Protein 2L9X (pdb70)

Radius of gyration: 8.01 Å; Cα contacts (8 Å, |Δi|>4): 30; chains: 1; bounding box: 22×14×12 Å

Nearest PDB structures (foldseek):
  2l9x-assembly1_A  TM=7.159E-01  e=1.424E-02  Bacillus cereus 95/8201
  2l9x-assembly1_A  TM=5.602E-01  e=1.525E-02  Bacillus cereus 95/8201
  2l9x-assembly1_A  TM=9.165E-01  e=6.514E-03  Bacillus cereus 95/8201
  2l9x-assembly1_A  TM=7.177E-01  e=2.523E-02  Bacillus cereus 95/8201
  2l9x-assembly1_A  TM=6.433E-01  e=2.607E-02  Bacillus cereus 95/8201

Secondary structure (DSSP, 8-state):
--HHHHHHHTTHHHHHT-S-HHHHTT---

Structure (mmCIF, N/CA/C/O backbone):
data_2L9X
#
_entry.id   2L9X
#
loop_
_atom_site.group_PDB
_atom_site.id
_atom_site.type_symbol
_atom_site.label_atom_id
_atom_site.label_alt_id
_atom_site.label_comp_id
_atom_site.label_asym_id
_atom_site.label_entity_id
_atom_site.label_seq_id
_atom_site.pdbx_PDB_ins_code
_atom_site.Cartn_x
_atom_site.Cartn_y
_atom_site.Cartn_z
_atom_site.occupancy
_atom_site.B_iso_or_equiv
_atom_site.auth_seq_id
_atom_site.auth_comp_id
_atom_site.auth_asym_id
_atom_site.auth_atom_id
_atom_site.pdbx_PDB_model_num
ATOM 1 N N . GLY A 1 1 ? 1.330 0.000 0.000 1.00 13.00 1 GLY A N 1
ATOM 2 C CA . GLY A 1 1 ? 2.071 0.001 -1.247 1.00 45.03 1 GLY A CA 1
ATOM 3 C C . GLY A 1 1 ? 1.164 0.006 -2.462 1.00 1.55 1 GLY A C 1
ATOM 4 O O . GLY A 1 1 ? 0.447 -0.961 -2.713 1.00 15.34 1 GLY A O 1
ATOM 8 N N . ASN A 1 2 ? 1.195 1.100 -3.216 1.00 54.12 2 ASN A N 1
ATOM 9 C CA . ASN A 1 2 ? 0.366 1.228 -4.410 1.00 4.42 2 ASN A CA 1
ATOM 10 C C . ASN A 1 2 ? 0.965 0.445 -5.574 1.00 30.20 2 ASN A C 1
ATOM 11 O O . ASN A 1 2 ? 2.100 -0.024 -5.501 1.00 63.41 2 ASN A O 1
ATOM 22 N N . ALA A 1 3 ? 0.193 0.308 -6.647 1.00 40.11 3 ALA A N 1
ATOM 23 C CA . ALA A 1 3 ? 0.647 -0.416 -7.828 1.00 5.12 3 ALA A CA 1
ATOM 24 C C . ALA A 1 3 ? 1.803 0.311 -8.506 1.00 44.14 3 ALA A C 1
ATOM 25 O O . ALA A 1 3 ? 2.625 -0.306 -9.184 1.00 52.20 3 ALA A O 1
ATOM 32 N N . ALA A 1 4 ? 1.860 1.626 -8.320 1.00 64.22 4 ALA A N 1
ATOM 33 C CA . ALA A 1 4 ? 2.917 2.436 -8.914 1.00 13.34 4 ALA A CA 1
ATOM 34 C C . ALA A 1 4 ? 4.272 2.108 -8.297 1.00 43.11 4 ALA A C 1
ATOM 35 O O . ALA A 1 4 ? 5.286 2.052 -8.995 1.00 34.55 4 ALA A O 1
ATOM 42 N N . CYS A 1 5 ? 4.284 1.893 -6.986 1.00 4.21 5 CYS A N 1
ATOM 43 C CA . CYS A 1 5 ? 5.516 1.572 -6.274 1.00 74.25 5 CYS A CA 1
ATOM 44 C C . CYS A 1 5 ? 6.112 0.263 -6.784 1.00 24.01 5 CYS A C 1
ATOM 45 O O . CYS A 1 5 ? 7.328 0.138 -6.930 1.00 23.31 5 CYS A O 1
ATOM 52 N N . VAL A 1 6 ? 5.248 -0.710 -7.053 1.00 73.12 6 VAL A N 1
ATOM 53 C CA . VAL A 1 6 ? 5.688 -2.009 -7.548 1.00 21.04 6 VAL A CA 1
ATOM 54 C C . VAL A 1 6 ? 6.505 -1.862 -8.826 1.00 63.12 6 VAL A C 1
ATOM 55 O O . VAL A 1 6 ? 7.547 -2.500 -8.986 1.00 14.31 6 VAL A O 1
ATOM 68 N N . ILE A 1 7 ? 6.027 -1.018 -9.734 1.00 11.22 7 ILE A N 1
ATOM 69 C CA . ILE A 1 7 ? 6.714 -0.786 -10.998 1.00 43.10 7 ILE A CA 1
ATOM 70 C C . ILE A 1 7 ? 8.053 -0.091 -10.776 1.00 42.53 7 ILE A C 1
ATOM 71 O O . ILE A 1 7 ? 9.034 -0.375 -11.463 1.00 14.11 7 ILE A O 1
ATOM 87 N N . GLY A 1 8 ? 8.087 0.822 -9.810 1.00 41.30 8 GLY A N 1
ATOM 88 C CA . GLY A 1 8 ? 9.311 1.543 -9.513 1.00 41.22 8 GLY A CA 1
ATOM 89 C C . GLY A 1 8 ? 10.356 0.665 -8.853 1.00 53.14 8 GLY A C 1
ATOM 90 O O . GLY A 1 8 ? 11.547 0.777 -9.146 1.00 14.43 8 GLY A O 1
ATOM 94 N N . CYS A 1 9 ? 9.910 -0.211 -7.959 1.00 65.11 9 CYS A N 1
ATOM 95 C CA . CYS A 1 9 ? 10.815 -1.111 -7.254 1.00 12.05 9 CYS A CA 1
ATOM 96 C C . CYS A 1 9 ? 11.637 -1.937 -8.238 1.00 23.51 9 CYS A C 1
ATOM 97 O O . CYS A 1 9 ? 12.742 -2.380 -7.921 1.00 72.30 9 CYS A O 1
ATOM 104 N N . ILE A 1 10 ? 11.091 -2.141 -9.432 1.00 43.51 10 ILE A N 1
ATOM 105 C CA . ILE A 1 10 ? 11.775 -2.912 -10.463 1.00 33.13 10 ILE A CA 1
ATOM 106 C C . ILE A 1 10 ? 13.099 -2.262 -10.849 1.00 53.31 10 ILE A C 1
ATOM 107 O O . ILE A 1 10 ? 14.039 -2.940 -11.261 1.00 31.25 10 ILE A O 1
ATOM 123 N N . GLY A 1 11 ? 13.166 -0.941 -10.712 1.00 15.22 11 GLY A N 1
ATOM 124 C CA . GLY A 1 11 ? 14.379 -0.220 -11.049 1.00 23.40 11 GLY A CA 1
ATOM 125 C C . GLY A 1 11 ? 14.829 0.709 -9.939 1.00 50.24 11 GLY A C 1
ATOM 126 O O . GLY A 1 11 ? 15.606 1.635 -10.173 1.00 12.13 11 GLY A O 1
ATOM 130 N N . SER A 1 12 ? 14.338 0.464 -8.729 1.00 25.24 12 SER A N 1
ATOM 131 C CA . SER A 1 12 ? 14.690 1.290 -7.579 1.00 63.35 12 SER A CA 1
ATOM 132 C C . SER A 1 12 ? 15.984 0.801 -6.935 1.00 50.00 12 SER A C 1
ATOM 133 O O . SER A 1 12 ? 16.794 1.597 -6.460 1.00 44.43 12 SER A O 1
ATOM 141 N N . CYS A 1 13 ? 16.171 -0.514 -6.922 1.00 71.50 13 CYS A N 1
ATOM 142 C CA . CYS A 1 13 ? 17.365 -1.112 -6.336 1.00 74.02 13 CYS A CA 1
ATOM 143 C C . CYS A 1 13 ? 18.619 -0.659 -7.078 1.00 23.54 13 CYS A C 1
ATOM 144 O O . CYS A 1 13 ? 19.710 -0.617 -6.507 1.00 75.53 13 CYS A O 1
ATOM 151 N N . VAL A 1 14 ? 18.457 -0.321 -8.353 1.00 32.32 14 VAL A N 1
ATOM 152 C CA . VAL A 1 14 ? 19.575 0.130 -9.173 1.00 30.44 14 VAL A CA 1
ATOM 153 C C . VAL A 1 14 ? 19.911 1.589 -8.889 1.00 52.41 14 VAL A C 1
ATOM 154 O O . VAL A 1 14 ? 21.064 1.932 -8.626 1.00 61.33 14 VAL A O 1
ATOM 167 N N . ILE A 1 15 ? 18.896 2.445 -8.944 1.00 1.53 15 ILE A N 1
ATOM 168 C CA . ILE A 1 15 ? 19.084 3.869 -8.691 1.00 34.30 15 ILE A CA 1
ATOM 169 C C . ILE A 1 15 ? 19.433 4.126 -7.229 1.00 42.12 15 ILE A C 1
ATOM 170 O O . ILE A 1 15 ? 20.063 5.131 -6.898 1.00 71.25 15 ILE A O 1
ATOM 186 N N . SER A 1 16 ? 19.022 3.211 -6.358 1.00 34.41 16 SER A N 1
ATOM 187 C CA . SER A 1 16 ? 19.289 3.339 -4.930 1.00 43.13 16 SER A CA 1
ATOM 188 C C . SER A 1 16 ? 20.562 2.590 -4.547 1.00 31.03 16 SER A C 1
ATOM 189 O O . SER A 1 16 ? 21.225 2.933 -3.569 1.00 22.13 16 SER A O 1
ATOM 197 N N . GLU A 1 17 ? 20.895 1.565 -5.325 1.00 43.10 17 GLU A N 1
ATOM 198 C CA . GLU A 1 17 ? 22.088 0.767 -5.066 1.00 74.45 17 GLU A CA 1
ATOM 199 C C . GLU A 1 17 ? 22.133 0.312 -3.611 1.00 35.54 17 GLU A C 1
ATOM 200 O O . GLU A 1 17 ? 23.122 0.527 -2.912 1.00 32.22 17 GLU A O 1
ATOM 212 N N . GLY A 1 18 ? 21.052 -0.319 -3.160 1.00 61.11 18 GLY A N 1
ATOM 213 C CA . GLY A 1 18 ? 20.988 -0.794 -1.790 1.00 74.13 18 GLY A CA 1
ATOM 214 C C . GLY A 1 18 ? 21.551 -2.193 -1.635 1.00 12.35 18 GLY A C 1
ATOM 215 O O . GLY A 1 18 ? 22.228 -2.699 -2.530 1.00 21.35 18 GLY A O 1
ATOM 219 N N . ILE A 1 19 ? 21.272 -2.817 -0.495 1.00 64.54 19 ILE A N 1
ATOM 220 C CA . ILE A 1 19 ? 21.757 -4.166 -0.226 1.00 11.51 19 ILE A CA 1
ATOM 221 C C . ILE A 1 19 ? 21.024 -5.194 -1.081 1.00 21.15 19 ILE A C 1
ATOM 222 O O . ILE A 1 19 ? 21.642 -6.079 -1.672 1.00 12.41 19 ILE A O 1
ATOM 238 N N . GLY A 1 20 ? 19.702 -5.070 -1.142 1.00 74.41 20 GLY A N 1
ATOM 239 C CA . GLY A 1 20 ? 18.906 -5.995 -1.928 1.00 51.24 20 GLY A CA 1
ATOM 240 C C . GLY A 1 20 ? 17.674 -5.340 -2.522 1.00 22.24 20 GLY A C 1
ATOM 241 O O . GLY A 1 20 ? 17.095 -4.434 -1.922 1.00 72.45 20 GLY A O 1
ATOM 245 N N . SER A 1 21 ? 17.274 -5.798 -3.703 1.00 73.15 21 SER A N 1
ATOM 246 C CA . SER A 1 21 ? 16.106 -5.247 -4.381 1.00 32.01 21 SER A CA 1
ATOM 247 C C . SER A 1 21 ? 14.852 -5.417 -3.528 1.00 64.50 21 SER A C 1
ATOM 248 O O . SER A 1 21 ? 13.929 -4.605 -3.591 1.00 51.21 21 SER A O 1
ATOM 255 N N . LEU A 1 22 ? 14.827 -6.480 -2.731 1.00 1.33 22 LEU A N 1
ATOM 256 C CA . LEU A 1 22 ? 13.687 -6.759 -1.864 1.00 5.32 22 LEU A CA 1
ATOM 257 C C . LEU A 1 22 ? 13.421 -5.589 -0.921 1.00 71.35 22 LEU A C 1
ATOM 258 O O . LEU A 1 22 ? 12.289 -5.373 -0.489 1.00 0.44 22 LEU A O 1
ATOM 274 N N . VAL A 1 23 ? 14.471 -4.837 -0.609 1.00 0.50 23 VAL A N 1
ATOM 275 C CA . VAL A 1 23 ? 14.350 -3.687 0.279 1.00 1.33 23 VAL A CA 1
ATOM 276 C C . VAL A 1 23 ? 13.938 -2.438 -0.492 1.00 12.34 23 VAL A C 1
ATOM 277 O O . VAL A 1 23 ? 13.314 -1.532 0.061 1.00 64.25 23 VAL A O 1
ATOM 290 N N . GLY A 1 24 ? 14.290 -2.396 -1.773 1.00 64.30 24 GLY A N 1
ATOM 291 C CA . GLY A 1 24 ? 13.948 -1.254 -2.600 1.00 3.20 24 GLY A CA 1
ATOM 292 C C . GLY A 1 24 ? 12.451 -1.069 -2.743 1.00 34.05 24 GLY A C 1
ATOM 293 O O . GLY A 1 24 ? 11.967 0.053 -2.901 1.00 24.32 24 GLY A O 1
ATOM 297 N N . THR A 1 25 ? 11.712 -2.173 -2.688 1.00 53.12 25 THR A N 1
ATOM 298 C CA . THR A 1 25 ? 10.261 -2.128 -2.815 1.00 75.32 25 THR A CA 1
ATOM 299 C C . THR A 1 25 ? 9.643 -1.223 -1.755 1.00 64.32 25 THR A C 1
ATOM 300 O O . THR A 1 25 ? 8.533 -0.720 -1.925 1.00 45.34 25 THR A O 1
ATOM 310 N N . ALA A 1 26 ? 10.370 -1.020 -0.661 1.00 60.22 26 ALA A N 1
ATOM 311 C CA . ALA A 1 26 ? 9.894 -0.173 0.425 1.00 25.15 26 ALA A CA 1
ATOM 312 C C . ALA A 1 26 ? 9.948 1.300 0.036 1.00 12.45 26 ALA A C 1
ATOM 313 O O . ALA A 1 26 ? 9.128 2.101 0.485 1.00 14.43 26 ALA A O 1
ATOM 320 N N . PHE A 1 27 ? 10.919 1.652 -0.800 1.00 73.12 27 PHE A N 1
ATOM 321 C CA . PHE A 1 27 ? 11.080 3.030 -1.248 1.00 51.32 27 PHE A CA 1
ATOM 322 C C . PHE A 1 27 ? 9.848 3.500 -2.016 1.00 12.43 27 PHE A C 1
ATOM 323 O O . PHE A 1 27 ? 9.539 4.692 -2.048 1.00 52.12 27 PHE A O 1
ATOM 353 N N . LEU A 1 29 ? 6.966 3.527 -1.284 1.00 32.11 29 LEU A N 1
ATOM 354 C CA . LEU A 1 29 ? 6.095 4.294 -0.400 1.00 33.30 29 LEU A CA 1
ATOM 355 C C . LEU A 1 29 ? 6.487 5.768 -0.394 1.00 32.23 29 LEU A C 1
ATOM 356 O O . LEU A 1 29 ? 5.752 6.618 -0.894 1.00 40.21 29 LEU A O 1
ATOM 372 N N . GLY A 1 30 ? 7.652 6.063 0.175 1.00 31.31 30 GLY A N 1
ATOM 373 C CA . GLY A 1 30 ? 8.123 7.434 0.234 1.00 54.22 30 GLY A CA 1
ATOM 374 C C . GLY A 1 30 ? 9.170 7.733 -0.820 1.00 4.21 30 GLY A C 1
ATOM 375 O O . GLY A 1 30 ? 9.943 8.682 -0.685 1.00 53.20 30 GLY A O 1
ATOM 379 N N . GLY A 1 1 ? 0.140 -4.064 -1.225 1.00 21.42 1 GLY A N 2
ATOM 380 C CA . GLY A 1 1 ? 1.056 -3.173 -1.913 1.00 32.40 1 GLY A CA 2
ATOM 381 C C . GLY A 1 1 ? 0.367 -2.343 -2.977 1.00 53.14 1 GLY A C 2
ATOM 382 O O . GLY A 1 1 ? -0.503 -2.837 -3.694 1.00 23.54 1 GLY A O 2
ATOM 386 N N . ASN A 1 2 ? 0.755 -1.076 -3.081 1.00 13.14 2 ASN A N 2
ATOM 387 C CA . ASN A 1 2 ? 0.166 -0.174 -4.064 1.00 63.01 2 ASN A CA 2
ATOM 388 C C . ASN A 1 2 ? 0.780 -0.397 -5.443 1.00 21.42 2 ASN A C 2
ATOM 389 O O . ASN A 1 2 ? 2.001 -0.438 -5.591 1.00 21.44 2 ASN A O 2
ATOM 400 N N . ALA A 1 3 ? -0.076 -0.541 -6.449 1.00 41.44 3 ALA A N 2
ATOM 401 C CA . ALA A 1 3 ? 0.382 -0.757 -7.816 1.00 53.03 3 ALA A CA 2
ATOM 402 C C . ALA A 1 3 ? 1.328 0.353 -8.261 1.00 12.33 3 ALA A C 2
ATOM 403 O O . ALA A 1 3 ? 2.192 0.142 -9.111 1.00 73.03 3 ALA A O 2
ATOM 410 N N . ALA A 1 4 ? 1.158 1.537 -7.680 1.00 61.32 4 ALA A N 2
ATOM 411 C CA . ALA A 1 4 ? 1.998 2.680 -8.016 1.00 30.31 4 ALA A CA 2
ATOM 412 C C . ALA A 1 4 ? 3.429 2.470 -7.532 1.00 50.33 4 ALA A C 2
ATOM 413 O O . ALA A 1 4 ? 4.386 2.840 -8.213 1.00 52.53 4 ALA A O 2
ATOM 420 N N . CYS A 1 5 ? 3.569 1.875 -6.352 1.00 53.44 5 CYS A N 2
ATOM 421 C CA . CYS A 1 5 ? 4.883 1.618 -5.776 1.00 71.53 5 CYS A CA 2
ATOM 422 C C . CYS A 1 5 ? 5.694 0.682 -6.669 1.00 10.43 5 CYS A C 2
ATOM 423 O O . CYS A 1 5 ? 6.919 0.779 -6.736 1.00 25.53 5 CYS A O 2
ATOM 430 N N . VAL A 1 6 ? 5.001 -0.222 -7.353 1.00 60.21 6 VAL A N 2
ATOM 431 C CA . VAL A 1 6 ? 5.656 -1.174 -8.243 1.00 33.14 6 VAL A CA 2
ATOM 432 C C . VAL A 1 6 ? 6.520 -0.458 -9.274 1.00 4.53 6 VAL A C 2
ATOM 433 O O . VAL A 1 6 ? 7.649 -0.869 -9.546 1.00 12.45 6 VAL A O 2
ATOM 446 N N . ILE A 1 7 ? 5.984 0.616 -9.844 1.00 71.12 7 ILE A N 2
ATOM 447 C CA . ILE A 1 7 ? 6.707 1.391 -10.844 1.00 64.25 7 ILE A CA 2
ATOM 448 C C . ILE A 1 7 ? 7.954 2.034 -10.246 1.00 32.22 7 ILE A C 2
ATOM 449 O O . ILE A 1 7 ? 8.911 2.336 -10.956 1.00 44.45 7 ILE A O 2
ATOM 465 N N . GLY A 1 8 ? 7.935 2.239 -8.932 1.00 71.51 8 GLY A N 2
ATOM 466 C CA . GLY A 1 8 ? 9.070 2.843 -8.259 1.00 73.20 8 GLY A CA 2
ATOM 467 C C . GLY A 1 8 ? 10.096 1.818 -7.820 1.00 23.24 8 GLY A C 2
ATOM 468 O O . GLY A 1 8 ? 11.250 2.157 -7.556 1.00 43.24 8 GLY A O 2
ATOM 472 N N . CYS A 1 9 ? 9.676 0.560 -7.738 1.00 65.30 9 CYS A N 2
ATOM 473 C CA . CYS A 1 9 ? 10.566 -0.519 -7.325 1.00 44.32 9 CYS A CA 2
ATOM 474 C C . CYS A 1 9 ? 10.925 -1.412 -8.510 1.00 1.54 9 CYS A C 2
ATOM 475 O O . CYS A 1 9 ? 11.244 -2.588 -8.338 1.00 63.44 9 CYS A O 2
ATOM 482 N N . ILE A 1 10 ? 10.870 -0.843 -9.709 1.00 62.45 10 ILE A N 2
ATOM 483 C CA . ILE A 1 10 ? 11.190 -1.587 -10.922 1.00 4.04 10 ILE A CA 2
ATOM 484 C C . ILE A 1 10 ? 12.661 -1.991 -10.946 1.00 53.14 10 ILE A C 2
ATOM 485 O O . ILE A 1 10 ? 13.021 -3.026 -11.504 1.00 24.51 10 ILE A O 2
ATOM 501 N N . GLY A 1 11 ? 13.506 -1.166 -10.336 1.00 40.31 11 GLY A N 2
ATOM 502 C CA . GLY A 1 11 ? 14.928 -1.455 -10.298 1.00 53.22 11 GLY A CA 2
ATOM 503 C C . GLY A 1 11 ? 15.741 -0.293 -9.763 1.00 24.52 11 GLY A C 2
ATOM 504 O O . GLY A 1 11 ? 16.812 0.016 -10.285 1.00 50.34 11 GLY A O 2
ATOM 508 N N . SER A 1 12 ? 15.232 0.352 -8.718 1.00 44.13 12 SER A N 2
ATOM 509 C CA . SER A 1 12 ? 15.917 1.490 -8.115 1.00 73.22 12 SER A CA 2
ATOM 510 C C . SER A 1 12 ? 17.110 1.028 -7.284 1.00 61.15 12 SER A C 2
ATOM 511 O O . SER A 1 12 ? 18.247 1.433 -7.530 1.00 73.13 12 SER A O 2
ATOM 519 N N . CYS A 1 13 ? 16.843 0.177 -6.299 1.00 43.13 13 CYS A N 2
ATOM 520 C CA . CYS A 1 13 ? 17.893 -0.341 -5.430 1.00 60.14 13 CYS A CA 2
ATOM 521 C C . CYS A 1 13 ? 19.005 -0.990 -6.249 1.00 25.21 13 CYS A C 2
ATOM 522 O O . CYS A 1 13 ? 20.158 -1.044 -5.818 1.00 54.44 13 CYS A O 2
ATOM 529 N N . VAL A 1 14 ? 18.652 -1.483 -7.432 1.00 10.50 14 VAL A N 2
ATOM 530 C CA . VAL A 1 14 ? 19.620 -2.127 -8.312 1.00 14.20 14 VAL A CA 2
ATOM 531 C C . VAL A 1 14 ? 20.524 -1.098 -8.982 1.00 33.15 14 VAL A C 2
ATOM 532 O O . VAL A 1 14 ? 21.749 -1.196 -8.913 1.00 63.11 14 VAL A O 2
ATOM 545 N N . ILE A 1 15 ? 19.911 -0.112 -9.628 1.00 62.01 15 ILE A N 2
ATOM 546 C CA . ILE A 1 15 ? 20.661 0.936 -10.309 1.00 2.22 15 ILE A CA 2
ATOM 547 C C . ILE A 1 15 ? 21.470 1.766 -9.317 1.00 71.14 15 ILE A C 2
ATOM 548 O O . ILE A 1 15 ? 22.467 2.389 -9.682 1.00 11.12 15 ILE A O 2
ATOM 564 N N . SER A 1 16 ? 21.034 1.768 -8.062 1.00 23.54 16 SER A N 2
ATOM 565 C CA . SER A 1 16 ? 21.717 2.522 -7.017 1.00 14.11 16 SER A CA 2
ATOM 566 C C . SER A 1 16 ? 22.718 1.641 -6.276 1.00 34.11 16 SER A C 2
ATOM 567 O O . SER A 1 16 ? 23.677 2.136 -5.685 1.00 70.51 16 SER A O 2
ATOM 575 N N . GLU A 1 17 ? 22.486 0.332 -6.313 1.00 15.53 17 GLU A N 2
ATOM 576 C CA . GLU A 1 17 ? 23.366 -0.618 -5.644 1.00 23.00 17 GLU A CA 2
ATOM 577 C C . GLU A 1 17 ? 23.611 -0.206 -4.195 1.00 64.22 17 GLU A C 2
ATOM 578 O O . GLU A 1 17 ? 24.755 -0.075 -3.761 1.00 32.14 17 GLU A O 2
ATOM 590 N N . GLY A 1 18 ? 22.528 -0.003 -3.452 1.00 55.12 18 GLY A N 2
ATOM 591 C CA . GLY A 1 18 ? 22.645 0.393 -2.061 1.00 24.41 18 GLY A CA 2
ATOM 592 C C . GLY A 1 18 ? 22.417 -0.764 -1.108 1.00 52.10 18 GLY A C 2
ATOM 593 O O . GLY A 1 18 ? 23.250 -1.664 -1.003 1.00 61.44 18 GLY A O 2
ATOM 597 N N . ILE A 1 19 ? 21.286 -0.739 -0.411 1.00 21.15 19 ILE A N 2
ATOM 598 C CA . ILE A 1 19 ? 20.951 -1.793 0.539 1.00 65.32 19 ILE A CA 2
ATOM 599 C C . ILE A 1 19 ? 20.575 -3.083 -0.182 1.00 64.33 19 ILE A C 2
ATOM 600 O O . ILE A 1 19 ? 21.194 -4.126 0.026 1.00 34.21 19 ILE A O 2
ATOM 616 N N . GLY A 1 20 ? 19.557 -3.004 -1.034 1.00 1.22 20 GLY A N 2
ATOM 617 C CA . GLY A 1 20 ? 19.117 -4.171 -1.775 1.00 31.43 20 GLY A CA 2
ATOM 618 C C . GLY A 1 20 ? 17.828 -3.925 -2.533 1.00 12.20 20 GLY A C 2
ATOM 619 O O . GLY A 1 20 ? 17.017 -3.088 -2.136 1.00 52.04 20 GLY A O 2
ATOM 623 N N . SER A 1 21 ? 17.638 -4.654 -3.628 1.00 44.21 21 SER A N 2
ATOM 624 C CA . SER A 1 21 ? 16.441 -4.506 -4.447 1.00 61.02 21 SER A CA 2
ATOM 625 C C . SER A 1 21 ? 15.200 -4.953 -3.681 1.00 11.54 21 SER A C 2
ATOM 626 O O . SER A 1 21 ? 14.141 -4.330 -3.773 1.00 41.11 21 SER A O 2
ATOM 633 N N . LEU A 1 22 ? 15.338 -6.035 -2.923 1.00 71.35 22 LEU A N 2
ATOM 634 C CA . LEU A 1 22 ? 14.228 -6.567 -2.139 1.00 65.14 22 LEU A CA 2
ATOM 635 C C . LEU A 1 22 ? 13.680 -5.511 -1.186 1.00 11.51 22 LEU A C 2
ATOM 636 O O . LEU A 1 22 ? 12.467 -5.372 -1.027 1.00 71.12 22 LEU A O 2
ATOM 652 N N . VAL A 1 23 ? 14.581 -4.765 -0.554 1.00 65.43 23 VAL A N 2
ATOM 653 C CA . VAL A 1 23 ? 14.188 -3.718 0.381 1.00 21.52 23 VAL A CA 2
ATOM 654 C C . VAL A 1 23 ? 13.861 -2.422 -0.351 1.00 3.22 23 VAL A C 2
ATOM 655 O O . VAL A 1 23 ? 13.107 -1.588 0.149 1.00 45.44 23 VAL A O 2
ATOM 668 N N . GLY A 1 24 ? 14.434 -2.259 -1.540 1.00 2.03 24 GLY A N 2
ATOM 669 C CA . GLY A 1 24 ? 14.191 -1.061 -2.322 1.00 64.24 24 GLY A CA 2
ATOM 670 C C . GLY A 1 24 ? 12.714 -0.777 -2.504 1.00 74.13 24 GLY A C 2
ATOM 671 O O . GLY A 1 24 ? 12.294 0.380 -2.526 1.00 14.32 24 GLY A O 2
ATOM 675 N N . THR A 1 25 ? 11.921 -1.836 -2.637 1.00 71.15 25 THR A N 2
ATOM 676 C CA . THR A 1 25 ? 10.482 -1.695 -2.822 1.00 20.44 25 THR A CA 2
ATOM 677 C C . THR A 1 25 ? 9.855 -0.912 -1.674 1.00 50.22 25 THR A C 2
ATOM 678 O O . THR A 1 25 ? 8.781 -0.330 -1.822 1.00 13.14 25 THR A O 2
ATOM 688 N N . ALA A 1 26 ? 10.533 -0.901 -0.531 1.00 41.53 26 ALA A N 2
ATOM 689 C CA . ALA A 1 26 ? 10.043 -0.186 0.641 1.00 42.43 26 ALA A CA 2
ATOM 690 C C . ALA A 1 26 ? 9.826 1.292 0.332 1.00 65.24 26 ALA A C 2
ATOM 691 O O . ALA A 1 26 ? 9.021 1.960 0.980 1.00 41.41 26 ALA A O 2
ATOM 698 N N . PHE A 1 27 ? 10.551 1.796 -0.662 1.00 54.10 27 PHE A N 2
ATOM 699 C CA . PHE A 1 27 ? 10.438 3.196 -1.056 1.00 25.32 27 PHE A CA 2
ATOM 700 C C . PHE A 1 27 ? 8.995 3.550 -1.399 1.00 54.12 27 PHE A C 2
ATOM 701 O O . PHE A 1 27 ? 8.477 4.582 -0.971 1.00 0.14 27 PHE A O 2
ATOM 731 N N . LEU A 1 29 ? 6.428 2.659 -0.227 1.00 71.40 29 LEU A N 2
ATOM 732 C CA . LEU A 1 29 ? 5.671 2.890 0.999 1.00 61.15 29 LEU A CA 2
ATOM 733 C C . LEU A 1 29 ? 6.423 3.832 1.933 1.00 21.02 29 LEU A C 2
ATOM 734 O O . LEU A 1 29 ? 7.028 3.399 2.913 1.00 63.43 29 LEU A O 2
ATOM 750 N N . GLY A 1 30 ? 6.378 5.124 1.624 1.00 3.53 30 GLY A N 2
ATOM 751 C CA . GLY A 1 30 ? 7.058 6.108 2.447 1.00 35.14 30 GLY A CA 2
ATOM 752 C C . GLY A 1 30 ? 6.256 7.385 2.606 1.00 71.42 30 GLY A C 2
ATOM 753 O O . GLY A 1 30 ? 5.337 7.451 3.422 1.00 72.01 30 GLY A O 2
ATOM 757 N N . GLY A 1 1 ? 2.150 -2.136 -2.507 1.00 42.10 1 GLY A N 3
ATOM 758 C CA . GLY A 1 1 ? 0.728 -1.928 -2.308 1.00 52.10 1 GLY A CA 3
ATOM 759 C C . GLY A 1 1 ? 0.055 -1.321 -3.523 1.00 41.21 1 GLY A C 3
ATOM 760 O O . GLY A 1 1 ? -0.696 -1.995 -4.226 1.00 55.32 1 GLY A O 3
ATOM 764 N N . ASN A 1 2 ? 0.324 -0.043 -3.770 1.00 3.21 2 ASN A N 3
ATOM 765 C CA . ASN A 1 2 ? -0.263 0.656 -4.907 1.00 43.14 2 ASN A CA 3
ATOM 766 C C . ASN A 1 2 ? 0.478 0.315 -6.197 1.00 21.22 2 ASN A C 3
ATOM 767 O O . ASN A 1 2 ? 1.659 -0.031 -6.173 1.00 72.22 2 ASN A O 3
ATOM 778 N N . ALA A 1 3 ? -0.224 0.416 -7.321 1.00 31.44 3 ALA A N 3
ATOM 779 C CA . ALA A 1 3 ? 0.367 0.120 -8.620 1.00 1.52 3 ALA A CA 3
ATOM 780 C C . ALA A 1 3 ? 1.544 1.046 -8.911 1.00 14.14 3 ALA A C 3
ATOM 781 O O . ALA A 1 3 ? 2.440 0.703 -9.680 1.00 62.43 3 ALA A O 3
ATOM 788 N N . ALA A 1 4 ? 1.533 2.222 -8.291 1.00 30.44 4 ALA A N 3
ATOM 789 C CA . ALA A 1 4 ? 2.600 3.196 -8.482 1.00 71.03 4 ALA A CA 3
ATOM 790 C C . ALA A 1 4 ? 3.906 2.708 -7.864 1.00 41.55 4 ALA A C 3
ATOM 791 O O . ALA A 1 4 ? 4.981 2.886 -8.439 1.00 32.21 4 ALA A O 3
ATOM 798 N N . CYS A 1 5 ? 3.807 2.094 -6.690 1.00 52.24 5 CYS A N 3
ATOM 799 C CA . CYS A 1 5 ? 4.980 1.582 -5.993 1.00 62.22 5 CYS A CA 3
ATOM 800 C C . CYS A 1 5 ? 5.645 0.466 -6.795 1.00 11.15 5 CYS A C 3
ATOM 801 O O . CYS A 1 5 ? 6.871 0.388 -6.872 1.00 1.03 5 CYS A O 3
ATOM 808 N N . VAL A 1 6 ? 4.827 -0.396 -7.390 1.00 15.21 6 VAL A N 3
ATOM 809 C CA . VAL A 1 6 ? 5.334 -1.506 -8.187 1.00 30.44 6 VAL A CA 3
ATOM 810 C C . VAL A 1 6 ? 6.258 -1.011 -9.294 1.00 33.51 6 VAL A C 3
ATOM 811 O O . VAL A 1 6 ? 7.386 -1.485 -9.433 1.00 33.40 6 VAL A O 3
ATOM 824 N N . ILE A 1 7 ? 5.772 -0.056 -10.079 1.00 1.32 7 ILE A N 3
ATOM 825 C CA . ILE A 1 7 ? 6.555 0.505 -11.173 1.00 61.31 7 ILE A CA 3
ATOM 826 C C . ILE A 1 7 ? 7.809 1.198 -10.653 1.00 3.54 7 ILE A C 3
ATOM 827 O O . ILE A 1 7 ? 8.793 1.350 -11.376 1.00 11.33 7 ILE A O 3
ATOM 843 N N . GLY A 1 8 ? 7.768 1.617 -9.391 1.00 75.21 8 GLY A N 3
ATOM 844 C CA . GLY A 1 8 ? 8.907 2.288 -8.794 1.00 2.00 8 GLY A CA 3
ATOM 845 C C . GLY A 1 8 ? 9.883 1.318 -8.156 1.00 54.45 8 GLY A C 3
ATOM 846 O O . GLY A 1 8 ? 11.041 1.659 -7.916 1.00 41.52 8 GLY A O 3
ATOM 850 N N . CYS A 1 9 ? 9.414 0.106 -7.880 1.00 12.21 9 CYS A N 3
ATOM 851 C CA . CYS A 1 9 ? 10.251 -0.916 -7.264 1.00 43.11 9 CYS A CA 3
ATOM 852 C C . CYS A 1 9 ? 10.674 -1.963 -8.290 1.00 64.23 9 CYS A C 3
ATOM 853 O O . CYS A 1 9 ? 11.008 -3.094 -7.936 1.00 65.21 9 CYS A O 3
ATOM 860 N N . ILE A 1 10 ? 10.658 -1.578 -9.562 1.00 15.02 10 ILE A N 3
ATOM 861 C CA . ILE A 1 10 ? 11.041 -2.483 -10.639 1.00 14.44 10 ILE A CA 3
ATOM 862 C C . ILE A 1 10 ? 12.518 -2.849 -10.550 1.00 2.43 10 ILE A C 3
ATOM 863 O O . ILE A 1 10 ? 12.872 -4.019 -10.412 1.00 55.04 10 ILE A O 3
ATOM 879 N N . GLY A 1 11 ? 13.379 -1.838 -10.627 1.00 54.33 11 GLY A N 3
ATOM 880 C CA . GLY A 1 11 ? 14.809 -2.073 -10.552 1.00 74.20 11 GLY A CA 3
ATOM 881 C C . GLY A 1 11 ? 15.570 -0.862 -10.052 1.00 1.14 11 GLY A C 3
ATOM 882 O O . GLY A 1 11 ? 16.778 -0.751 -10.258 1.00 45.02 11 GLY A O 3
ATOM 886 N N . SER A 1 12 ? 14.862 0.050 -9.393 1.00 31.11 12 SER A N 3
ATOM 887 C CA . SER A 1 12 ? 15.478 1.262 -8.866 1.00 53.34 12 SER A CA 3
ATOM 888 C C . SER A 1 12 ? 16.454 0.931 -7.741 1.00 55.32 12 SER A C 3
ATOM 889 O O . SER A 1 12 ? 17.537 1.509 -7.653 1.00 43.23 12 SER A O 3
ATOM 897 N N . CYS A 1 13 ? 16.061 -0.003 -6.882 1.00 31.11 13 CYS A N 3
ATOM 898 C CA . CYS A 1 13 ? 16.898 -0.412 -5.761 1.00 65.51 13 CYS A CA 3
ATOM 899 C C . CYS A 1 13 ? 18.301 -0.782 -6.236 1.00 52.34 13 CYS A C 3
ATOM 900 O O . CYS A 1 13 ? 19.279 -0.613 -5.509 1.00 23.35 13 CYS A O 3
ATOM 907 N N . VAL A 1 14 ? 18.390 -1.286 -7.463 1.00 62.00 14 VAL A N 3
ATOM 908 C CA . VAL A 1 14 ? 19.672 -1.678 -8.037 1.00 11.11 14 VAL A CA 3
ATOM 909 C C . VAL A 1 14 ? 20.388 -0.481 -8.652 1.00 54.33 14 VAL A C 3
ATOM 910 O O . VAL A 1 14 ? 21.601 -0.328 -8.507 1.00 71.42 14 VAL A O 3
ATOM 923 N N . ILE A 1 15 ? 19.629 0.366 -9.339 1.00 54.41 15 ILE A N 3
ATOM 924 C CA . ILE A 1 15 ? 20.190 1.551 -9.975 1.00 43.43 15 ILE A CA 3
ATOM 925 C C . ILE A 1 15 ? 20.748 2.520 -8.938 1.00 14.31 15 ILE A C 3
ATOM 926 O O . ILE A 1 15 ? 21.623 3.331 -9.239 1.00 3.55 15 ILE A O 3
ATOM 942 N N . SER A 1 16 ? 20.235 2.429 -7.715 1.00 20.40 16 SER A N 3
ATOM 943 C CA . SER A 1 16 ? 20.680 3.298 -6.632 1.00 51.45 16 SER A CA 3
ATOM 944 C C . SER A 1 16 ? 21.751 2.613 -5.790 1.00 32.53 16 SER A C 3
ATOM 945 O O . SER A 1 16 ? 21.915 2.917 -4.609 1.00 1.02 16 SER A O 3
ATOM 953 N N . GLU A 1 17 ? 22.476 1.685 -6.406 1.00 64.15 17 GLU A N 3
ATOM 954 C CA . GLU A 1 17 ? 23.531 0.955 -5.713 1.00 20.21 17 GLU A CA 3
ATOM 955 C C . GLU A 1 17 ? 23.020 0.382 -4.394 1.00 54.30 17 GLU A C 3
ATOM 956 O O . GLU A 1 17 ? 23.746 0.333 -3.403 1.00 4.44 17 GLU A O 3
ATOM 968 N N . GLY A 1 18 ? 21.762 -0.050 -4.391 1.00 1.40 18 GLY A N 3
ATOM 969 C CA . GLY A 1 18 ? 21.174 -0.612 -3.189 1.00 71.25 18 GLY A CA 3
ATOM 970 C C . GLY A 1 18 ? 21.445 -2.097 -3.052 1.00 75.42 18 GLY A C 3
ATOM 971 O O . GLY A 1 18 ? 21.038 -2.890 -3.902 1.00 71.11 18 GLY A O 3
ATOM 975 N N . ILE A 1 19 ? 22.134 -2.475 -1.981 1.00 11.11 19 ILE A N 3
ATOM 976 C CA . ILE A 1 19 ? 22.459 -3.875 -1.736 1.00 54.33 19 ILE A CA 3
ATOM 977 C C . ILE A 1 19 ? 21.204 -4.683 -1.423 1.00 63.42 19 ILE A C 3
ATOM 978 O O . ILE A 1 19 ? 21.069 -5.829 -1.850 1.00 71.14 19 ILE A O 3
ATOM 994 N N . GLY A 1 20 ? 20.287 -4.077 -0.675 1.00 22.31 20 GLY A N 3
ATOM 995 C CA . GLY A 1 20 ? 19.054 -4.755 -0.319 1.00 25.15 20 GLY A CA 3
ATOM 996 C C . GLY A 1 20 ? 17.865 -4.250 -1.111 1.00 1.33 20 GLY A C 3
ATOM 997 O O . GLY A 1 20 ? 17.003 -3.554 -0.573 1.00 61.35 20 GLY A O 3
ATOM 1001 N N . SER A 1 21 ? 17.818 -4.598 -2.393 1.00 25.35 21 SER A N 3
ATOM 1002 C CA . SER A 1 21 ? 16.729 -4.171 -3.262 1.00 14.42 21 SER A CA 3
ATOM 1003 C C . SER A 1 21 ? 15.376 -4.507 -2.642 1.00 74.45 21 SER A C 3
ATOM 1004 O O . SER A 1 21 ? 14.390 -3.798 -2.850 1.00 45.32 21 SER A O 3
ATO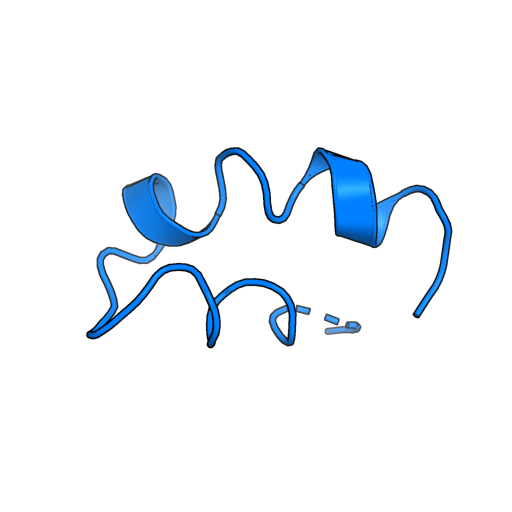M 1011 N N . LEU A 1 22 ? 15.335 -5.595 -1.881 1.00 22.11 22 LEU A N 3
ATOM 1012 C CA . LEU A 1 22 ? 14.103 -6.028 -1.230 1.00 5.11 22 LEU A CA 3
ATOM 1013 C C . LEU A 1 22 ? 13.512 -4.906 -0.383 1.00 12.21 22 LEU A C 3
ATOM 1014 O O . LEU A 1 22 ? 12.300 -4.842 -0.177 1.00 53.13 22 LEU A O 3
ATOM 1030 N N . VAL A 1 23 ? 14.376 -4.021 0.105 1.00 53.02 23 VAL A N 3
ATOM 1031 C CA . VAL A 1 23 ? 13.939 -2.899 0.927 1.00 54.12 23 VAL A CA 3
ATOM 1032 C C . VAL A 1 23 ? 13.475 -1.732 0.062 1.00 5.21 23 VAL A C 3
ATOM 1033 O O . VAL A 1 23 ? 12.643 -0.928 0.480 1.00 72.23 23 VAL A O 3
ATOM 1046 N N . GLY A 1 24 ? 14.021 -1.645 -1.147 1.00 62.24 24 GLY A N 3
ATOM 1047 C CA . GLY A 1 24 ? 13.652 -0.573 -2.053 1.00 34.11 24 GLY A CA 3
ATOM 1048 C C . GLY A 1 24 ? 12.159 -0.524 -2.314 1.00 43.52 24 GLY A C 3
ATOM 1049 O O . GLY A 1 24 ? 11.558 0.551 -2.327 1.00 43.31 24 GLY A O 3
ATOM 1053 N N . THR A 1 25 ? 11.558 -1.690 -2.525 1.00 72.22 25 THR A N 3
ATOM 1054 C CA . THR A 1 25 ? 10.127 -1.776 -2.791 1.00 3.35 25 THR A CA 3
ATOM 1055 C C . THR A 1 25 ? 9.320 -1.148 -1.660 1.00 50.11 25 THR A C 3
ATOM 1056 O O . THR A 1 25 ? 8.175 -0.741 -1.854 1.00 71.22 25 THR A O 3
ATOM 1066 N N . ALA A 1 26 ? 9.924 -1.072 -0.479 1.00 45.50 26 ALA A N 3
ATOM 1067 C CA . ALA A 1 26 ? 9.262 -0.490 0.682 1.00 61.30 26 ALA A CA 3
ATOM 1068 C C . ALA A 1 26 ? 9.131 1.022 0.539 1.00 2.33 26 ALA A C 3
ATOM 1069 O O . ALA A 1 26 ? 8.238 1.636 1.123 1.00 75.01 26 ALA A O 3
ATOM 1076 N N . PHE A 1 27 ? 10.028 1.618 -0.240 1.00 11.33 27 PHE A N 3
ATOM 1077 C CA . PHE A 1 27 ? 10.013 3.060 -0.458 1.00 4.15 27 PHE A CA 3
ATOM 1078 C C . PHE A 1 27 ? 8.753 3.484 -1.206 1.00 43.43 27 PHE A C 3
ATOM 1079 O O . PHE A 1 27 ? 8.295 4.621 -1.081 1.00 61.43 27 PHE A O 3
ATOM 1109 N N . LEU A 1 29 ? 5.872 3.048 -0.614 1.00 63.13 29 LEU A N 3
ATOM 1110 C CA . LEU A 1 29 ? 4.885 3.562 0.329 1.00 63.01 29 LEU A CA 3
ATOM 1111 C C . LEU A 1 29 ? 5.564 4.291 1.484 1.00 21.22 29 LEU A C 3
ATOM 1112 O O . LEU A 1 29 ? 5.000 5.218 2.064 1.00 61.12 29 LEU A O 3
ATOM 1128 N N . GLY A 1 30 ? 6.781 3.866 1.813 1.00 75.25 30 GLY A N 3
ATOM 1129 C CA . GLY A 1 30 ? 7.517 4.490 2.896 1.00 43.34 30 GLY A CA 3
ATOM 1130 C C . GLY A 1 30 ? 8.689 5.315 2.400 1.00 33.11 30 GLY A C 3
ATOM 1131 O O . GLY A 1 30 ? 8.514 6.236 1.602 1.00 5.04 30 GLY A O 3
ATOM 1135 N N . GLY A 1 1 ? 0.903 -2.338 -2.323 1.00 14.42 1 GLY A N 4
ATOM 1136 C CA . GLY A 1 1 ? -0.267 -1.483 -2.406 1.00 74.05 1 GLY A CA 4
ATOM 1137 C C . GLY A 1 1 ? -0.594 -1.085 -3.832 1.00 44.41 1 GLY A C 4
ATOM 1138 O O . GLY A 1 1 ? -1.292 -1.808 -4.541 1.00 40.32 1 GLY A O 4
ATOM 1142 N N . ASN A 1 2 ? -0.088 0.070 -4.253 1.00 11.44 2 ASN A N 4
ATOM 1143 C CA . ASN A 1 2 ? -0.332 0.565 -5.603 1.00 2.13 2 ASN A CA 4
ATOM 1144 C C . ASN A 1 2 ? 0.608 -0.100 -6.604 1.00 2.24 2 ASN A C 4
ATOM 1145 O O . ASN A 1 2 ? 1.756 -0.407 -6.283 1.00 72.30 2 ASN A O 4
ATOM 1156 N N . ALA A 1 3 ? 0.113 -0.318 -7.817 1.00 40.15 3 ALA A N 4
ATOM 1157 C CA . ALA A 1 3 ? 0.909 -0.943 -8.866 1.00 70.52 3 ALA A CA 4
ATOM 1158 C C . ALA A 1 3 ? 2.069 -0.046 -9.284 1.00 70.20 3 ALA A C 4
ATOM 1159 O O . ALA A 1 3 ? 3.092 -0.525 -9.771 1.00 64.43 3 ALA A O 4
ATOM 1166 N N . ALA A 1 4 ? 1.902 1.258 -9.091 1.00 34.03 4 ALA A N 4
ATOM 1167 C CA . ALA A 1 4 ? 2.936 2.222 -9.446 1.00 74.25 4 ALA A CA 4
ATOM 1168 C C . ALA A 1 4 ? 4.156 2.077 -8.543 1.00 73.54 4 ALA A C 4
ATOM 1169 O O . ALA A 1 4 ? 5.295 2.131 -9.008 1.00 12.11 4 ALA A O 4
ATOM 1176 N N . CYS A 1 5 ? 3.910 1.892 -7.250 1.00 64.15 5 CYS A N 4
ATOM 1177 C CA . CYS A 1 5 ? 4.989 1.740 -6.281 1.00 73.12 5 CYS A CA 4
ATOM 1178 C C . CYS A 1 5 ? 5.831 0.507 -6.594 1.00 22.43 5 CYS A C 4
ATOM 1179 O O . CYS A 1 5 ? 7.059 0.544 -6.516 1.00 43.22 5 CYS A O 4
ATOM 1186 N N . VAL A 1 6 ? 5.162 -0.586 -6.948 1.00 21.25 6 VAL A N 4
ATOM 1187 C CA . VAL A 1 6 ? 5.848 -1.831 -7.273 1.00 42.23 6 VAL A CA 4
ATOM 1188 C C . VAL A 1 6 ? 6.868 -1.621 -8.387 1.00 3.24 6 VAL A C 4
ATOM 1189 O O . VAL A 1 6 ? 8.005 -2.086 -8.297 1.00 31.05 6 VAL A O 4
ATOM 1202 N N . ILE A 1 7 ? 6.455 -0.917 -9.435 1.00 70.22 7 ILE A N 4
ATOM 1203 C CA . ILE A 1 7 ? 7.334 -0.644 -10.566 1.00 33.14 7 ILE A CA 4
ATOM 1204 C C . ILE A 1 7 ? 8.502 0.244 -10.152 1.00 1.13 7 ILE A C 4
ATOM 1205 O O . ILE A 1 7 ? 9.589 0.163 -10.721 1.00 65.23 7 ILE A O 4
ATOM 1221 N N . GLY A 1 8 ? 8.270 1.092 -9.154 1.00 74.11 8 GLY A N 4
ATOM 1222 C CA . GLY A 1 8 ? 9.313 1.982 -8.679 1.00 55.31 8 GLY A CA 4
ATOM 1223 C C . GLY A 1 8 ? 10.405 1.247 -7.928 1.00 12.21 8 GLY A C 4
ATOM 1224 O O . GLY A 1 8 ? 11.516 1.756 -7.778 1.00 62.11 8 GLY A O 4
ATOM 1228 N N . CYS A 1 9 ? 10.089 0.047 -7.452 1.00 40.33 9 CYS A N 4
ATOM 1229 C CA . CYS A 1 9 ? 11.051 -0.759 -6.710 1.00 74.03 9 CYS A CA 4
ATOM 1230 C C . CYS A 1 9 ? 12.190 -1.218 -7.616 1.00 54.23 9 CYS A C 4
ATOM 1231 O O . CYS A 1 9 ? 13.356 -1.198 -7.222 1.00 41.53 9 CYS A O 4
ATOM 1238 N N . ILE A 1 10 ? 11.843 -1.630 -8.831 1.00 34.54 10 ILE A N 4
ATOM 1239 C CA . ILE A 1 10 ? 12.835 -2.093 -9.793 1.00 4.35 10 ILE A CA 4
ATOM 1240 C C . ILE A 1 10 ? 13.786 -0.967 -10.186 1.00 12.24 10 ILE A C 4
ATOM 1241 O O . ILE A 1 10 ? 14.926 -1.211 -10.577 1.00 62.21 10 ILE A O 4
ATOM 1257 N N . GLY A 1 11 ? 13.308 0.269 -10.077 1.00 12.23 11 GLY A N 4
ATOM 1258 C CA . GLY A 1 11 ? 14.128 1.415 -10.423 1.00 3.03 11 GLY A CA 4
ATOM 1259 C C . GLY A 1 11 ? 14.860 1.987 -9.225 1.00 11.22 11 GLY A C 4
ATOM 1260 O O . GLY A 1 11 ? 15.868 2.677 -9.376 1.00 41.10 11 GLY A O 4
ATOM 1264 N N . SER A 1 12 ? 14.351 1.702 -8.031 1.00 15.14 12 SER A N 4
ATOM 1265 C CA . SER A 1 12 ? 14.959 2.198 -6.802 1.00 22.12 12 SER A CA 4
ATOM 1266 C C . SER A 1 12 ? 16.090 1.280 -6.347 1.00 11.21 12 SER A C 4
ATOM 1267 O O . SER A 1 12 ? 17.039 1.720 -5.697 1.00 62.04 12 SER A O 4
ATOM 1275 N N . CYS A 1 13 ? 15.981 0.002 -6.693 1.00 22.23 13 CYS A N 4
ATOM 1276 C CA . CYS A 1 13 ? 16.993 -0.980 -6.321 1.00 34.22 13 CYS A CA 4
ATOM 1277 C C . CYS A 1 13 ? 18.209 -0.882 -7.237 1.00 73.34 13 CYS A C 4
ATOM 1278 O O . CYS A 1 13 ? 19.350 -0.884 -6.775 1.00 52.24 13 CYS A O 4
ATOM 1285 N N . VAL A 1 14 ? 17.956 -0.797 -8.540 1.00 30.03 14 VAL A N 4
ATOM 1286 C CA . VAL A 1 14 ? 19.029 -0.697 -9.522 1.00 10.13 14 VAL A CA 4
ATOM 1287 C C . VAL A 1 14 ? 19.985 0.439 -9.177 1.00 40.52 14 VAL A C 4
ATOM 1288 O O . VAL A 1 14 ? 21.199 0.312 -9.337 1.00 4.15 14 VAL A O 4
ATOM 1301 N N . ILE A 1 15 ? 19.429 1.550 -8.704 1.00 64.20 15 ILE A N 4
ATOM 1302 C CA . ILE A 1 15 ? 20.233 2.708 -8.335 1.00 42.43 15 ILE A CA 4
ATOM 1303 C C . ILE A 1 15 ? 21.088 2.416 -7.107 1.00 62.10 15 ILE A C 4
ATOM 1304 O O . ILE A 1 15 ? 22.161 2.994 -6.933 1.00 21.31 15 ILE A O 4
ATOM 1320 N N . SER A 1 16 ? 20.606 1.513 -6.258 1.00 42.45 16 SER A N 4
ATOM 1321 C CA . SER A 1 16 ? 21.325 1.145 -5.045 1.00 23.24 16 SER A CA 4
ATOM 1322 C C . SER A 1 16 ? 22.151 -0.119 -5.265 1.00 43.21 16 SER A C 4
ATOM 1323 O O . SER A 1 16 ? 22.355 -0.908 -4.343 1.00 72.14 16 SER A O 4
ATOM 1331 N N . GLU A 1 17 ? 22.624 -0.302 -6.494 1.00 22.31 17 GLU A N 4
ATOM 1332 C CA . GLU A 1 17 ? 23.427 -1.470 -6.836 1.00 63.31 17 GLU A CA 4
ATOM 1333 C C . GLU A 1 17 ? 22.742 -2.755 -6.379 1.00 52.22 17 GLU A C 4
ATOM 1334 O O . GLU A 1 17 ? 23.401 -3.733 -6.029 1.00 43.42 17 GLU A O 4
ATOM 1346 N N . GLY A 1 18 ? 21.412 -2.744 -6.385 1.00 42.40 18 GLY A N 4
ATOM 1347 C CA . GLY A 1 18 ? 20.659 -3.912 -5.969 1.00 13.12 18 GLY A CA 4
ATOM 1348 C C . GLY A 1 18 ? 21.077 -4.414 -4.601 1.00 72.42 18 GLY A C 4
ATOM 1349 O O . GLY A 1 18 ? 20.938 -5.600 -4.299 1.00 62.24 18 GLY A O 4
ATOM 1353 N N . ILE A 1 19 ? 21.591 -3.512 -3.773 1.00 1.12 19 ILE A N 4
ATOM 1354 C CA . ILE A 1 19 ? 22.031 -3.871 -2.430 1.00 42.14 19 ILE A CA 4
ATOM 1355 C C . ILE A 1 19 ? 20.842 -4.150 -1.518 1.00 74.42 19 ILE A C 4
ATOM 1356 O O . ILE A 1 19 ? 20.953 -4.896 -0.546 1.00 70.22 19 ILE A O 4
ATOM 1372 N N . GLY A 1 20 ? 19.701 -3.547 -1.840 1.00 62.11 20 GLY A N 4
ATOM 1373 C CA . GLY A 1 20 ? 18.506 -3.745 -1.041 1.00 1.31 20 GLY A CA 4
ATOM 1374 C C . GLY A 1 20 ? 17.237 -3.655 -1.864 1.00 54.23 20 GLY A C 4
ATOM 1375 O O . GLY A 1 20 ? 16.445 -2.727 -1.697 1.00 74.51 20 GLY A O 4
ATOM 1379 N N . SER A 1 21 ? 17.043 -4.620 -2.757 1.00 73.04 21 SER A N 4
ATOM 1380 C CA . SER A 1 21 ? 15.863 -4.643 -3.614 1.00 50.01 21 SER A CA 4
ATOM 1381 C C . SER A 1 21 ? 14.600 -4.884 -2.793 1.00 71.20 21 SER A C 4
ATOM 1382 O O . SER A 1 21 ? 13.587 -4.209 -2.978 1.00 15.21 21 SER A O 4
ATOM 1389 N N . LEU A 1 22 ? 14.668 -5.852 -1.885 1.00 50.24 22 LEU A N 4
ATOM 1390 C CA . LEU A 1 22 ? 13.531 -6.184 -1.034 1.00 54.04 22 LEU A CA 4
ATOM 1391 C C . LEU A 1 22 ? 13.034 -4.952 -0.284 1.00 23.54 22 LEU A C 4
ATOM 1392 O O . LEU A 1 22 ? 11.845 -4.828 0.008 1.00 52.40 22 LEU A O 4
ATOM 1408 N N . VAL A 1 23 ? 13.954 -4.043 0.025 1.00 32.41 23 VAL A N 4
ATOM 1409 C CA . VAL A 1 23 ? 13.609 -2.820 0.739 1.00 44.41 23 VAL A CA 4
ATOM 1410 C C . VAL A 1 23 ? 13.100 -1.749 -0.220 1.00 4.03 23 VAL A C 4
ATOM 1411 O O . VAL A 1 23 ? 12.301 -0.893 0.157 1.00 70.12 23 VAL A O 4
ATOM 1424 N N . GLY A 1 24 ? 13.569 -1.804 -1.463 1.00 5.33 24 GLY A N 4
ATOM 1425 C CA . GLY A 1 24 ? 13.151 -0.833 -2.457 1.00 74.31 24 GLY A CA 4
ATOM 1426 C C . GLY A 1 24 ? 11.654 -0.857 -2.696 1.00 11.13 24 GLY A C 4
ATOM 1427 O O . GLY A 1 24 ? 11.034 0.186 -2.909 1.00 23.04 24 GLY A O 4
ATOM 1431 N N . THR A 1 25 ? 11.069 -2.051 -2.662 1.00 44.52 25 THR A N 4
ATOM 1432 C CA . THR A 1 25 ? 9.637 -2.206 -2.879 1.00 72.54 25 THR A CA 4
ATOM 1433 C C . THR A 1 25 ? 8.836 -1.379 -1.880 1.00 70.51 25 THR A C 4
ATOM 1434 O O . THR A 1 25 ? 7.681 -1.035 -2.130 1.00 3.34 25 THR A O 4
ATOM 1444 N N . ALA A 1 26 ? 9.457 -1.064 -0.748 1.00 51.32 26 ALA A N 4
ATOM 1445 C CA . ALA A 1 26 ? 8.802 -0.274 0.288 1.00 62.44 26 ALA A CA 4
ATOM 1446 C C . ALA A 1 26 ? 8.934 1.218 0.006 1.00 5.51 26 ALA A C 4
ATOM 1447 O O . ALA A 1 26 ? 8.105 2.018 0.440 1.00 53.14 26 ALA A O 4
ATOM 1454 N N . PHE A 1 27 ? 9.983 1.588 -0.722 1.00 22.03 27 PHE A N 4
ATOM 1455 C CA . PHE A 1 27 ? 10.225 2.986 -1.060 1.00 31.25 27 PHE A CA 4
ATOM 1456 C C . PHE A 1 27 ? 8.999 3.604 -1.725 1.00 41.31 27 PHE A C 4
ATOM 1457 O O . PHE A 1 27 ? 8.758 4.807 -1.615 1.00 44.14 27 PHE A O 4
ATOM 1487 N N . LEU A 1 29 ? 6.174 3.726 -0.884 1.00 0.41 29 LEU A N 4
ATOM 1488 C CA . LEU A 1 29 ? 5.379 4.438 0.111 1.00 50.22 29 LEU A CA 4
ATOM 1489 C C . LEU A 1 29 ? 6.276 5.198 1.083 1.00 40.03 29 LEU A C 4
ATOM 1490 O O . LEU A 1 29 ? 5.887 6.233 1.622 1.00 5.13 29 LEU A O 4
ATOM 1506 N N . GLY A 1 30 ? 7.480 4.677 1.300 1.00 41.24 30 GLY A N 4
ATOM 1507 C CA . GLY A 1 30 ? 8.415 5.321 2.205 1.00 75.54 30 GLY A CA 4
ATOM 1508 C C . GLY A 1 30 ? 9.685 4.516 2.394 1.00 44.32 30 GLY A C 4
ATOM 1509 O O . GLY A 1 30 ? 10.390 4.682 3.389 1.00 2.12 30 GLY A O 4
ATOM 1513 N N . GLY A 1 1 ? 4.499 -4.336 -2.550 1.00 51.22 1 GLY A N 5
ATOM 1514 C CA . GLY A 1 1 ? 3.406 -3.584 -1.962 1.00 51.43 1 GLY A CA 5
ATOM 1515 C C . GLY A 1 1 ? 2.295 -3.304 -2.955 1.00 11.43 1 GLY A C 5
ATOM 1516 O O . GLY A 1 1 ? 1.699 -4.228 -3.506 1.00 14.32 1 GLY A O 5
ATOM 1520 N N . ASN A 1 2 ? 2.015 -2.024 -3.182 1.00 20.32 2 ASN A N 5
ATOM 1521 C CA . ASN A 1 2 ? 0.966 -1.625 -4.113 1.00 61.12 2 ASN A CA 5
ATOM 1522 C C . ASN A 1 2 ? 1.474 -1.659 -5.551 1.00 50.44 2 ASN A C 5
ATOM 1523 O O . ASN A 1 2 ? 2.680 -1.668 -5.794 1.00 43.23 2 ASN A O 5
ATOM 1534 N N . ALA A 1 3 ? 0.544 -1.676 -6.501 1.00 65.11 3 ALA A N 5
ATOM 1535 C CA . ALA A 1 3 ? 0.897 -1.706 -7.915 1.00 45.20 3 ALA A CA 5
ATOM 1536 C C . ALA A 1 3 ? 1.694 -0.466 -8.308 1.00 73.12 3 ALA A C 5
ATOM 1537 O O . ALA A 1 3 ? 2.474 -0.494 -9.259 1.00 64.11 3 ALA A O 5
ATOM 1544 N N . ALA A 1 4 ? 1.490 0.621 -7.571 1.00 23.42 4 ALA A N 5
ATOM 1545 C CA . ALA A 1 4 ? 2.190 1.870 -7.842 1.00 65.00 4 ALA A CA 5
ATOM 1546 C C . ALA A 1 4 ? 3.672 1.755 -7.498 1.00 73.02 4 ALA A C 5
ATOM 1547 O O . ALA A 1 4 ? 4.535 2.134 -8.291 1.00 32.34 4 ALA A O 5
ATOM 1554 N N . CYS A 1 5 ? 3.960 1.231 -6.312 1.00 31.23 5 CYS A N 5
ATOM 1555 C CA . CYS A 1 5 ? 5.337 1.067 -5.862 1.00 32.24 5 CYS A CA 5
ATOM 1556 C C . CYS A 1 5 ? 6.102 0.122 -6.784 1.00 52.12 5 CYS A C 5
ATOM 1557 O O . CYS A 1 5 ? 7.302 0.286 -7.002 1.00 3.23 5 CYS A O 5
ATOM 1564 N N . VAL A 1 6 ? 5.398 -0.867 -7.324 1.00 74.55 6 VAL A N 5
ATOM 1565 C CA . VAL A 1 6 ? 6.009 -1.838 -8.225 1.00 11.13 6 VAL A CA 5
ATOM 1566 C C . VAL A 1 6 ? 6.654 -1.147 -9.421 1.00 73.42 6 VAL A C 5
ATOM 1567 O O . VAL A 1 6 ? 7.767 -1.489 -9.822 1.00 73.33 6 VAL A O 5
ATOM 1580 N N . ILE A 1 7 ? 5.948 -0.174 -9.987 1.00 32.22 7 ILE A N 5
ATOM 1581 C CA . ILE A 1 7 ? 6.452 0.566 -11.137 1.00 24.32 7 ILE A CA 5
ATOM 1582 C C . ILE A 1 7 ? 7.664 1.410 -10.758 1.00 43.35 7 ILE A C 5
ATOM 1583 O O . ILE A 1 7 ? 8.498 1.732 -11.604 1.00 0.41 7 ILE A O 5
ATOM 1599 N N . GLY A 1 8 ? 7.756 1.765 -9.480 1.00 63.32 8 GLY A N 5
ATOM 1600 C CA . GLY A 1 8 ? 8.871 2.567 -9.011 1.00 53.32 8 GLY A CA 5
ATOM 1601 C C . GLY A 1 8 ? 10.035 1.721 -8.535 1.00 14.13 8 GLY A C 5
ATOM 1602 O O . GLY A 1 8 ? 11.165 2.201 -8.445 1.00 62.12 8 GLY A O 5
ATOM 1606 N N . CYS A 1 9 ? 9.759 0.458 -8.226 1.00 52.42 9 CYS A N 5
ATOM 1607 C CA . CYS A 1 9 ? 10.791 -0.457 -7.754 1.00 14.21 9 CYS A CA 5
ATOM 1608 C C . CYS A 1 9 ? 11.189 -1.440 -8.851 1.00 3.12 9 CYS A C 5
ATOM 1609 O O . CYS A 1 9 ? 11.650 -2.546 -8.569 1.00 20.50 9 CYS A O 5
ATOM 1616 N N . ILE A 1 10 ? 11.009 -1.028 -10.101 1.00 11.30 10 ILE A N 5
ATOM 1617 C CA . ILE A 1 10 ? 11.351 -1.871 -11.240 1.00 11.13 10 ILE A CA 5
ATOM 1618 C C . ILE A 1 10 ? 12.855 -2.113 -11.312 1.00 73.13 10 ILE A C 5
ATOM 1619 O O . ILE A 1 10 ? 13.303 -3.237 -11.534 1.00 20.25 10 ILE A O 5
ATOM 1635 N N . GLY A 1 11 ? 13.630 -1.050 -11.123 1.00 10.45 11 GLY A N 5
ATOM 1636 C CA . GLY A 1 11 ? 15.076 -1.168 -11.169 1.00 14.24 11 GLY A CA 5
ATOM 1637 C C . GLY A 1 11 ? 15.768 -0.179 -10.252 1.00 13.31 11 GLY A C 5
ATOM 1638 O O . GLY A 1 11 ? 16.952 0.112 -10.422 1.00 14.21 11 GLY A O 5
ATOM 1642 N N . SER A 1 12 ? 15.027 0.341 -9.278 1.00 25.02 12 SER A N 5
ATOM 1643 C CA . SER A 1 12 ? 15.576 1.308 -8.334 1.00 32.22 12 SER A CA 5
ATOM 1644 C C . SER A 1 12 ? 16.689 0.681 -7.500 1.00 11.25 12 SER A C 5
ATOM 1645 O O . SER A 1 12 ? 17.699 1.322 -7.209 1.00 44.34 12 SER A O 5
ATOM 1653 N N . CYS A 1 13 ? 16.496 -0.576 -7.116 1.00 61.54 13 CYS A N 5
ATOM 1654 C CA . CYS A 1 13 ? 17.482 -1.292 -6.315 1.00 54.01 13 CYS A CA 5
ATOM 1655 C C . CYS A 1 13 ? 18.859 -1.235 -6.969 1.00 3.43 13 CYS A C 5
ATOM 1656 O O . CYS A 1 13 ? 19.883 -1.209 -6.285 1.00 35.44 13 CYS A O 5
ATOM 1663 N N . VAL A 1 14 ? 18.877 -1.214 -8.298 1.00 3.03 14 VAL A N 5
ATOM 1664 C CA . VAL A 1 14 ? 20.128 -1.158 -9.045 1.00 23.24 14 VAL A CA 5
ATOM 1665 C C . VAL A 1 14 ? 20.942 0.073 -8.663 1.00 12.33 14 VAL A C 5
ATOM 1666 O O . VAL A 1 14 ? 22.168 0.014 -8.566 1.00 30.02 14 VAL A O 5
ATOM 1679 N N . ILE A 1 15 ? 20.252 1.188 -8.446 1.00 75.24 15 ILE A N 5
ATOM 1680 C CA . ILE A 1 15 ? 20.910 2.433 -8.073 1.00 42.53 15 ILE A CA 5
ATOM 1681 C C . ILE A 1 15 ? 21.545 2.327 -6.691 1.00 12.11 15 ILE A C 5
ATOM 1682 O O . ILE A 1 15 ? 22.511 3.026 -6.385 1.00 31.34 15 ILE A O 5
ATOM 1698 N N . SER A 1 16 ? 20.996 1.447 -5.860 1.00 30.31 16 SER A N 5
ATOM 1699 C CA . SER A 1 16 ? 21.507 1.249 -4.509 1.00 0.55 16 SER A CA 5
ATOM 1700 C C . SER A 1 16 ? 22.472 0.069 -4.460 1.00 31.35 16 SER A C 5
ATOM 1701 O O . SER A 1 16 ? 22.515 -0.671 -3.477 1.00 14.42 16 SER A O 5
ATOM 1709 N N . GLU A 1 17 ? 23.244 -0.101 -5.528 1.00 44.00 17 GLU A N 5
ATOM 1710 C CA . GLU A 1 17 ? 24.208 -1.192 -5.607 1.00 63.34 17 GLU A CA 5
ATOM 1711 C C . GLU A 1 17 ? 23.546 -2.528 -5.283 1.00 33.05 17 GLU A C 5
ATOM 1712 O O . GLU A 1 17 ? 24.189 -3.444 -4.772 1.00 73.43 17 GLU A O 5
ATOM 1724 N N . GLY A 1 18 ? 22.254 -2.630 -5.582 1.00 42.10 18 GLY A N 5
ATOM 1725 C CA . GLY A 1 18 ? 21.525 -3.856 -5.315 1.00 2.24 18 GLY A CA 5
ATOM 1726 C C . GLY A 1 18 ? 21.698 -4.333 -3.886 1.00 61.54 18 GLY A C 5
ATOM 1727 O O . GLY A 1 18 ? 21.899 -5.524 -3.643 1.00 41.22 18 GLY A O 5
ATOM 1731 N N . ILE A 1 19 ? 21.622 -3.404 -2.940 1.00 53.00 19 ILE A N 5
ATOM 1732 C CA . ILE A 1 19 ? 21.772 -3.737 -1.529 1.00 31.00 19 ILE A CA 5
ATOM 1733 C C . ILE A 1 19 ? 20.600 -4.578 -1.035 1.00 31.11 19 ILE A C 5
ATOM 1734 O O . ILE A 1 19 ? 20.726 -5.333 -0.072 1.00 23.03 19 ILE A O 5
ATOM 1750 N N . GLY A 1 20 ? 19.458 -4.443 -1.703 1.00 62.32 20 GLY A N 5
ATOM 1751 C CA . GLY A 1 20 ? 18.280 -5.198 -1.319 1.00 30.24 20 GLY A CA 5
ATOM 1752 C C . GLY A 1 20 ? 17.020 -4.687 -1.988 1.00 71.14 20 GLY A C 5
ATOM 1753 O O . GLY A 1 20 ? 16.336 -3.814 -1.455 1.00 51.42 20 GLY A O 5
ATOM 1757 N N . SER A 1 21 ? 16.713 -5.231 -3.162 1.00 33.44 21 SER A N 5
ATOM 1758 C CA . SER A 1 21 ? 15.529 -4.821 -3.908 1.00 62.11 21 SER A CA 5
ATOM 1759 C C . SER A 1 21 ? 14.268 -5.004 -3.070 1.00 34.51 21 SER A C 5
ATOM 1760 O O . SER A 1 21 ? 13.277 -4.295 -3.253 1.00 65.04 21 SER A O 5
ATOM 1767 N N . LEU A 1 22 ? 14.311 -5.961 -2.149 1.00 73.23 22 LEU A N 5
ATOM 1768 C CA . LEU A 1 22 ? 13.172 -6.240 -1.281 1.00 53.53 22 LEU A CA 5
ATOM 1769 C C . LEU A 1 22 ? 12.772 -4.997 -0.492 1.00 41.11 22 LEU A C 5
ATOM 1770 O O . LEU A 1 22 ? 11.593 -4.652 -0.412 1.00 31.45 22 LEU A O 5
ATOM 1786 N N . VAL A 1 23 ? 13.763 -4.326 0.088 1.00 74.25 23 VAL A N 5
ATOM 1787 C CA . VAL A 1 23 ? 13.515 -3.120 0.868 1.00 41.44 23 VAL A CA 5
ATOM 1788 C C . VAL A 1 23 ? 13.411 -1.894 -0.034 1.00 31.35 23 VAL A C 5
ATOM 1789 O O . VAL A 1 23 ? 12.775 -0.903 0.321 1.00 51.54 23 VAL A O 5
ATOM 1802 N N . GLY A 1 24 ? 14.040 -1.971 -1.202 1.00 43.43 24 GLY A N 5
ATOM 1803 C CA . GLY A 1 24 ? 14.006 -0.861 -2.137 1.00 70.12 24 GLY A CA 5
ATOM 1804 C C . GLY A 1 24 ? 12.594 -0.495 -2.550 1.00 43.34 24 GLY A C 5
ATOM 1805 O O . GLY A 1 24 ? 12.250 0.685 -2.635 1.00 32.30 24 GLY A O 5
ATOM 1809 N N . THR A 1 25 ? 11.774 -1.508 -2.811 1.00 14.34 25 THR A N 5
ATOM 1810 C CA . THR A 1 25 ? 10.393 -1.287 -3.220 1.00 55.42 25 THR A CA 5
ATOM 1811 C C . THR A 1 25 ? 9.637 -0.461 -2.185 1.00 23.34 25 THR A C 5
ATOM 1812 O O . THR A 1 25 ? 8.635 0.180 -2.499 1.00 61.20 25 THR A O 5
ATOM 1822 N N . ALA A 1 26 ? 10.125 -0.481 -0.949 1.00 23.24 26 ALA A N 5
ATOM 1823 C CA . ALA A 1 26 ? 9.498 0.268 0.133 1.00 75.03 26 ALA A CA 5
ATOM 1824 C C . ALA A 1 26 ? 9.382 1.747 -0.219 1.00 41.22 26 ALA A C 5
ATOM 1825 O O . ALA A 1 26 ? 8.516 2.453 0.298 1.00 1.04 26 ALA A O 5
ATOM 1832 N N . PHE A 1 27 ? 10.261 2.211 -1.102 1.00 14.02 27 PHE A N 5
ATOM 1833 C CA . PHE A 1 27 ? 10.258 3.608 -1.521 1.00 61.45 27 PHE A CA 5
ATOM 1834 C C . PHE A 1 27 ? 8.868 4.033 -1.987 1.00 5.25 27 PHE A C 5
ATOM 1835 O O . PHE A 1 27 ? 8.488 5.198 -1.861 1.00 62.14 27 PHE A O 5
ATOM 1865 N N . LEU A 1 29 ? 6.226 3.820 -0.692 1.00 11.05 29 LEU A N 5
ATOM 1866 C CA . LEU A 1 29 ? 5.513 4.462 0.407 1.00 0.34 29 LEU A CA 5
ATOM 1867 C C . LEU A 1 29 ? 6.223 5.739 0.845 1.00 44.23 29 LEU A C 5
ATOM 1868 O O . LEU A 1 29 ? 5.604 6.795 0.968 1.00 2.13 29 LEU A O 5
ATOM 1884 N N . GLY A 1 30 ? 7.529 5.635 1.076 1.00 72.02 30 GLY A N 5
ATOM 1885 C CA . GLY A 1 30 ? 8.302 6.789 1.495 1.00 45.14 30 GLY A CA 5
ATOM 1886 C C . GLY A 1 30 ? 9.600 6.401 2.176 1.00 52.10 30 GLY A C 5
ATOM 1887 O O . GLY A 1 30 ? 10.013 7.037 3.146 1.00 64.54 30 GLY A O 5
ATOM 1891 N N . GLY A 1 1 ? 2.033 -3.731 -1.512 1.00 35.24 1 GLY A N 6
ATOM 1892 C CA . GLY A 1 1 ? 2.204 -2.404 -2.073 1.00 75.14 1 GLY A CA 6
ATOM 1893 C C . GLY A 1 1 ? 1.160 -2.081 -3.124 1.00 41.53 1 GLY A C 6
ATOM 1894 O O . GLY A 1 1 ? 0.532 -2.979 -3.682 1.00 64.34 1 GLY A O 6
ATOM 1898 N N . ASN A 1 2 ? 0.973 -0.792 -3.394 1.00 23.45 2 ASN A N 6
ATOM 1899 C CA . ASN A 1 2 ? -0.003 -0.352 -4.383 1.00 75.31 2 ASN A CA 6
ATOM 1900 C C . ASN A 1 2 ? 0.541 -0.522 -5.798 1.00 63.10 2 ASN A C 6
ATOM 1901 O O . ASN A 1 2 ? 1.750 -0.641 -5.999 1.00 15.32 2 ASN A O 6
ATOM 1912 N N . ALA A 1 3 ? -0.359 -0.532 -6.776 1.00 31.05 3 ALA A N 6
ATOM 1913 C CA . ALA A 1 3 ? 0.031 -0.684 -8.172 1.00 31.43 3 ALA A CA 6
ATOM 1914 C C . ALA A 1 3 ? 1.018 0.401 -8.588 1.00 13.23 3 ALA A C 6
ATOM 1915 O O . ALA A 1 3 ? 1.868 0.183 -9.449 1.00 65.45 3 ALA A O 6
ATOM 1922 N N . ALA A 1 4 ? 0.897 1.572 -7.970 1.00 63.12 4 ALA A N 6
ATOM 1923 C CA . ALA A 1 4 ? 1.780 2.691 -8.276 1.00 12.01 4 ALA A CA 6
ATOM 1924 C C . ALA A 1 4 ? 3.202 2.414 -7.801 1.00 62.03 4 ALA A C 6
ATOM 1925 O O . ALA A 1 4 ? 4.171 2.743 -8.486 1.00 63.33 4 ALA A O 6
ATOM 1932 N N . CYS A 1 5 ? 3.321 1.808 -6.625 1.00 10.24 5 CYS A N 6
ATOM 1933 C CA . CYS A 1 5 ? 4.625 1.488 -6.057 1.00 61.31 5 CYS A CA 6
ATOM 1934 C C . CYS A 1 5 ? 5.386 0.517 -6.956 1.00 34.33 5 CYS A C 6
ATOM 1935 O O . CYS A 1 5 ? 6.600 0.630 -7.123 1.00 30.20 5 CYS A O 6
ATOM 1942 N N . VAL A 1 6 ? 4.662 -0.438 -7.532 1.00 40.12 6 VAL A N 6
ATOM 1943 C CA . VAL A 1 6 ? 5.267 -1.428 -8.415 1.00 21.12 6 VAL A CA 6
ATOM 1944 C C . VAL A 1 6 ? 6.038 -0.758 -9.547 1.00 15.44 6 VAL A C 6
ATOM 1945 O O . VAL A 1 6 ? 7.137 -1.185 -9.901 1.00 11.32 6 VAL A O 6
ATOM 1958 N N . ILE A 1 7 ? 5.454 0.295 -10.110 1.00 72.41 7 ILE A N 6
ATOM 1959 C CA . ILE A 1 7 ? 6.086 1.025 -11.201 1.00 44.31 7 ILE A CA 6
ATOM 1960 C C . ILE A 1 7 ? 7.399 1.657 -10.751 1.00 2.30 7 ILE A C 6
ATOM 1961 O O . ILE A 1 7 ? 8.289 1.911 -11.562 1.00 73.43 7 ILE A O 6
ATOM 1977 N N . GLY A 1 8 ? 7.514 1.908 -9.450 1.00 52.22 8 GLY A N 6
ATOM 1978 C CA . GLY A 1 8 ? 8.722 2.507 -8.914 1.00 20.22 8 GLY A CA 6
ATOM 1979 C C . GLY A 1 8 ? 9.736 1.470 -8.472 1.00 13.23 8 GLY A C 6
ATOM 1980 O O . GLY A 1 8 ? 10.922 1.770 -8.334 1.00 0.23 8 GLY A O 6
ATOM 1984 N N . CYS A 1 9 ? 9.269 0.247 -8.247 1.00 72.41 9 CYS A N 6
ATOM 1985 C CA . CYS A 1 9 ? 10.142 -0.838 -7.816 1.00 31.44 9 CYS A CA 6
ATOM 1986 C C . CYS A 1 9 ? 10.441 -1.788 -8.972 1.00 23.11 9 CYS A C 6
ATOM 1987 O O . CYS A 1 9 ? 10.739 -2.964 -8.761 1.00 72.31 9 CYS A O 6
ATOM 1994 N N . ILE A 1 10 ? 10.361 -1.269 -10.192 1.00 73.24 10 ILE A N 6
ATOM 1995 C CA . ILE A 1 10 ? 10.624 -2.070 -11.381 1.00 63.14 10 ILE A CA 6
ATOM 1996 C C . ILE A 1 10 ? 12.083 -2.510 -11.435 1.00 63.24 10 ILE A C 6
ATOM 1997 O O . ILE A 1 10 ? 12.387 -3.647 -11.795 1.00 11.02 10 ILE A O 6
ATOM 2013 N N . GLY A 1 11 ? 12.984 -1.601 -11.074 1.00 31.45 11 GLY A N 6
ATOM 2014 C CA . GLY A 1 11 ? 14.401 -1.915 -11.086 1.00 72.10 11 GLY A CA 6
ATOM 2015 C C . GLY A 1 11 ? 15.241 -0.827 -10.448 1.00 42.21 11 GLY A C 6
ATOM 2016 O O . GLY A 1 11 ? 16.327 -0.507 -10.932 1.00 72.15 11 GLY A O 6
ATOM 2020 N N . SER A 1 12 ? 14.738 -0.255 -9.359 1.00 1.41 12 SER A N 6
ATOM 2021 C CA . SER A 1 12 ? 15.448 0.808 -8.657 1.00 14.43 12 SER A CA 6
ATOM 2022 C C . SER A 1 12 ? 16.497 0.229 -7.712 1.00 53.52 12 SER A C 6
ATOM 2023 O O . SER A 1 12 ? 17.499 0.877 -7.406 1.00 75.23 12 SER A O 6
ATOM 2031 N N . CYS A 1 13 ? 16.259 -0.995 -7.253 1.00 11.51 13 CYS A N 6
ATOM 2032 C CA . CYS A 1 13 ? 17.181 -1.663 -6.343 1.00 1.23 13 CYS A CA 6
ATOM 2033 C C . CYS A 1 13 ? 18.602 -1.646 -6.899 1.00 21.02 13 CYS A C 6
ATOM 2034 O O . CYS A 1 13 ? 19.563 -1.396 -6.171 1.00 15.54 13 CYS A O 6
ATOM 2041 N N . VAL A 1 14 ? 18.728 -1.914 -8.195 1.00 33.43 14 VAL A N 6
ATOM 2042 C CA . VAL A 1 14 ? 20.030 -1.929 -8.850 1.00 3.04 14 VAL A CA 6
ATOM 2043 C C . VAL A 1 14 ? 20.766 -0.611 -8.638 1.00 43.34 14 VAL A C 6
ATOM 2044 O O . VAL A 1 14 ? 21.996 -0.578 -8.574 1.00 34.11 14 VAL A O 6
ATOM 2057 N N . ILE A 1 15 ? 20.007 0.474 -8.531 1.00 14.11 15 ILE A N 6
ATOM 2058 C CA . ILE A 1 15 ? 20.587 1.795 -8.325 1.00 41.21 15 ILE A CA 6
ATOM 2059 C C . ILE A 1 15 ? 21.214 1.911 -6.940 1.00 35.34 15 ILE A C 6
ATOM 2060 O O . ILE A 1 15 ? 22.105 2.730 -6.716 1.00 70.35 15 ILE A O 6
ATOM 2076 N N . SER A 1 16 ? 20.742 1.084 -6.012 1.00 70.41 16 SER A N 6
ATOM 2077 C CA . SER A 1 16 ? 21.254 1.094 -4.647 1.00 24.21 16 SER A CA 6
ATOM 2078 C C . SER A 1 16 ? 22.329 0.027 -4.462 1.00 62.11 16 SER A C 6
ATOM 2079 O O . SER A 1 16 ? 22.525 -0.488 -3.362 1.00 15.55 16 SER A O 6
ATOM 2087 N N . GLU A 1 17 ? 23.023 -0.300 -5.548 1.00 50.31 17 GLU A N 6
ATOM 2088 C CA . GLU A 1 17 ? 24.077 -1.306 -5.506 1.00 45.10 17 GLU A CA 6
ATOM 2089 C C . GLU A 1 17 ? 23.577 -2.592 -4.855 1.00 12.24 17 GLU A C 6
ATOM 2090 O O . GLU A 1 17 ? 24.345 -3.326 -4.235 1.00 32.51 17 GLU A O 6
ATOM 2102 N N . GLY A 1 18 ? 22.282 -2.857 -4.999 1.00 51.45 18 GLY A N 6
ATOM 2103 C CA . GLY A 1 18 ? 21.700 -4.053 -4.420 1.00 11.13 18 GLY A CA 6
ATOM 2104 C C . GLY A 1 18 ? 21.938 -4.148 -2.926 1.00 24.22 18 GLY A C 6
ATOM 2105 O O . GLY A 1 18 ? 21.886 -5.236 -2.350 1.00 44.35 18 GLY A O 6
ATOM 2109 N N . ILE A 1 19 ? 22.202 -3.008 -2.296 1.00 61.14 19 ILE A N 6
ATOM 2110 C CA . ILE A 1 19 ? 22.450 -2.968 -0.861 1.00 21.33 19 ILE A CA 6
ATOM 2111 C C . ILE A 1 19 ? 21.163 -3.193 -0.074 1.00 63.20 19 ILE A C 6
ATOM 2112 O O . ILE A 1 19 ? 21.194 -3.635 1.074 1.00 61.03 19 ILE A O 6
ATOM 2128 N N . GLY A 1 20 ? 20.031 -2.887 -0.701 1.00 64.32 20 GLY A N 6
ATOM 2129 C CA . GLY A 1 20 ? 18.749 -3.064 -0.046 1.00 31.34 20 GLY A CA 6
ATOM 2130 C C . GLY A 1 20 ? 17.628 -3.338 -1.029 1.00 0.32 20 GLY A C 6
ATOM 2131 O O . GLY A 1 20 ? 16.675 -2.564 -1.125 1.00 64.23 20 GLY A O 6
ATOM 2135 N N . SER A 1 21 ? 17.742 -4.441 -1.762 1.00 11.41 21 SER A N 6
ATOM 2136 C CA . SER A 1 21 ? 16.733 -4.811 -2.747 1.00 34.30 21 SER A CA 6
ATOM 2137 C C . SER A 1 21 ? 15.348 -4.875 -2.109 1.00 23.33 21 SER A C 6
ATOM 2138 O O . SER A 1 21 ? 14.408 -4.228 -2.571 1.00 72.35 21 SER A O 6
ATOM 2145 N N . LEU A 1 22 ? 15.231 -5.660 -1.043 1.00 40.22 22 LEU A N 6
ATOM 2146 C CA . LEU A 1 22 ? 13.962 -5.810 -0.339 1.00 50.34 22 LEU A CA 6
ATOM 2147 C C . LEU A 1 22 ? 13.448 -4.460 0.150 1.00 53.43 22 LEU A C 6
ATOM 2148 O O . LEU A 1 22 ? 12.245 -4.270 0.329 1.00 13.44 22 LEU A O 6
ATOM 2164 N N . VAL A 1 23 ? 14.367 -3.523 0.362 1.00 62.34 23 VAL A N 6
ATOM 2165 C CA . VAL A 1 23 ? 14.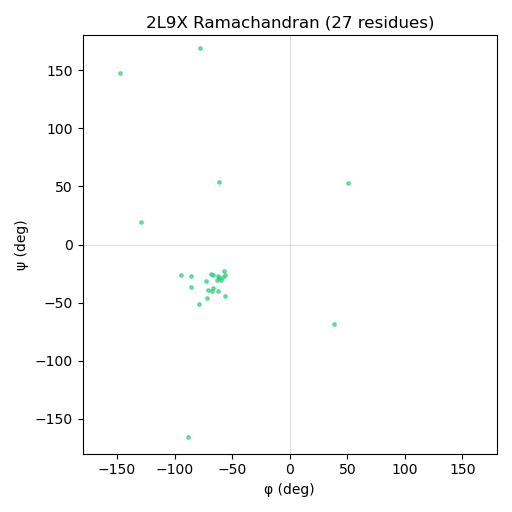007 -2.189 0.827 1.00 71.25 23 VAL A CA 6
ATOM 2166 C C . VAL A 1 23 ? 13.589 -1.296 -0.336 1.00 74.32 23 VAL A C 6
ATOM 2167 O O . VAL A 1 23 ? 12.789 -0.377 -0.170 1.00 13.52 23 VAL A O 6
ATOM 2180 N N . GLY A 1 24 ? 14.135 -1.575 -1.516 1.00 4.22 24 GLY A N 6
ATOM 2181 C CA . GLY A 1 24 ? 13.807 -0.788 -2.690 1.00 73.11 24 GLY A CA 6
ATOM 2182 C C . GLY A 1 24 ? 12.312 -0.676 -2.913 1.00 15.32 24 GLY A C 6
ATOM 2183 O O . GLY A 1 24 ? 11.763 0.426 -2.953 1.00 74.03 24 GLY A O 6
ATOM 2187 N N . THR A 1 25 ? 11.649 -1.819 -3.060 1.00 11.13 25 THR A N 6
ATOM 2188 C CA . THR A 1 25 ? 10.209 -1.845 -3.283 1.00 11.55 25 THR A CA 6
ATOM 2189 C C . THR A 1 25 ? 9.466 -1.136 -2.156 1.00 55.21 25 THR A C 6
ATOM 2190 O O . THR A 1 25 ? 8.336 -0.682 -2.335 1.00 12.33 25 THR A O 6
ATOM 2200 N N . ALA A 1 26 ? 10.107 -1.044 -0.996 1.00 22.11 26 ALA A N 6
ATOM 2201 C CA . ALA A 1 26 ? 9.507 -0.388 0.159 1.00 2.30 26 ALA A CA 6
ATOM 2202 C C . ALA A 1 26 ? 9.359 1.112 -0.077 1.00 61.51 26 ALA A C 6
ATOM 2203 O O . ALA A 1 26 ? 8.451 1.748 0.458 1.00 30.32 26 ALA A O 6
ATOM 2210 N N . PHE A 1 27 ? 10.257 1.671 -0.881 1.00 63.21 27 PHE A N 6
ATOM 2211 C CA . PHE A 1 27 ? 10.227 3.096 -1.187 1.00 3.44 27 PHE A CA 6
ATOM 2212 C C . PHE A 1 27 ? 8.868 3.504 -1.748 1.00 20.14 27 PHE A C 6
ATOM 2213 O O . PHE A 1 27 ? 8.408 4.627 -1.538 1.00 35.31 27 PHE A O 6
ATOM 2243 N N . LEU A 1 29 ? 6.117 3.004 -0.774 1.00 25.14 29 LEU A N 6
ATOM 2244 C CA . LEU A 1 29 ? 5.260 3.480 0.306 1.00 33.53 29 LEU A CA 6
ATOM 2245 C C . LEU A 1 29 ? 5.768 4.806 0.861 1.00 1.24 29 LEU A C 6
ATOM 2246 O O . LEU A 1 29 ? 5.103 5.835 0.747 1.00 72.44 29 LEU A O 6
ATOM 2262 N N . GLY A 1 30 ? 6.954 4.775 1.462 1.00 11.23 30 GLY A N 6
ATOM 2263 C CA . GLY A 1 30 ? 7.532 5.982 2.024 1.00 25.43 30 GLY A CA 6
ATOM 2264 C C . GLY A 1 30 ? 8.779 5.701 2.840 1.00 41.33 30 GLY A C 6
ATOM 2265 O O . GLY A 1 30 ? 8.962 4.594 3.345 1.00 22.11 30 GLY A O 6
ATOM 2269 N N . GLY A 1 1 ? 2.488 -1.133 -0.293 1.00 43.45 1 GLY A N 7
ATOM 2270 C CA . GLY A 1 1 ? 2.542 -2.164 -1.313 1.00 44.32 1 GLY A CA 7
ATOM 2271 C C . GLY A 1 1 ? 1.506 -1.959 -2.401 1.00 5.44 1 GLY A C 7
ATOM 2272 O O . GLY A 1 1 ? 0.823 -2.900 -2.801 1.00 13.40 1 GLY A O 7
ATOM 2276 N N . ASN A 1 2 ? 1.389 -0.724 -2.879 1.00 22.03 2 ASN A N 7
ATOM 2277 C CA . ASN A 1 2 ? 0.427 -0.398 -3.925 1.00 41.21 2 ASN A CA 7
ATOM 2278 C C . ASN A 1 2 ? 0.968 -0.780 -5.300 1.00 10.54 2 ASN A C 7
ATOM 2279 O O . ASN A 1 2 ? 2.178 -0.778 -5.524 1.00 71.10 2 ASN A O 7
ATOM 2290 N N . ALA A 1 3 ? 0.062 -1.105 -6.216 1.00 65.42 3 ALA A N 7
ATOM 2291 C CA . ALA A 1 3 ? 0.448 -1.487 -7.569 1.00 40.42 3 ALA A CA 7
ATOM 2292 C C . ALA A 1 3 ? 1.336 -0.424 -8.207 1.00 40.41 3 ALA A C 7
ATOM 2293 O O . ALA A 1 3 ? 2.154 -0.724 -9.076 1.00 74.33 3 ALA A O 7
ATOM 2300 N N . ALA A 1 4 ? 1.169 0.820 -7.770 1.00 41.30 4 ALA A N 7
ATOM 2301 C CA . ALA A 1 4 ? 1.957 1.928 -8.298 1.00 34.53 4 ALA A CA 7
ATOM 2302 C C . ALA A 1 4 ? 3.423 1.796 -7.901 1.00 42.10 4 ALA A C 7
ATOM 2303 O O . ALA A 1 4 ? 4.320 2.055 -8.704 1.00 71.35 4 ALA A O 7
ATOM 2310 N N . CYS A 1 5 ? 3.661 1.393 -6.657 1.00 41.43 5 CYS A N 7
ATOM 2311 C CA . CYS A 1 5 ? 5.019 1.229 -6.153 1.00 30.31 5 CYS A CA 7
ATOM 2312 C C . CYS A 1 5 ? 5.768 0.162 -6.947 1.00 4.35 5 CYS A C 7
ATOM 2313 O O . CYS A 1 5 ? 6.946 0.325 -7.268 1.00 74.01 5 CYS A O 7
ATOM 2320 N N . VAL A 1 6 ? 5.077 -0.929 -7.260 1.00 25.34 6 VAL A N 7
ATOM 2321 C CA . VAL A 1 6 ? 5.676 -2.022 -8.017 1.00 22.13 6 VAL A CA 7
ATOM 2322 C C . VAL A 1 6 ? 6.269 -1.521 -9.329 1.00 21.31 6 VAL A C 7
ATOM 2323 O O . VAL A 1 6 ? 7.403 -1.853 -9.676 1.00 30.21 6 VAL A O 7
ATOM 2336 N N . ILE A 1 7 ? 5.495 -0.721 -10.054 1.00 2.20 7 ILE A N 7
ATOM 2337 C CA . ILE A 1 7 ? 5.945 -0.173 -11.328 1.00 13.23 7 ILE A CA 7
ATOM 2338 C C . ILE A 1 7 ? 7.160 0.730 -11.140 1.00 35.42 7 ILE A C 7
ATOM 2339 O O . ILE A 1 7 ? 7.943 0.934 -12.066 1.00 24.24 7 ILE A O 7
ATOM 2355 N N . GLY A 1 8 ? 7.310 1.267 -9.933 1.00 21.33 8 GLY A N 7
ATOM 2356 C CA . GLY A 1 8 ? 8.433 2.140 -9.644 1.00 72.21 8 GLY A CA 7
ATOM 2357 C C . GLY A 1 8 ? 9.628 1.385 -9.096 1.00 41.54 8 GLY A C 7
ATOM 2358 O O . GLY A 1 8 ? 10.753 1.885 -9.125 1.00 23.11 8 GLY A O 7
ATOM 2362 N N . CYS A 1 9 ? 9.385 0.179 -8.594 1.00 41.42 9 CYS A N 7
ATOM 2363 C CA . CYS A 1 9 ? 10.449 -0.645 -8.035 1.00 64.20 9 CYS A CA 7
ATOM 2364 C C . CYS A 1 9 ? 10.911 -1.695 -9.042 1.00 54.33 9 CYS A C 7
ATOM 2365 O O . CYS A 1 9 ? 11.493 -2.713 -8.670 1.00 22.54 9 CYS A O 7
ATOM 2372 N N . ILE A 1 10 ? 10.646 -1.438 -10.319 1.00 11.12 10 ILE A N 7
ATOM 2373 C CA . ILE A 1 10 ? 11.035 -2.359 -11.379 1.00 72.13 10 ILE A CA 7
ATOM 2374 C C . ILE A 1 10 ? 12.552 -2.455 -11.495 1.00 23.42 10 ILE A C 7
ATOM 2375 O O . ILE A 1 10 ? 13.087 -3.460 -11.961 1.00 24.30 10 ILE A O 7
ATOM 2391 N N . GLY A 1 11 ? 13.241 -1.402 -11.065 1.00 22.52 11 GLY A N 7
ATOM 2392 C CA . GLY A 1 11 ? 14.691 -1.389 -11.127 1.00 21.03 11 GLY A CA 7
ATOM 2393 C C . GLY A 1 11 ? 15.299 -0.312 -10.250 1.00 51.24 11 GLY A C 7
ATOM 2394 O O . GLY A 1 11 ? 16.356 0.233 -10.568 1.00 52.31 11 GLY A O 7
ATOM 2398 N N . SER A 1 12 ? 14.629 -0.003 -9.145 1.00 10.23 12 SER A N 7
ATOM 2399 C CA . SER A 1 12 ? 15.107 1.021 -8.222 1.00 72.43 12 SER A CA 7
ATOM 2400 C C . SER A 1 12 ? 16.194 0.463 -7.309 1.00 1.54 12 SER A C 7
ATOM 2401 O O . SER A 1 12 ? 17.030 1.207 -6.793 1.00 73.13 12 SER A O 7
ATOM 2409 N N . CYS A 1 13 ? 16.177 -0.851 -7.112 1.00 11.41 13 CYS A N 7
ATOM 2410 C CA . CYS A 1 13 ? 17.160 -1.510 -6.261 1.00 14.14 13 CYS A CA 7
ATOM 2411 C C . CYS A 1 13 ? 18.578 -1.119 -6.664 1.00 64.45 13 CYS A C 7
ATOM 2412 O O . CYS A 1 13 ? 19.484 -1.078 -5.831 1.00 54.41 13 CYS A O 7
ATOM 2419 N N . VAL A 1 14 ? 18.765 -0.834 -7.949 1.00 54.33 14 VAL A N 7
ATOM 2420 C CA . VAL A 1 14 ? 20.072 -0.445 -8.464 1.00 60.14 14 VAL A CA 7
ATOM 2421 C C . VAL A 1 14 ? 20.632 0.749 -7.699 1.00 33.41 14 VAL A C 7
ATOM 2422 O O . VAL A 1 14 ? 21.842 0.859 -7.499 1.00 72.43 14 VAL A O 7
ATOM 2435 N N . ILE A 1 15 ? 19.744 1.640 -7.272 1.00 75.11 15 ILE A N 7
ATOM 2436 C CA . ILE A 1 15 ? 20.149 2.825 -6.527 1.00 11.03 15 ILE A CA 7
ATOM 2437 C C . ILE A 1 15 ? 20.668 2.453 -5.142 1.00 64.32 15 ILE A C 7
ATOM 2438 O O . ILE A 1 15 ? 21.424 3.206 -4.528 1.00 53.00 15 ILE A O 7
ATOM 2454 N N . SER A 1 16 ? 20.260 1.285 -4.657 1.00 73.53 16 SER A N 7
ATOM 2455 C CA . SER A 1 16 ? 20.682 0.812 -3.344 1.00 1.20 16 SER A CA 7
ATOM 2456 C C . SER A 1 16 ? 21.890 -0.113 -3.462 1.00 35.01 16 SER A C 7
ATOM 2457 O O . SER A 1 16 ? 22.019 -1.080 -2.712 1.00 74.23 16 SER A O 7
ATOM 2465 N N . GLU A 1 17 ? 22.771 0.192 -4.409 1.00 51.32 17 GLU A N 7
ATOM 2466 C CA . GLU A 1 17 ? 23.967 -0.612 -4.626 1.00 65.23 17 GLU A CA 7
ATOM 2467 C C . GLU A 1 17 ? 23.613 -2.091 -4.755 1.00 0.15 17 GLU A C 7
ATOM 2468 O O . GLU A 1 17 ? 24.400 -2.963 -4.390 1.00 64.10 17 GLU A O 7
ATOM 2480 N N . GLY A 1 18 ? 22.421 -2.365 -5.275 1.00 54.24 18 GLY A N 7
ATOM 2481 C CA . GLY A 1 18 ? 21.982 -3.738 -5.442 1.00 54.11 18 GLY A CA 7
ATOM 2482 C C . GLY A 1 18 ? 22.111 -4.547 -4.167 1.00 15.24 18 GLY A C 7
ATOM 2483 O O . GLY A 1 18 ? 22.292 -5.764 -4.211 1.00 44.25 18 GLY A O 7
ATOM 2487 N N . ILE A 1 19 ? 22.018 -3.870 -3.027 1.00 30.11 19 ILE A N 7
ATOM 2488 C CA . ILE A 1 19 ? 22.126 -4.534 -1.734 1.00 22.12 19 ILE A CA 7
ATOM 2489 C C . ILE A 1 19 ? 20.910 -5.413 -1.464 1.00 32.22 19 ILE A C 7
ATOM 2490 O O . ILE A 1 19 ? 20.983 -6.375 -0.700 1.00 61.13 19 ILE A O 7
ATOM 2506 N N . GLY A 1 20 ? 19.791 -5.077 -2.098 1.00 15.31 20 GLY A N 7
ATOM 2507 C CA . GLY A 1 20 ? 18.574 -5.846 -1.915 1.00 30.45 20 GLY A CA 7
ATOM 2508 C C . GLY A 1 20 ? 17.366 -5.181 -2.544 1.00 64.04 20 GLY A C 7
ATOM 2509 O O . GLY A 1 20 ? 17.077 -4.017 -2.269 1.00 54.21 20 GLY A O 7
ATOM 2513 N N . SER A 1 21 ? 16.661 -5.921 -3.394 1.00 11.11 21 SER A N 7
ATOM 2514 C CA . SER A 1 21 ? 15.481 -5.394 -4.069 1.00 50.32 21 SER A CA 7
ATOM 2515 C C . SER A 1 21 ? 14.319 -5.241 -3.093 1.00 33.34 21 SER A C 7
ATOM 2516 O O . SER A 1 21 ? 13.430 -4.412 -3.291 1.00 41.23 21 SER A O 7
ATOM 2523 N N . LEU A 1 22 ? 14.332 -6.048 -2.037 1.00 51.31 22 LEU A N 7
ATOM 2524 C CA . LEU A 1 22 ? 13.280 -6.004 -1.028 1.00 35.13 22 LEU A CA 7
ATOM 2525 C C . LEU A 1 22 ? 13.170 -4.611 -0.416 1.00 35.34 22 LEU A C 7
ATOM 2526 O O . LEU A 1 22 ? 12.070 -4.113 -0.173 1.00 61.31 22 LEU A O 7
ATOM 2542 N N . VAL A 1 23 ? 14.317 -3.986 -0.170 1.00 33.21 23 VAL A N 7
ATOM 2543 C CA . VAL A 1 23 ? 14.350 -2.649 0.411 1.00 74.23 23 VAL A CA 7
ATOM 2544 C C . VAL A 1 23 ? 14.166 -1.580 -0.661 1.00 35.24 23 VAL A C 7
ATOM 2545 O O . VAL A 1 23 ? 13.737 -0.464 -0.371 1.00 43.23 23 VAL A O 7
ATOM 2558 N N . GLY A 1 24 ? 14.492 -1.931 -1.901 1.00 41.40 24 GLY A N 7
ATOM 2559 C CA . GLY A 1 24 ? 14.356 -0.990 -2.998 1.00 34.12 24 GLY A CA 7
ATOM 2560 C C . GLY A 1 24 ? 12.921 -0.549 -3.208 1.00 74.33 24 GLY A C 7
ATOM 2561 O O . GLY A 1 24 ? 12.646 0.639 -3.377 1.00 10.43 24 GLY A O 7
ATOM 2565 N N . THR A 1 25 ? 12.001 -1.509 -3.201 1.00 31.33 25 THR A N 7
ATOM 2566 C CA . THR A 1 25 ? 10.587 -1.215 -3.395 1.00 51.31 25 THR A CA 7
ATOM 2567 C C . THR A 1 25 ? 10.084 -0.221 -2.354 1.00 43.34 25 THR A C 7
ATOM 2568 O O . THR A 1 25 ? 9.087 0.467 -2.570 1.00 32.10 25 THR A O 7
ATOM 2578 N N . ALA A 1 26 ? 10.782 -0.150 -1.225 1.00 51.54 26 ALA A N 7
ATOM 2579 C CA . ALA A 1 26 ? 10.407 0.763 -0.152 1.00 64.12 26 ALA A CA 7
ATOM 2580 C C . ALA A 1 26 ? 10.228 2.183 -0.677 1.00 3.51 26 ALA A C 7
ATOM 2581 O O . ALA A 1 26 ? 9.433 2.958 -0.143 1.00 63.52 26 ALA A O 7
ATOM 2588 N N . PHE A 1 27 ? 10.973 2.520 -1.725 1.00 13.41 27 PHE A N 7
ATOM 2589 C CA . PHE A 1 27 ? 10.897 3.849 -2.321 1.00 0.32 27 PHE A CA 7
ATOM 2590 C C . PHE A 1 27 ? 9.477 4.157 -2.785 1.00 75.14 27 PHE A C 7
ATOM 2591 O O . PHE A 1 27 ? 9.031 5.304 -2.742 1.00 12.21 27 PHE A O 7
ATOM 2621 N N . LEU A 1 29 ? 6.836 3.849 -1.415 1.00 1.22 29 LEU A N 7
ATOM 2622 C CA . LEU A 1 29 ? 6.103 4.529 -0.352 1.00 75.55 29 LEU A CA 7
ATOM 2623 C C . LEU A 1 29 ? 7.058 5.240 0.600 1.00 40.20 29 LEU A C 7
ATOM 2624 O O . LEU A 1 29 ? 7.075 4.965 1.799 1.00 53.40 29 LEU A O 7
ATOM 2640 N N . GLY A 1 30 ? 7.852 6.159 0.057 1.00 31.52 30 GLY A N 7
ATOM 2641 C CA . GLY A 1 30 ? 8.798 6.897 0.873 1.00 13.22 30 GLY A CA 7
ATOM 2642 C C . GLY A 1 30 ? 8.115 7.864 1.820 1.00 22.04 30 GLY A C 7
ATOM 2643 O O . GLY A 1 30 ? 8.756 8.758 2.373 1.00 54.32 30 GLY A O 7
ATOM 2647 N N . GLY A 1 1 ? 2.730 -1.410 0.198 1.00 3.25 1 GLY A N 8
ATOM 2648 C CA . GLY A 1 1 ? 3.300 -1.618 -1.120 1.00 2.02 1 GLY A CA 8
ATOM 2649 C C . GLY A 1 1 ? 2.266 -1.506 -2.223 1.00 23.23 1 GLY A C 8
ATOM 2650 O O . GLY A 1 1 ? 1.537 -2.458 -2.498 1.00 23.23 1 GLY A O 8
ATOM 2654 N N . ASN A 1 2 ? 2.202 -0.339 -2.855 1.00 14.00 2 ASN A N 8
ATOM 2655 C CA . ASN A 1 2 ? 1.247 -0.105 -3.933 1.00 22.52 2 ASN A CA 8
ATOM 2656 C C . ASN A 1 2 ? 1.761 -0.681 -5.249 1.00 22.53 2 ASN A C 8
ATOM 2657 O O . ASN A 1 2 ? 2.966 -0.839 -5.440 1.00 45.35 2 ASN A O 8
ATOM 2668 N N . ALA A 1 3 ? 0.838 -0.994 -6.152 1.00 51.53 3 ALA A N 8
ATOM 2669 C CA . ALA A 1 3 ? 1.197 -1.549 -7.451 1.00 63.30 3 ALA A CA 8
ATOM 2670 C C . ALA A 1 3 ? 2.116 -0.604 -8.218 1.00 1.05 3 ALA A C 8
ATOM 2671 O O . ALA A 1 3 ? 2.950 -1.041 -9.010 1.00 53.24 3 ALA A O 8
ATOM 2678 N N . ALA A 1 4 ? 1.957 0.693 -7.976 1.00 42.21 4 ALA A N 8
ATOM 2679 C CA . ALA A 1 4 ? 2.774 1.700 -8.643 1.00 34.11 4 ALA A CA 8
ATOM 2680 C C . ALA A 1 4 ? 4.216 1.652 -8.149 1.00 53.34 4 ALA A C 8
ATOM 2681 O O . ALA A 1 4 ? 5.156 1.664 -8.945 1.00 34.03 4 ALA A O 8
ATOM 2688 N N . CYS A 1 5 ? 4.384 1.599 -6.832 1.00 51.33 5 CYS A N 8
ATOM 2689 C CA . CYS A 1 5 ? 5.711 1.551 -6.232 1.00 4.12 5 CYS A CA 8
ATOM 2690 C C . CYS A 1 5 ? 6.445 0.275 -6.634 1.00 75.32 5 CYS A C 8
ATOM 2691 O O . CYS A 1 5 ? 7.665 0.270 -6.792 1.00 5.42 5 CYS A O 8
ATOM 2698 N N . VAL A 1 6 ? 5.690 -0.807 -6.799 1.00 63.43 6 VAL A N 8
ATOM 2699 C CA . VAL A 1 6 ? 6.267 -2.090 -7.185 1.00 0.24 6 VAL A CA 8
ATOM 2700 C C . VAL A 1 6 ? 7.018 -1.979 -8.507 1.00 23.54 6 VAL A C 8
ATOM 2701 O O . VAL A 1 6 ? 8.133 -2.485 -8.643 1.00 34.41 6 VAL A O 8
ATOM 2714 N N . ILE A 1 7 ? 6.401 -1.315 -9.478 1.00 3.34 7 ILE A N 8
ATOM 2715 C CA . ILE A 1 7 ? 7.013 -1.136 -10.789 1.00 32.53 7 ILE A CA 8
ATOM 2716 C C . ILE A 1 7 ? 8.295 -0.317 -10.691 1.00 22.35 7 ILE A C 8
ATOM 2717 O O . ILE A 1 7 ? 9.350 -0.736 -11.167 1.00 15.33 7 ILE A O 8
ATOM 2733 N N . GLY A 1 8 ? 8.197 0.853 -10.067 1.00 42.21 8 GLY A N 8
ATOM 2734 C CA . GLY A 1 8 ? 9.357 1.712 -9.916 1.00 11.33 8 GLY A CA 8
ATOM 2735 C C . GLY A 1 8 ? 10.420 1.100 -9.025 1.00 14.32 8 GLY A C 8
ATOM 2736 O O . GLY A 1 8 ? 11.582 1.505 -9.064 1.00 12.44 8 GLY A O 8
ATOM 2740 N N . CYS A 1 9 ? 10.022 0.122 -8.218 1.00 15.41 9 CYS A N 8
ATOM 2741 C CA . CYS A 1 9 ? 10.947 -0.546 -7.311 1.00 40.11 9 CYS A CA 8
ATOM 2742 C C . CYS A 1 9 ? 11.880 -1.479 -8.077 1.00 63.20 9 CYS A C 8
ATOM 2743 O O . CYS A 1 9 ? 12.993 -1.763 -7.632 1.00 33.42 9 CYS A O 8
ATOM 2750 N N . ILE A 1 10 ? 11.419 -1.952 -9.230 1.00 45.11 10 ILE A N 8
ATOM 2751 C CA . ILE A 1 10 ? 12.213 -2.852 -10.058 1.00 41.51 10 ILE A CA 8
ATOM 2752 C C . ILE A 1 10 ? 13.509 -2.185 -10.507 1.00 62.52 10 ILE A C 8
ATOM 2753 O O . ILE A 1 10 ? 14.498 -2.858 -10.794 1.00 24.42 10 ILE A O 8
ATOM 2769 N N . GLY A 1 11 ? 13.497 -0.857 -10.564 1.00 72.04 11 GLY A N 8
ATOM 2770 C CA . GLY A 1 11 ? 14.678 -0.121 -10.978 1.00 35.34 11 GLY A CA 8
ATOM 2771 C C . GLY A 1 11 ? 15.218 0.771 -9.878 1.00 45.45 11 GLY A C 8
ATOM 2772 O O . GLY A 1 11 ? 16.423 0.794 -9.624 1.00 53.44 11 GLY A O 8
ATOM 2776 N N . SER A 1 12 ? 14.327 1.510 -9.226 1.00 11.14 12 SER A N 8
ATOM 2777 C CA . SER A 1 12 ? 14.722 2.413 -8.151 1.00 43.22 12 SER A CA 8
ATOM 2778 C C . SER A 1 12 ? 15.568 1.684 -7.112 1.00 30.32 12 SER A C 8
ATOM 2779 O O . SER A 1 12 ? 16.515 2.245 -6.560 1.00 65.45 12 SER A O 8
ATOM 2787 N N . CYS A 1 13 ? 15.218 0.429 -6.849 1.00 65.10 13 CYS A N 8
ATOM 2788 C CA . CYS A 1 13 ? 15.943 -0.379 -5.876 1.00 62.51 13 CYS A CA 8
ATOM 2789 C C . CYS A 1 13 ? 17.434 -0.415 -6.201 1.00 73.31 13 CYS A C 8
ATOM 2790 O O . CYS A 1 13 ? 18.276 -0.422 -5.303 1.00 61.44 13 CYS A O 8
ATOM 2797 N N . VAL A 1 14 ? 17.752 -0.438 -7.492 1.00 0.54 14 VAL A N 8
ATOM 2798 C CA . VAL A 1 14 ? 19.140 -0.471 -7.936 1.00 62.11 14 VAL A CA 8
ATOM 2799 C C . VAL A 1 14 ? 19.738 0.931 -7.979 1.00 75.23 14 VAL A C 8
ATOM 2800 O O . VAL A 1 14 ? 20.925 1.119 -7.713 1.00 31.13 14 VAL A O 8
ATOM 2813 N N . ILE A 1 15 ? 18.907 1.912 -8.316 1.00 71.31 15 ILE A N 8
ATOM 2814 C CA . ILE A 1 15 ? 19.353 3.297 -8.392 1.00 51.34 15 ILE A CA 8
ATOM 2815 C C . ILE A 1 15 ? 19.788 3.811 -7.024 1.00 54.01 15 ILE A C 8
ATOM 2816 O O . ILE A 1 15 ? 20.593 4.736 -6.924 1.00 45.23 15 ILE A O 8
ATOM 2832 N N . SER A 1 16 ? 19.250 3.203 -5.972 1.00 13.25 16 SER A N 8
ATOM 2833 C CA . SER A 1 16 ? 19.580 3.600 -4.608 1.00 4.21 16 SER A CA 8
ATOM 2834 C C . SER A 1 16 ? 20.685 2.716 -4.037 1.00 70.14 16 SER A C 8
ATOM 2835 O O . SER A 1 16 ? 20.803 2.559 -2.823 1.00 32.43 16 SER A O 8
ATOM 2843 N N . GLU A 1 17 ? 21.492 2.141 -4.924 1.00 55.11 17 GLU A N 8
ATOM 2844 C CA . GLU A 1 17 ? 22.586 1.272 -4.509 1.00 62.30 17 GLU A CA 8
ATOM 2845 C C . GLU A 1 17 ? 22.096 0.210 -3.529 1.00 10.04 17 GLU A C 8
ATOM 2846 O O . GLU A 1 17 ? 22.833 -0.219 -2.641 1.00 55.53 17 GLU A O 8
ATOM 2858 N N . GLY A 1 18 ? 20.845 -0.210 -3.696 1.00 4.51 18 GLY A N 8
ATOM 2859 C CA . GLY A 1 18 ? 20.277 -1.217 -2.819 1.00 1.51 18 GLY A CA 8
ATOM 2860 C C . GLY A 1 18 ? 20.441 -2.621 -3.365 1.00 44.25 18 GLY A C 8
ATOM 2861 O O . GLY A 1 18 ? 19.981 -2.923 -4.467 1.00 2.20 18 GLY A O 8
ATOM 2865 N N . ILE A 1 19 ? 21.100 -3.480 -2.596 1.00 21.34 19 ILE A N 8
ATOM 2866 C CA . ILE A 1 19 ? 21.324 -4.860 -3.010 1.00 1.32 19 ILE A CA 8
ATOM 2867 C C . ILE A 1 19 ? 20.022 -5.653 -3.009 1.00 15.45 19 ILE A C 8
ATOM 2868 O O . ILE A 1 19 ? 19.778 -6.469 -3.896 1.00 44.34 19 ILE A O 8
ATOM 2884 N N . GLY A 1 20 ? 19.185 -5.405 -2.005 1.00 0.20 20 GLY A N 8
ATOM 2885 C CA . GLY A 1 20 ? 17.916 -6.102 -1.908 1.00 21.23 20 GLY A CA 8
ATOM 2886 C C . GLY A 1 20 ? 16.749 -5.249 -2.363 1.00 41.22 20 GLY A C 8
ATOM 2887 O O . GLY A 1 20 ? 16.213 -4.455 -1.590 1.00 51.12 20 GLY A O 8
ATOM 2891 N N . SER A 1 21 ? 16.355 -5.411 -3.622 1.00 44.23 21 SER A N 8
ATOM 2892 C CA . SER A 1 21 ? 15.248 -4.645 -4.182 1.00 11.44 21 SER A CA 8
ATOM 2893 C C . SER A 1 21 ? 14.009 -4.757 -3.298 1.00 40.22 21 SER A C 8
ATOM 2894 O O . SER A 1 21 ? 13.188 -3.840 -3.240 1.00 5.01 21 SER A O 8
ATOM 2901 N N . LEU A 1 22 ? 13.880 -5.887 -2.612 1.00 41.10 22 LEU A N 8
ATOM 2902 C CA . LEU A 1 22 ? 12.742 -6.121 -1.731 1.00 35.15 22 LEU A CA 8
ATOM 2903 C C . LEU A 1 22 ? 12.600 -4.994 -0.713 1.00 11.22 22 LEU A C 8
ATOM 2904 O O . LEU A 1 22 ? 11.502 -4.712 -0.231 1.00 64.14 22 LEU A O 8
ATOM 2920 N N . VAL A 1 23 ? 13.718 -4.350 -0.391 1.00 35.32 23 VAL A N 8
ATOM 2921 C CA . VAL A 1 23 ? 13.718 -3.251 0.567 1.00 31.11 23 VAL A CA 8
ATOM 2922 C C . VAL A 1 23 ? 13.462 -1.918 -0.126 1.00 55.24 23 VAL A C 8
ATOM 2923 O O . VAL A 1 23 ? 12.822 -1.028 0.433 1.00 3.11 23 VAL A O 8
ATOM 2936 N N . GLY A 1 24 ? 13.965 -1.787 -1.350 1.00 51.21 24 GLY A N 8
ATOM 2937 C CA . GLY A 1 24 ? 13.780 -0.559 -2.101 1.00 14.21 24 GLY A CA 8
ATOM 2938 C C . GLY A 1 24 ? 12.325 -0.299 -2.437 1.00 15.42 24 GLY A C 8
ATOM 2939 O O . GLY A 1 24 ? 11.917 0.849 -2.623 1.00 64.31 24 GLY A O 8
ATOM 2943 N N . THR A 1 25 ? 11.537 -1.367 -2.516 1.00 52.45 25 THR A N 8
ATOM 2944 C CA . THR A 1 25 ? 10.120 -1.249 -2.835 1.00 74.01 25 THR A CA 8
ATOM 2945 C C . THR A 1 25 ? 9.406 -0.342 -1.840 1.00 14.14 25 THR A C 8
ATOM 2946 O O . THR A 1 25 ? 8.352 0.218 -2.141 1.00 1.22 25 THR A O 8
ATOM 2956 N N . ALA A 1 26 ? 9.986 -0.201 -0.653 1.00 4.05 26 ALA A N 8
ATOM 2957 C CA . ALA A 1 26 ? 9.406 0.641 0.387 1.00 64.25 26 ALA A CA 8
ATOM 2958 C C . ALA A 1 26 ? 9.648 2.118 0.095 1.00 71.13 26 ALA A C 8
ATOM 2959 O O . ALA A 1 26 ? 8.898 2.982 0.551 1.00 64.23 26 ALA A O 8
ATOM 2966 N N . PHE A 1 27 ? 10.699 2.402 -0.667 1.00 60.43 27 PHE A N 8
ATOM 2967 C CA . PHE A 1 27 ? 11.040 3.775 -1.019 1.00 3.25 27 PHE A CA 8
ATOM 2968 C C . PHE A 1 27 ? 9.945 4.406 -1.874 1.00 23.12 27 PHE A C 8
ATOM 2969 O O . PHE A 1 27 ? 9.756 5.623 -1.863 1.00 35.31 27 PHE A O 8
ATOM 2999 N N . LEU A 1 29 ? 7.030 4.392 -1.356 1.00 11.13 29 LEU A N 8
ATOM 3000 C CA . LEU A 1 29 ? 6.004 4.917 -0.461 1.00 74.33 29 LEU A CA 8
ATOM 3001 C C . LEU A 1 29 ? 6.554 6.057 0.389 1.00 13.21 29 LEU A C 8
ATOM 3002 O O . LEU A 1 29 ? 6.797 5.893 1.584 1.00 62.13 29 LEU A O 8
ATOM 3018 N N . GLY A 1 30 ? 6.745 7.215 -0.236 1.00 4.35 30 GLY A N 8
ATOM 3019 C CA . GLY A 1 30 ? 7.263 8.367 0.480 1.00 42.03 30 GLY A CA 8
ATOM 3020 C C . GLY A 1 30 ? 7.931 9.369 -0.441 1.00 21.00 30 GLY A C 8
ATOM 3021 O O . GLY A 1 30 ? 7.402 10.456 -0.675 1.00 23.42 30 GLY A O 8
ATOM 3025 N N . GLY A 1 1 ? 1.046 -2.181 -1.844 1.00 1.22 1 GLY A N 9
ATOM 3026 C CA . GLY A 1 1 ? 1.426 -0.971 -2.549 1.00 51.32 1 GLY A CA 9
ATOM 3027 C C . GLY A 1 1 ? 0.712 -0.826 -3.879 1.00 21.34 1 GLY A C 9
ATOM 3028 O O . GLY A 1 1 ? 0.238 -1.810 -4.446 1.00 43.41 1 GLY A O 9
ATOM 3032 N N . ASN A 1 2 ? 0.634 0.404 -4.376 1.00 34.23 2 ASN A N 9
ATOM 3033 C CA . ASN A 1 2 ? -0.030 0.674 -5.646 1.00 70.21 2 ASN A CA 9
ATOM 3034 C C . ASN A 1 2 ? 0.891 0.356 -6.820 1.00 25.34 2 ASN A C 9
ATOM 3035 O O . ASN A 1 2 ? 2.098 0.188 -6.647 1.00 3.04 2 ASN A O 9
ATOM 3046 N N . ALA A 1 3 ? 0.314 0.275 -8.014 1.00 34.13 3 ALA A N 9
ATOM 3047 C CA . ALA A 1 3 ? 1.083 -0.020 -9.216 1.00 73.22 3 ALA A CA 9
ATOM 3048 C C . ALA A 1 3 ? 2.219 0.980 -9.400 1.00 62.31 3 ALA A C 9
ATOM 3049 O O . ALA A 1 3 ? 3.276 0.642 -9.932 1.00 71.44 3 ALA A O 9
ATOM 3056 N N . ALA A 1 4 ? 1.994 2.212 -8.957 1.00 2.31 4 ALA A N 9
ATOM 3057 C CA . ALA A 1 4 ? 3.000 3.261 -9.072 1.00 22.13 4 ALA A CA 9
ATOM 3058 C C . ALA A 1 4 ? 4.185 2.989 -8.151 1.00 34.44 4 ALA A C 9
ATOM 3059 O O . ALA A 1 4 ? 5.341 3.101 -8.559 1.00 53.31 4 ALA A O 9
ATOM 3066 N N . CYS A 1 5 ? 3.890 2.630 -6.905 1.00 54.44 5 CYS A N 9
ATOM 3067 C CA . CYS A 1 5 ? 4.930 2.343 -5.925 1.00 52.11 5 CYS A CA 9
ATOM 3068 C C . CYS A 1 5 ? 5.738 1.115 -6.334 1.00 32.34 5 CYS A C 9
ATOM 3069 O O . CYS A 1 5 ? 6.969 1.142 -6.340 1.00 34.53 5 CYS A O 9
ATOM 3076 N N . VAL A 1 6 ? 5.036 0.038 -6.675 1.00 3.41 6 VAL A N 9
ATOM 3077 C CA . VAL A 1 6 ? 5.687 -1.200 -7.086 1.00 42.31 6 VAL A CA 9
ATOM 3078 C C . VAL A 1 6 ? 6.651 -0.956 -8.242 1.00 24.14 6 VAL A C 9
ATOM 3079 O O . VAL A 1 6 ? 7.840 -1.263 -8.146 1.00 42.24 6 VAL A O 9
ATOM 3092 N N . ILE A 1 7 ? 6.132 -0.403 -9.332 1.00 14.51 7 ILE A N 9
ATOM 3093 C CA . ILE A 1 7 ? 6.947 -0.116 -10.506 1.00 22.14 7 ILE A CA 9
ATOM 3094 C C . ILE A 1 7 ? 7.967 0.979 -10.212 1.00 65.42 7 ILE A C 9
ATOM 3095 O O . ILE A 1 7 ? 8.998 1.076 -10.877 1.00 70.32 7 ILE A O 9
ATOM 3111 N N . GLY A 1 8 ? 7.674 1.801 -9.209 1.00 74.14 8 GLY A N 9
ATOM 3112 C CA . GLY A 1 8 ? 8.576 2.877 -8.844 1.00 11.12 8 GLY A CA 9
ATOM 3113 C C . GLY A 1 8 ? 9.938 2.370 -8.414 1.00 3.52 8 GLY A C 9
ATOM 3114 O O . GLY A 1 8 ? 10.908 3.128 -8.379 1.00 43.31 8 GLY A O 9
ATOM 3118 N N . CYS A 1 9 ? 10.013 1.086 -8.083 1.00 72.44 9 CYS A N 9
ATOM 3119 C CA . CYS A 1 9 ? 11.266 0.478 -7.651 1.00 55.01 9 CYS A CA 9
ATOM 3120 C C . CYS A 1 9 ? 11.521 -0.830 -8.394 1.00 74.13 9 CYS A C 9
ATOM 3121 O O . CYS A 1 9 ? 12.261 -1.692 -7.919 1.00 14.23 9 CYS A O 9
ATOM 3128 N N . ILE A 1 10 ? 10.903 -0.970 -9.562 1.00 61.54 10 ILE A N 9
ATOM 3129 C CA . ILE A 1 10 ? 11.064 -2.172 -10.372 1.00 23.14 10 ILE A CA 9
ATOM 3130 C C . ILE A 1 10 ? 12.521 -2.371 -10.777 1.00 10.32 10 ILE A C 9
ATOM 3131 O O . ILE A 1 10 ? 12.979 -3.499 -10.953 1.00 0.22 10 ILE A O 9
ATOM 3147 N N . GLY A 1 11 ? 13.245 -1.265 -10.922 1.00 24.14 11 GLY A N 9
ATOM 3148 C CA . GLY A 1 11 ? 14.644 -1.339 -11.303 1.00 74.22 11 GLY A CA 9
ATOM 3149 C C . GLY A 1 11 ? 15.470 -0.222 -10.697 1.00 71.13 11 GLY A C 9
ATOM 3150 O O . GLY A 1 11 ? 16.543 0.109 -11.201 1.00 63.40 11 GLY A O 9
ATOM 3154 N N . SER A 1 12 ? 14.968 0.362 -9.614 1.00 5.02 12 SER A N 9
ATOM 3155 C CA . SER A 1 12 ? 15.665 1.453 -8.942 1.00 21.44 12 SER A CA 9
ATOM 3156 C C . SER A 1 12 ? 16.812 0.920 -8.088 1.00 44.24 12 SER A C 9
ATOM 3157 O O . SER A 1 12 ? 17.822 1.597 -7.892 1.00 41.24 12 SER A O 9
ATOM 3165 N N . CYS A 1 13 ? 16.650 -0.298 -7.583 1.00 15.22 13 CYS A N 9
ATOM 3166 C CA . CYS A 1 13 ? 17.670 -0.923 -6.750 1.00 35.31 13 CYS A CA 9
ATOM 3167 C C . CYS A 1 13 ? 18.999 -1.012 -7.493 1.00 63.21 13 CYS A C 9
ATOM 3168 O O . CYS A 1 13 ? 20.067 -1.022 -6.880 1.00 14.45 13 CYS A O 9
ATOM 3175 N N . VAL A 1 14 ? 18.927 -1.077 -8.819 1.00 32.12 14 VAL A N 9
ATOM 3176 C CA . VAL A 1 14 ? 20.124 -1.164 -9.647 1.00 11.24 14 VAL A CA 9
ATOM 3177 C C . VAL A 1 14 ? 20.793 0.199 -9.790 1.00 31.42 14 VAL A C 9
ATOM 3178 O O . VAL A 1 14 ? 22.007 0.325 -9.629 1.00 62.01 14 VAL A O 9
ATOM 3191 N N . ILE A 1 15 ? 19.993 1.215 -10.092 1.00 51.53 15 ILE A N 9
ATOM 3192 C CA . ILE A 1 15 ? 20.508 2.569 -10.256 1.00 14.45 15 ILE A CA 9
ATOM 3193 C C . ILE A 1 15 ? 21.029 3.122 -8.934 1.00 0.35 15 ILE A C 9
ATOM 3194 O O . ILE A 1 15 ? 21.890 4.002 -8.913 1.00 55.31 15 ILE A O 9
ATOM 3210 N N . SER A 1 16 ? 20.503 2.599 -7.831 1.00 21.32 16 SER A N 9
ATOM 3211 C CA . SER A 1 16 ? 20.914 3.041 -6.503 1.00 51.24 16 SER A CA 9
ATOM 3212 C C . SER A 1 16 ? 22.015 2.143 -5.948 1.00 61.00 16 SER A C 9
ATOM 3213 O O . SER A 1 16 ? 22.829 2.574 -5.132 1.00 43.14 16 SER A O 9
ATOM 3221 N N . GLU A 1 17 ? 22.032 0.892 -6.397 1.00 22.31 17 GLU A N 9
ATOM 3222 C CA . GLU A 1 17 ? 23.032 -0.068 -5.944 1.00 45.22 17 GLU A CA 9
ATOM 3223 C C . GLU A 1 17 ? 23.113 -0.092 -4.421 1.00 2.25 17 GLU A C 9
ATOM 3224 O O . GLU A 1 17 ? 24.195 0.010 -3.844 1.00 20.53 17 GLU A O 9
ATOM 3236 N N . GLY A 1 18 ? 21.959 -0.226 -3.775 1.00 33.15 18 GLY A N 9
ATOM 3237 C CA . GLY A 1 18 ? 21.920 -0.260 -2.324 1.00 71.12 18 GLY A CA 9
ATOM 3238 C C . GLY A 1 18 ? 22.049 -1.666 -1.774 1.00 23.54 18 GLY A C 9
ATOM 3239 O O . GLY A 1 18 ? 22.753 -2.501 -2.344 1.00 2.25 18 GLY A O 9
ATOM 3243 N N . ILE A 1 19 ? 21.370 -1.930 -0.662 1.00 44.23 19 ILE A N 9
ATOM 3244 C CA . ILE A 1 19 ? 21.414 -3.245 -0.035 1.00 15.22 19 ILE A CA 9
ATOM 3245 C C . ILE A 1 19 ? 20.709 -4.288 -0.895 1.00 41.05 19 ILE A C 9
ATOM 3246 O O . ILE A 1 19 ? 21.300 -5.299 -1.272 1.00 30.34 19 ILE A O 9
ATOM 3262 N N . GLY A 1 20 ? 19.441 -4.033 -1.206 1.00 23.55 20 GLY A N 9
ATOM 3263 C CA . GLY A 1 20 ? 18.677 -4.959 -2.021 1.00 41.24 20 GLY A CA 9
ATOM 3264 C C . GLY A 1 20 ? 17.394 -4.346 -2.546 1.00 51.31 20 GLY A C 9
ATOM 3265 O O . GLY A 1 20 ? 16.771 -3.524 -1.874 1.00 51.55 20 GLY A O 9
ATOM 3269 N N . SER A 1 21 ? 16.998 -4.745 -3.751 1.00 5.13 21 SER A N 9
ATOM 3270 C CA . SER A 1 21 ? 15.784 -4.225 -4.368 1.00 11.22 21 SER A CA 9
ATOM 3271 C C . SER A 1 21 ? 14.590 -4.378 -3.431 1.00 32.53 21 SER A C 9
ATOM 3272 O O . SER A 1 21 ? 13.648 -3.585 -3.470 1.00 63.24 21 SER A O 9
ATOM 3279 N N . LEU A 1 22 ? 14.635 -5.404 -2.588 1.00 65.40 22 LEU A N 9
ATOM 3280 C CA . LEU A 1 22 ? 13.558 -5.664 -1.639 1.00 40.14 22 LEU A CA 9
ATOM 3281 C C . LEU A 1 22 ? 13.276 -4.432 -0.785 1.00 52.15 22 LEU A C 9
ATOM 3282 O O . LEU A 1 22 ? 12.152 -4.225 -0.327 1.00 70.23 22 LEU A O 9
ATOM 3298 N N . VAL A 1 23 ? 14.303 -3.615 -0.577 1.00 3.30 23 VAL A N 9
ATOM 3299 C CA . VAL A 1 23 ? 14.165 -2.401 0.219 1.00 44.21 23 VAL A CA 9
ATOM 3300 C C . VAL A 1 23 ? 13.622 -1.251 -0.622 1.00 61.10 23 VAL A C 9
ATOM 3301 O O . VAL A 1 23 ? 12.972 -0.344 -0.105 1.00 55.35 23 VAL A O 9
ATOM 3314 N N . GLY A 1 24 ? 13.894 -1.296 -1.923 1.00 32.51 24 GLY A N 9
ATOM 3315 C CA . GLY A 1 24 ? 13.424 -0.253 -2.815 1.00 45.15 24 GLY A CA 9
ATOM 3316 C C . GLY A 1 24 ? 11.960 -0.412 -3.174 1.00 64.04 24 GLY A C 9
ATOM 3317 O O . GLY A 1 24 ? 11.160 0.502 -2.973 1.00 4.41 24 GLY A O 9
ATOM 3321 N N . THR A 1 25 ? 11.607 -1.576 -3.710 1.00 30.41 25 THR A N 9
ATOM 3322 C CA . THR A 1 25 ? 10.230 -1.851 -4.101 1.00 21.54 25 THR A CA 9
ATOM 3323 C C . THR A 1 25 ? 9.280 -1.689 -2.919 1.00 65.23 25 THR A C 9
ATOM 3324 O O . THR A 1 25 ? 8.085 -1.460 -3.099 1.00 32.41 25 THR A O 9
ATOM 3334 N N . ALA A 1 26 ? 9.821 -1.809 -1.711 1.00 12.50 26 ALA A N 9
ATOM 3335 C CA . ALA A 1 26 ? 9.021 -1.672 -0.500 1.00 24.22 26 ALA A CA 9
ATOM 3336 C C . ALA A 1 26 ? 8.888 -0.209 -0.092 1.00 2.12 26 ALA A C 9
ATOM 3337 O O . ALA A 1 26 ? 7.922 0.177 0.566 1.00 13.02 26 ALA A O 9
ATOM 3344 N N . PHE A 1 27 ? 9.865 0.602 -0.486 1.00 32.44 27 PHE A N 9
ATOM 3345 C CA . PHE A 1 27 ? 9.857 2.023 -0.159 1.00 63.21 27 PHE A CA 9
ATOM 3346 C C . PHE A 1 27 ? 8.532 2.665 -0.558 1.00 11.41 27 PHE A C 9
ATOM 3347 O O . PHE A 1 27 ? 8.054 3.590 0.100 1.00 15.10 27 PHE A O 9
ATOM 3377 N N . LEU A 1 29 ? 5.742 1.857 -0.052 1.00 40.13 29 LEU A N 9
ATOM 3378 C CA . LEU A 1 29 ? 4.820 1.827 1.077 1.00 34.35 29 LEU A CA 9
ATOM 3379 C C . LEU A 1 29 ? 4.759 3.186 1.767 1.00 34.45 29 LEU A C 9
ATOM 3380 O O . LEU A 1 29 ? 3.720 3.579 2.296 1.00 34.32 29 LEU A O 9
ATOM 3396 N N . GLY A 1 30 ? 5.880 3.900 1.756 1.00 13.42 30 GLY A N 9
ATOM 3397 C CA . GLY A 1 30 ? 5.932 5.209 2.382 1.00 33.31 30 GLY A CA 9
ATOM 3398 C C . GLY A 1 30 ? 7.217 5.432 3.154 1.00 63.43 30 GLY A C 9
ATOM 3399 O O . GLY A 1 30 ? 8.128 4.605 3.107 1.00 43.11 30 GLY A O 9
ATOM 3403 N N . GLY A 1 1 ? 0.209 -1.562 -1.412 1.00 65.52 1 GLY A N 10
ATOM 3404 C CA . GLY A 1 1 ? 1.196 -1.397 -2.464 1.00 55.10 1 GLY A CA 10
ATOM 3405 C C . GLY A 1 1 ? 0.563 -1.236 -3.832 1.00 14.41 1 GLY A C 10
ATOM 3406 O O . GLY A 1 1 ? 0.046 -2.196 -4.401 1.00 65.14 1 GLY A O 10
ATOM 3410 N N . ASN A 1 2 ? 0.601 -0.016 -4.360 1.00 31.42 2 ASN A N 10
ATOM 3411 C CA . ASN A 1 2 ? 0.024 0.268 -5.669 1.00 3.01 2 ASN A CA 10
ATOM 3412 C C . ASN A 1 2 ? 0.966 -0.173 -6.785 1.00 73.15 2 ASN A C 10
ATOM 3413 O O . ASN A 1 2 ? 2.130 -0.489 -6.541 1.00 53.02 2 ASN A O 10
ATOM 3424 N N . ALA A 1 3 ? 0.453 -0.191 -8.011 1.00 61.45 3 ALA A N 10
ATOM 3425 C CA . ALA A 1 3 ? 1.248 -0.591 -9.166 1.00 42.20 3 ALA A CA 10
ATOM 3426 C C . ALA A 1 3 ? 2.399 0.381 -9.403 1.00 0.21 3 ALA A C 10
ATOM 3427 O O . ALA A 1 3 ? 3.436 0.008 -9.950 1.00 3.12 3 ALA A O 10
ATOM 3434 N N . ALA A 1 4 ? 2.208 1.629 -8.988 1.00 42.32 4 ALA A N 10
ATOM 3435 C CA . ALA A 1 4 ? 3.231 2.654 -9.154 1.00 41.33 4 ALA A CA 10
ATOM 3436 C C . ALA A 1 4 ? 4.450 2.359 -8.287 1.00 1.00 4 ALA A C 10
ATOM 3437 O O . ALA A 1 4 ? 5.584 2.371 -8.767 1.00 1.41 4 ALA A O 10
ATOM 3444 N N . CYS A 1 5 ? 4.210 2.094 -7.007 1.00 53.42 5 CYS A N 10
ATOM 3445 C CA . CYS A 1 5 ? 5.288 1.797 -6.072 1.00 13.03 5 CYS A CA 10
ATOM 3446 C C . CYS A 1 5 ? 6.004 0.507 -6.460 1.00 23.11 5 CYS A C 10
ATOM 3447 O O . CYS A 1 5 ? 7.230 0.417 -6.383 1.00 53.31 5 CYS A O 10
ATOM 3454 N N . VAL A 1 6 ? 5.231 -0.490 -6.877 1.00 61.54 6 VAL A N 10
ATOM 3455 C CA . VAL A 1 6 ? 5.791 -1.775 -7.279 1.00 60.32 6 VAL A CA 10
ATOM 3456 C C . VAL A 1 6 ? 6.813 -1.604 -8.397 1.00 51.15 6 VAL A C 10
ATOM 3457 O O . VAL A 1 6 ? 7.956 -2.045 -8.280 1.00 64.50 6 VAL A O 10
ATOM 3470 N N . ILE A 1 7 ? 6.393 -0.960 -9.481 1.00 43.22 7 ILE A N 10
ATOM 3471 C CA . ILE A 1 7 ? 7.273 -0.729 -10.620 1.00 52.53 7 ILE A CA 10
ATOM 3472 C C . ILE A 1 7 ? 8.427 0.195 -10.245 1.00 52.12 7 ILE A C 10
ATOM 3473 O O . ILE A 1 7 ? 9.516 0.106 -10.810 1.00 51.14 7 ILE A O 10
ATOM 3489 N N . GLY A 1 8 ? 8.180 1.082 -9.285 1.00 63.25 8 GLY A N 10
ATOM 3490 C CA . GLY A 1 8 ? 9.209 2.008 -8.850 1.00 13.25 8 GLY A CA 10
ATOM 3491 C C . GLY A 1 8 ? 10.303 1.327 -8.052 1.00 72.40 8 GLY A C 10
ATOM 3492 O O . GLY A 1 8 ? 11.421 1.834 -7.958 1.00 61.45 8 GLY A O 10
ATOM 3496 N N . CYS A 1 9 ? 9.981 0.174 -7.474 1.00 11.43 9 CYS A N 10
ATOM 3497 C CA . CYS A 1 9 ? 10.944 -0.578 -6.678 1.00 15.41 9 CYS A CA 10
ATOM 3498 C C . CYS A 1 9 ? 12.076 -1.108 -7.552 1.00 41.24 9 CYS A C 10
ATOM 3499 O O . CYS A 1 9 ? 13.244 -1.068 -7.165 1.00 2.44 9 CYS A O 10
ATOM 3506 N N . ILE A 1 10 ? 11.722 -1.604 -8.733 1.00 51.52 10 ILE A N 10
ATOM 3507 C CA . ILE A 1 10 ? 12.708 -2.140 -9.663 1.00 21.12 10 ILE A CA 10
ATOM 3508 C C . ILE A 1 10 ? 13.643 -1.045 -10.165 1.00 23.14 10 ILE A C 10
ATOM 3509 O O . ILE A 1 10 ? 14.783 -1.313 -10.543 1.00 52.21 10 ILE A O 10
ATOM 3525 N N . GLY A 1 11 ? 13.153 0.191 -10.163 1.00 62.01 11 GLY A N 10
ATOM 3526 C CA . GLY A 1 11 ? 13.959 1.309 -10.619 1.00 33.23 11 GLY A CA 10
ATOM 3527 C C . GLY A 1 11 ? 14.720 1.973 -9.489 1.00 45.00 11 GLY A C 10
ATOM 3528 O O . GLY A 1 11 ? 15.747 2.614 -9.716 1.00 14.01 11 GLY A O 10
ATOM 3532 N N . SER A 1 12 ? 14.217 1.821 -8.268 1.00 51.43 12 SER A N 10
ATOM 3533 C CA . SER A 1 12 ? 14.854 2.416 -7.099 1.00 51.43 12 SER A CA 10
ATOM 3534 C C . SER A 1 12 ? 15.940 1.499 -6.547 1.00 24.12 12 SER A C 10
ATOM 3535 O O . SER A 1 12 ? 16.915 1.960 -5.952 1.00 22.41 12 SER A O 10
ATOM 3543 N N . CYS A 1 13 ? 15.765 0.197 -6.748 1.00 3.22 13 CYS A N 10
ATOM 3544 C CA . CYS A 1 13 ? 16.729 -0.787 -6.270 1.00 72.35 13 CYS A CA 10
ATOM 3545 C C . CYS A 1 13 ? 17.922 -0.884 -7.217 1.00 73.31 13 CYS A C 10
ATOM 3546 O O . CYS A 1 13 ? 19.070 -0.957 -6.780 1.00 65.15 13 CYS A O 10
ATOM 3553 N N . VAL A 1 14 ? 17.641 -0.884 -8.516 1.00 74.44 14 VAL A N 10
ATOM 3554 C CA . VAL A 1 14 ? 18.689 -0.971 -9.525 1.00 45.15 14 VAL A CA 10
ATOM 3555 C C . VAL A 1 14 ? 19.755 0.097 -9.304 1.00 30.35 14 VAL A C 10
ATOM 3556 O O . VAL A 1 14 ? 20.947 -0.157 -9.477 1.00 4.12 14 VAL A O 10
ATOM 3569 N N . ILE A 1 15 ? 19.317 1.291 -8.919 1.00 21.32 15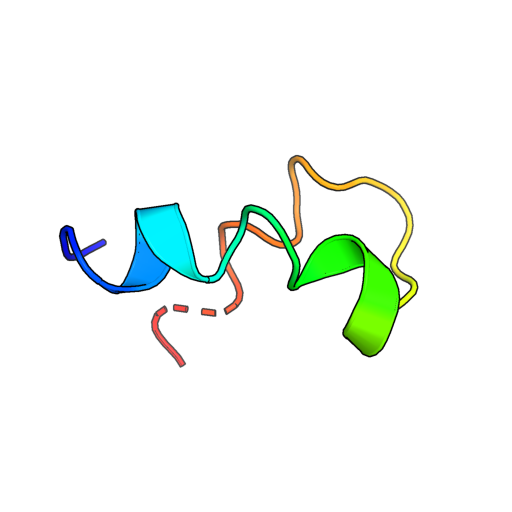 ILE A N 10
ATOM 3570 C CA . ILE A 1 15 ? 20.234 2.397 -8.671 1.00 72.44 15 ILE A CA 10
ATOM 3571 C C . ILE A 1 15 ? 21.100 2.129 -7.446 1.00 23.34 15 ILE A C 10
ATOM 3572 O O . ILE A 1 15 ? 22.218 2.634 -7.340 1.00 71.13 15 ILE A O 10
ATOM 3588 N N . SER A 1 16 ? 20.578 1.329 -6.521 1.00 55.14 16 SER A N 10
ATOM 3589 C CA . SER A 1 16 ? 21.302 0.995 -5.301 1.00 64.11 16 SER A CA 10
ATOM 3590 C C . SER A 1 16 ? 22.018 -0.345 -5.444 1.00 34.12 16 SER A C 10
ATOM 3591 O O . SER A 1 16 ? 22.212 -1.064 -4.464 1.00 43.40 16 SER A O 10
ATOM 3599 N N . GLU A 1 17 ? 22.406 -0.674 -6.672 1.00 1.30 17 GLU A N 10
ATOM 3600 C CA . GLU A 1 17 ? 23.099 -1.928 -6.943 1.00 51.35 17 GLU A CA 10
ATOM 3601 C C . GLU A 1 17 ? 22.333 -3.110 -6.358 1.00 75.53 17 GLU A C 10
ATOM 3602 O O . GLU A 1 17 ? 22.923 -4.123 -5.985 1.00 31.12 17 GLU A O 10
ATOM 3614 N N . GLY A 1 18 ? 21.012 -2.973 -6.282 1.00 22.15 18 GLY A N 10
ATOM 3615 C CA . GLY A 1 18 ? 20.186 -4.036 -5.741 1.00 30.55 18 GLY A CA 10
ATOM 3616 C C . GLY A 1 18 ? 20.589 -4.425 -4.332 1.00 5.51 18 GLY A C 10
ATOM 3617 O O . GLY A 1 18 ? 20.279 -5.523 -3.871 1.00 31.23 18 GLY A O 10
ATOM 3621 N N . ILE A 1 19 ? 21.284 -3.522 -3.647 1.00 64.24 19 ILE A N 10
ATOM 3622 C CA . ILE A 1 19 ? 21.731 -3.777 -2.284 1.00 2.24 19 ILE A CA 10
ATOM 3623 C C . ILE A 1 19 ? 20.563 -3.732 -1.305 1.00 14.31 19 ILE A C 10
ATOM 3624 O O . ILE A 1 19 ? 20.608 -4.344 -0.239 1.00 30.40 19 ILE A O 10
ATOM 3640 N N . GLY A 1 20 ? 19.515 -3.002 -1.676 1.00 34.31 20 GLY A N 10
ATOM 3641 C CA . GLY A 1 20 ? 18.347 -2.892 -0.821 1.00 24.14 20 GLY A CA 10
ATOM 3642 C C . GLY A 1 20 ? 17.049 -3.013 -1.593 1.00 71.12 20 GLY A C 10
ATOM 3643 O O . GLY A 1 20 ? 16.099 -2.272 -1.343 1.00 54.34 20 GLY A O 10
ATOM 3647 N N . SER A 1 21 ? 17.008 -3.949 -2.536 1.00 20.41 21 SER A N 10
ATOM 3648 C CA . SER A 1 21 ? 15.818 -4.161 -3.352 1.00 21.33 21 SER A CA 10
ATOM 3649 C C . SER A 1 21 ? 14.635 -4.587 -2.487 1.00 43.40 21 SER A C 10
ATOM 3650 O O . SER A 1 21 ? 13.494 -4.202 -2.743 1.00 55.05 21 SER A O 10
ATOM 3657 N N . LEU A 1 22 ? 14.917 -5.383 -1.462 1.00 15.35 22 LEU A N 10
ATOM 3658 C CA . LEU A 1 22 ? 13.877 -5.862 -0.557 1.00 51.32 22 LEU A CA 10
ATOM 3659 C C . LEU A 1 22 ? 13.134 -4.695 0.085 1.00 53.30 22 LEU A C 10
ATOM 3660 O O . LEU A 1 22 ? 11.906 -4.699 0.172 1.00 33.53 22 LEU A O 10
ATOM 3676 N N . VAL A 1 23 ? 13.886 -3.694 0.532 1.00 65.25 23 VAL A N 10
ATOM 3677 C CA . VAL A 1 23 ? 13.299 -2.518 1.163 1.00 63.34 23 VAL A CA 10
ATOM 3678 C C . VAL A 1 23 ? 12.838 -1.507 0.119 1.00 31.20 23 VAL A C 10
ATOM 3679 O O . VAL A 1 23 ? 11.943 -0.702 0.372 1.00 34.54 23 VAL A O 10
ATOM 3692 N N . GLY A 1 24 ? 13.456 -1.555 -1.057 1.00 42.22 24 GLY A N 10
ATOM 3693 C CA . GLY A 1 24 ? 13.095 -0.638 -2.123 1.00 2.14 24 GLY A CA 10
ATOM 3694 C C . GLY A 1 24 ? 11.606 -0.637 -2.407 1.00 3.10 24 GLY A C 10
ATOM 3695 O O . GLY A 1 24 ? 11.002 0.420 -2.594 1.00 64.04 24 GLY A O 10
ATOM 3699 N N . THR A 1 25 ? 11.011 -1.825 -2.441 1.00 71.12 25 THR A N 10
ATOM 3700 C CA . THR A 1 25 ? 9.584 -1.958 -2.708 1.00 2.33 25 THR A CA 10
ATOM 3701 C C . THR A 1 25 ? 8.760 -1.165 -1.699 1.00 65.22 25 THR A C 10
ATOM 3702 O O . THR A 1 25 ? 7.617 -0.799 -1.969 1.00 10.03 25 THR A O 10
ATOM 3712 N N . ALA A 1 26 ? 9.349 -0.903 -0.537 1.00 22.01 26 ALA A N 10
ATOM 3713 C CA . ALA A 1 26 ? 8.670 -0.151 0.511 1.00 61.11 26 ALA A CA 10
ATOM 3714 C C . ALA A 1 26 ? 8.827 1.351 0.298 1.00 32.25 26 ALA A C 10
ATOM 3715 O O . ALA A 1 26 ? 7.999 2.142 0.752 1.00 62.35 26 ALA A O 10
ATOM 3722 N N . PHE A 1 27 ? 9.894 1.738 -0.393 1.00 31.33 27 PHE A N 10
ATOM 3723 C CA . PHE A 1 27 ? 10.160 3.146 -0.664 1.00 31.43 27 PHE A CA 10
ATOM 3724 C C . PHE A 1 27 ? 8.973 3.798 -1.366 1.00 14.23 27 PHE A C 10
ATOM 3725 O O . PHE A 1 27 ? 8.735 4.998 -1.224 1.00 42.34 27 PHE A O 10
ATOM 3755 N N . LEU A 1 29 ? 6.113 3.598 -0.622 1.00 1.24 29 LEU A N 10
ATOM 3756 C CA . LEU A 1 29 ? 5.146 3.992 0.397 1.00 32.21 29 LEU A CA 10
ATOM 3757 C C . LEU A 1 29 ? 5.814 4.816 1.493 1.00 21.42 29 LEU A C 10
ATOM 3758 O O . LEU A 1 29 ? 5.680 4.516 2.679 1.00 73.43 29 LEU A O 10
ATOM 3774 N N . GLY A 1 30 ? 6.534 5.858 1.088 1.00 74.21 30 GLY A N 10
ATOM 3775 C CA . GLY A 1 30 ? 7.210 6.710 2.048 1.00 43.33 30 GLY A CA 10
ATOM 3776 C C . GLY A 1 30 ? 8.644 6.284 2.292 1.00 21.23 30 GLY A C 10
ATOM 3777 O O . GLY A 1 30 ? 9.206 5.503 1.524 1.00 31.13 30 GLY A O 10
ATOM 3781 N N . GLY A 1 1 ? 1.116 -4.212 -1.489 1.00 1.42 1 GLY A N 11
ATOM 3782 C CA . GLY A 1 1 ? 1.649 -2.951 -1.972 1.00 25.32 1 GLY A CA 11
ATOM 3783 C C . GLY A 1 1 ? 0.981 -2.492 -3.252 1.00 43.34 1 GLY A C 11
ATOM 3784 O O . GLY A 1 1 ? 0.336 -3.281 -3.941 1.00 44.35 1 GLY A O 11
ATOM 3788 N N . ASN A 1 2 ? 1.134 -1.210 -3.571 1.00 64.40 2 ASN A N 11
ATOM 3789 C CA . ASN A 1 2 ? 0.539 -0.646 -4.777 1.00 34.23 2 ASN A CA 11
ATOM 3790 C C . ASN A 1 2 ? 1.343 -1.034 -6.014 1.00 0.23 2 ASN A C 11
ATOM 3791 O O . ASN A 1 2 ? 2.572 -1.086 -5.976 1.00 50.22 2 ASN A O 11
ATOM 3802 N N . ALA A 1 3 ? 0.640 -1.305 -7.109 1.00 4.42 3 ALA A N 11
ATOM 3803 C CA . ALA A 1 3 ? 1.289 -1.685 -8.358 1.00 13.32 3 ALA A CA 11
ATOM 3804 C C . ALA A 1 3 ? 2.091 -0.524 -8.935 1.00 43.22 3 ALA A C 11
ATOM 3805 O O . ALA A 1 3 ? 3.186 -0.716 -9.464 1.00 53.01 3 ALA A O 11
ATOM 3812 N N . ALA A 1 4 ? 1.540 0.681 -8.831 1.00 33.23 4 ALA A N 11
ATOM 3813 C CA . ALA A 1 4 ? 2.205 1.873 -9.341 1.00 63.35 4 ALA A CA 11
ATOM 3814 C C . ALA A 1 4 ? 3.467 2.182 -8.543 1.00 31.14 4 ALA A C 11
ATOM 3815 O O . ALA A 1 4 ? 4.487 2.583 -9.104 1.00 30.20 4 ALA A O 11
ATOM 3822 N N . CYS A 1 5 ? 3.391 1.994 -7.229 1.00 71.14 5 CYS A N 11
ATOM 3823 C CA . CYS A 1 5 ? 4.526 2.254 -6.352 1.00 61.32 5 CYS A CA 11
ATOM 3824 C C . CYS A 1 5 ? 5.701 1.345 -6.700 1.00 64.20 5 CYS A C 11
ATOM 3825 O O . CYS A 1 5 ? 6.848 1.789 -6.758 1.00 40.12 5 CYS A O 11
ATOM 3832 N N . VAL A 1 6 ? 5.408 0.069 -6.931 1.00 13.03 6 VAL A N 11
ATOM 3833 C CA . VAL A 1 6 ? 6.439 -0.903 -7.274 1.00 51.22 6 VAL A CA 11
ATOM 3834 C C . VAL A 1 6 ? 7.208 -0.472 -8.518 1.00 2.42 6 VAL A C 11
ATOM 3835 O O . VAL A 1 6 ? 8.420 -0.670 -8.610 1.00 71.53 6 VAL A O 11
ATOM 3848 N N . ILE A 1 7 ? 6.497 0.120 -9.471 1.00 53.12 7 ILE A N 11
ATOM 3849 C CA . ILE A 1 7 ? 7.113 0.581 -10.709 1.00 2.20 7 ILE A CA 11
ATOM 3850 C C . ILE A 1 7 ? 8.111 1.703 -10.441 1.00 62.35 7 ILE A C 11
ATOM 3851 O O . ILE A 1 7 ? 9.076 1.879 -11.184 1.00 3.13 7 ILE A O 11
ATOM 3867 N N . GLY A 1 8 ? 7.872 2.458 -9.374 1.00 3.14 8 GLY A N 11
ATOM 3868 C CA . GLY A 1 8 ? 8.760 3.552 -9.025 1.00 52.34 8 GLY A CA 11
ATOM 3869 C C . GLY A 1 8 ? 10.115 3.070 -8.547 1.00 32.11 8 GLY A C 11
ATOM 3870 O O . GLY A 1 8 ? 11.097 3.812 -8.588 1.00 54.03 8 GLY A O 11
ATOM 3874 N N . CYS A 1 9 ? 10.170 1.824 -8.089 1.00 73.55 9 CYS A N 11
ATOM 3875 C CA . CYS A 1 9 ? 11.413 1.243 -7.598 1.00 64.35 9 CYS A CA 11
ATOM 3876 C C . CYS A 1 9 ? 11.693 -0.096 -8.275 1.00 70.14 9 CYS A C 11
ATOM 3877 O O . CYS A 1 9 ? 12.485 -0.899 -7.782 1.00 24.12 9 CYS A O 11
ATOM 3884 N N . ILE A 1 10 ? 11.037 -0.329 -9.407 1.00 43.34 10 ILE A N 11
ATOM 3885 C CA . ILE A 1 10 ? 11.216 -1.569 -10.152 1.00 42.33 10 ILE A CA 11
ATOM 3886 C C . ILE A 1 10 ? 12.634 -1.680 -10.702 1.00 23.22 10 ILE A C 11
ATOM 3887 O O . ILE A 1 10 ? 13.172 -2.778 -10.843 1.00 1.42 10 ILE A O 11
ATOM 3903 N N . GLY A 1 11 ? 13.236 -0.535 -11.009 1.00 50.11 11 GLY A N 11
ATOM 3904 C CA . GLY A 1 11 ? 14.587 -0.526 -11.538 1.00 4.40 11 GLY A CA 11
ATOM 3905 C C . GLY A 1 11 ? 15.495 0.432 -10.792 1.00 41.55 11 GLY A C 11
ATOM 3906 O O . GLY A 1 11 ? 16.545 0.825 -11.300 1.00 43.53 11 GLY A O 11
ATOM 3910 N N . SER A 1 12 ? 15.089 0.811 -9.585 1.00 24.14 12 SER A N 11
ATOM 3911 C CA . SER A 1 12 ? 15.871 1.734 -8.770 1.00 21.41 12 SER A CA 11
ATOM 3912 C C . SER A 1 12 ? 16.925 0.984 -7.960 1.00 41.33 12 SER A C 11
ATOM 3913 O O . SER A 1 12 ? 18.056 1.448 -7.812 1.00 22.14 12 SER A O 11
ATOM 3921 N N . CYS A 1 13 ? 16.546 -0.177 -7.439 1.00 33.44 13 CYS A N 11
ATOM 3922 C CA . CYS A 1 13 ? 17.456 -0.993 -6.643 1.00 53.33 13 CYS A CA 11
ATOM 3923 C C . CYS A 1 13 ? 18.688 -1.381 -7.455 1.00 22.41 13 CYS A C 11
ATOM 3924 O O . CYS A 1 13 ? 19.788 -1.501 -6.915 1.00 42.42 13 CYS A O 11
ATOM 3931 N N . VAL A 1 14 ? 18.496 -1.577 -8.755 1.00 72.45 14 VAL A N 11
ATOM 3932 C CA . VAL A 1 14 ? 19.591 -1.951 -9.643 1.00 31.15 14 VAL A CA 11
ATOM 3933 C C . VAL A 1 14 ? 20.763 -0.986 -9.505 1.00 23.52 14 VAL A C 11
ATOM 3934 O O . VAL A 1 14 ? 21.923 -1.400 -9.496 1.00 70.54 14 VAL A O 11
ATOM 3947 N N . ILE A 1 15 ? 20.453 0.301 -9.396 1.00 44.05 15 ILE A N 11
ATOM 3948 C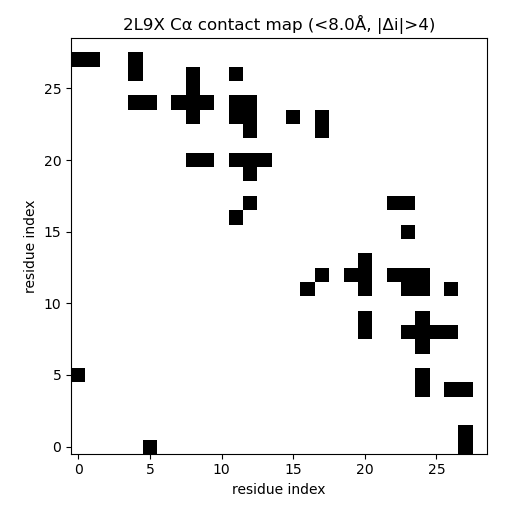 CA . ILE A 1 15 ? 21.482 1.325 -9.257 1.00 74.33 15 ILE A CA 11
ATOM 3949 C C . ILE A 1 15 ? 22.183 1.220 -7.907 1.00 73.32 15 ILE A C 11
ATOM 3950 O O . ILE A 1 15 ? 23.335 1.628 -7.761 1.00 14.21 15 ILE A O 11
ATOM 3966 N N . SER A 1 16 ? 21.480 0.668 -6.923 1.00 62.41 16 SER A N 11
ATOM 3967 C CA . SER A 1 16 ? 22.034 0.510 -5.583 1.00 42.05 16 SER A CA 11
ATOM 3968 C C . SER A 1 16 ? 22.585 -0.899 -5.386 1.00 3.23 16 SER A C 11
ATOM 3969 O O . SER A 1 16 ? 22.618 -1.412 -4.268 1.00 22.11 16 SER A O 11
ATOM 3977 N N . GLU A 1 17 ? 23.017 -1.518 -6.480 1.00 41.42 17 GLU A N 11
ATOM 3978 C CA . GLU A 1 17 ? 23.566 -2.867 -6.427 1.00 61.55 17 GLU A CA 11
ATOM 3979 C C . GLU A 1 17 ? 22.615 -3.814 -5.700 1.00 51.44 17 GLU A C 11
ATOM 3980 O O . GLU A 1 17 ? 23.043 -4.786 -5.080 1.00 71.24 17 GLU A O 11
ATOM 3992 N N . GLY A 1 18 ? 21.321 -3.520 -5.781 1.00 54.14 18 GLY A N 11
ATOM 3993 C CA . GLY A 1 18 ? 20.329 -4.353 -5.127 1.00 14.55 18 GLY A CA 11
ATOM 3994 C C . GLY A 1 18 ? 20.561 -4.465 -3.633 1.00 31.11 18 GLY A C 11
ATOM 3995 O O . GLY A 1 18 ? 20.069 -5.393 -2.990 1.00 23.11 18 GLY A O 11
ATOM 3999 N N . ILE A 1 19 ? 21.313 -3.520 -3.080 1.00 10.42 19 ILE A N 11
ATOM 4000 C CA . ILE A 1 19 ? 21.610 -3.518 -1.653 1.00 13.43 19 ILE A CA 11
ATOM 4001 C C . ILE A 1 19 ? 20.382 -3.129 -0.837 1.00 13.45 19 ILE A C 11
ATOM 4002 O O . ILE A 1 19 ? 20.211 -3.573 0.298 1.00 72.43 19 ILE A O 11
ATOM 4018 N N . GLY A 1 20 ? 19.527 -2.296 -1.423 1.00 41.22 20 GLY A N 11
ATOM 4019 C CA . GLY A 1 20 ? 18.324 -1.862 -0.737 1.00 24.12 20 GLY A CA 11
ATOM 4020 C C . GLY A 1 20 ? 17.084 -1.997 -1.598 1.00 64.42 20 GLY A C 11
ATOM 4021 O O . GLY A 1 20 ? 16.243 -1.100 -1.632 1.00 14.14 20 GLY A O 11
ATOM 4025 N N . SER A 1 21 ? 16.972 -3.122 -2.298 1.00 51.43 21 SER A N 11
ATOM 4026 C CA . SER A 1 21 ? 15.828 -3.369 -3.169 1.00 3.14 21 SER A CA 11
ATOM 4027 C C . SER A 1 21 ? 14.545 -3.504 -2.354 1.00 62.34 21 SER A C 11
ATOM 4028 O O . SER A 1 21 ? 13.548 -2.836 -2.630 1.00 12.14 21 SER A O 11
ATOM 4035 N N . LEU A 1 22 ? 14.578 -4.374 -1.351 1.00 2.13 22 LEU A N 11
ATOM 4036 C CA . LEU A 1 22 ? 13.418 -4.599 -0.495 1.00 5.43 22 LEU A CA 11
ATOM 4037 C C . LEU A 1 22 ? 12.945 -3.292 0.134 1.00 33.33 22 LEU A C 11
ATOM 4038 O O . LEU A 1 22 ? 11.767 -3.138 0.457 1.00 53.42 22 LEU A O 11
ATOM 4054 N N . VAL A 1 23 ? 13.870 -2.353 0.304 1.00 22.42 23 VAL A N 11
ATOM 4055 C CA . VAL A 1 23 ? 13.547 -1.059 0.891 1.00 11.53 23 VAL A CA 11
ATOM 4056 C C . VAL A 1 23 ? 13.110 -0.064 -0.178 1.00 44.23 23 VAL A C 11
ATOM 4057 O O . VAL A 1 23 ? 12.307 0.831 0.082 1.00 4.21 23 VAL A O 11
ATOM 4070 N N . GLY A 1 24 ? 13.645 -0.227 -1.385 1.00 22.34 24 GLY A N 11
ATOM 4071 C CA . GLY A 1 24 ? 13.299 0.664 -2.477 1.00 33.44 24 GLY A CA 11
ATOM 4072 C C . GLY A 1 24 ? 11.872 0.471 -2.952 1.00 64.50 24 GLY A C 11
ATOM 4073 O O . GLY A 1 24 ? 11.042 1.372 -2.831 1.00 73.42 24 GLY A O 11
ATOM 4077 N N . THR A 1 25 ? 11.586 -0.708 -3.497 1.00 30.04 25 THR A N 11
ATOM 4078 C CA . THR A 1 25 ? 10.251 -1.016 -3.995 1.00 4.32 25 THR A CA 11
ATOM 4079 C C . THR A 1 25 ? 9.205 -0.856 -2.898 1.00 32.30 25 THR A C 11
ATOM 4080 O O . THR A 1 25 ? 8.024 -0.656 -3.179 1.00 15.04 25 THR A O 11
ATOM 4090 N N . ALA A 1 26 ? 9.646 -0.946 -1.648 1.00 4.24 26 ALA A N 11
ATOM 4091 C CA . ALA A 1 26 ? 8.748 -0.809 -0.508 1.00 55.44 26 ALA A CA 11
ATOM 4092 C C . ALA A 1 26 ? 8.543 0.658 -0.144 1.00 22.11 26 ALA A C 11
ATOM 4093 O O . ALA A 1 26 ? 7.522 1.027 0.436 1.00 11.41 26 ALA A O 11
ATOM 4100 N N . PHE A 1 27 ? 9.521 1.490 -0.487 1.00 21.12 27 PHE A N 11
ATOM 4101 C CA . PHE A 1 27 ? 9.449 2.917 -0.194 1.00 20.42 27 PHE A CA 11
ATOM 4102 C C . PHE A 1 27 ? 8.159 3.520 -0.743 1.00 24.04 27 PHE A C 11
ATOM 4103 O O . PHE A 1 27 ? 7.622 4.478 -0.186 1.00 41.43 27 PHE A O 11
ATOM 4133 N N . LEU A 1 29 ? 5.337 2.713 -0.429 1.00 42.01 29 LEU A N 11
ATOM 4134 C CA . LEU A 1 29 ? 4.322 2.743 0.618 1.00 73.32 29 LEU A CA 11
ATOM 4135 C C . LEU A 1 29 ? 4.404 4.038 1.419 1.00 34.24 29 LEU A C 11
ATOM 4136 O O . LEU A 1 29 ? 3.384 4.650 1.735 1.00 44.22 29 LEU A O 11
ATOM 4152 N N . GLY A 1 30 ? 5.625 4.451 1.744 1.00 22.44 30 GLY A N 11
ATOM 4153 C CA . GLY A 1 30 ? 5.818 5.672 2.504 1.00 32.24 30 GLY A CA 11
ATOM 4154 C C . GLY A 1 30 ? 6.338 5.408 3.903 1.00 23.04 30 GLY A C 11
ATOM 4155 O O . GLY A 1 30 ? 6.968 4.381 4.155 1.00 64.11 30 GLY A O 11
ATOM 4159 N N . GLY A 1 1 ? 2.756 -4.675 -3.614 1.00 51.23 1 GLY A N 12
ATOM 4160 C CA . GLY A 1 1 ? 1.860 -3.828 -2.848 1.00 24.21 1 GLY A CA 12
ATOM 4161 C C . GLY A 1 1 ? 1.036 -2.910 -3.728 1.00 51.20 1 GLY A C 12
ATOM 4162 O O . GLY A 1 1 ? 0.135 -3.360 -4.434 1.00 61.24 1 GLY A O 12
ATOM 4166 N N . ASN A 1 2 ? 1.344 -1.618 -3.684 1.00 53.44 2 ASN A N 12
ATOM 4167 C CA . ASN A 1 2 ? 0.623 -0.633 -4.483 1.00 14.24 2 ASN A CA 12
ATOM 4168 C C . ASN A 1 2 ? 1.124 -0.628 -5.924 1.00 32.14 2 ASN A C 12
ATOM 4169 O O . ASN A 1 2 ? 2.326 -0.705 -6.173 1.00 64.14 2 ASN A O 12
ATOM 4180 N N . ALA A 1 3 ? 0.193 -0.537 -6.868 1.00 1.32 3 ALA A N 12
ATOM 4181 C CA . ALA A 1 3 ? 0.540 -0.519 -8.283 1.00 61.24 3 ALA A CA 12
ATOM 4182 C C . ALA A 1 3 ? 1.601 0.537 -8.576 1.00 31.34 3 ALA A C 12
ATOM 4183 O O . ALA A 1 3 ? 2.420 0.374 -9.480 1.00 34.13 3 ALA A O 12
ATOM 4190 N N . ALA A 1 4 ? 1.580 1.619 -7.805 1.00 14.21 4 ALA A N 12
ATOM 4191 C CA . ALA A 1 4 ? 2.541 2.701 -7.981 1.00 15.03 4 ALA A CA 12
ATOM 4192 C C . ALA A 1 4 ? 3.939 2.269 -7.552 1.00 34.50 4 ALA A C 12
ATOM 4193 O O . ALA A 1 4 ? 4.915 2.486 -8.271 1.00 34.03 4 ALA A O 12
ATOM 4200 N N . CYS A 1 5 ? 4.029 1.656 -6.376 1.00 72.24 5 CYS A N 12
ATOM 4201 C CA . CYS A 1 5 ? 5.308 1.193 -5.851 1.00 15.54 5 CYS A CA 12
ATOM 4202 C C . CYS A 1 5 ? 5.892 0.093 -6.732 1.00 2.23 5 CYS A C 12
ATOM 4203 O O . CYS A 1 5 ? 7.110 -0.054 -6.834 1.00 22.25 5 CYS A O 12
ATOM 4210 N N . VAL A 1 6 ? 5.015 -0.677 -7.367 1.00 71.12 6 VAL A N 12
ATOM 4211 C CA . VAL A 1 6 ? 5.443 -1.763 -8.241 1.00 31.11 6 VAL A CA 12
ATOM 4212 C C . VAL A 1 6 ? 6.331 -1.245 -9.367 1.00 21.24 6 VAL A C 12
ATOM 4213 O O . VAL A 1 6 ? 7.462 -1.701 -9.538 1.00 71.34 6 VAL A O 12
ATOM 4226 N N . ILE A 1 7 ? 5.812 -0.290 -10.130 1.00 50.14 7 ILE A N 12
ATOM 4227 C CA . ILE A 1 7 ? 6.559 0.291 -11.239 1.00 12.41 7 ILE A CA 12
ATOM 4228 C C . ILE A 1 7 ? 7.757 1.090 -10.736 1.00 72.21 7 ILE A C 12
ATOM 4229 O O . ILE A 1 7 ? 8.725 1.302 -11.465 1.00 21.42 7 ILE A O 12
ATOM 4245 N N . GLY A 1 8 ? 7.684 1.530 -9.483 1.00 65.53 8 GLY A N 12
ATOM 4246 C CA . GLY A 1 8 ? 8.770 2.298 -8.903 1.00 40.31 8 GLY A CA 12
ATOM 4247 C C . GLY A 1 8 ? 9.845 1.418 -8.297 1.00 73.30 8 GLY A C 12
ATOM 4248 O O . GLY A 1 8 ? 10.943 1.885 -7.993 1.00 14.21 8 GLY A O 12
ATOM 4252 N N . CYS A 1 9 ? 9.529 0.139 -8.119 1.00 1.30 9 CYS A N 12
ATOM 4253 C CA . CYS A 1 9 ? 10.475 -0.809 -7.543 1.00 74.20 9 CYS A CA 12
ATOM 4254 C C . CYS A 1 9 ? 10.914 -1.838 -8.581 1.00 53.12 9 CYS A C 12
ATOM 4255 O O . CYS A 1 9 ? 11.339 -2.941 -8.236 1.00 14.23 9 CYS A O 12
ATOM 4262 N N . ILE A 1 10 ? 10.808 -1.469 -9.853 1.00 42.51 10 ILE A N 12
ATOM 4263 C CA . ILE A 1 10 ? 11.196 -2.358 -10.941 1.00 35.00 10 ILE A CA 12
ATOM 4264 C C . ILE A 1 10 ? 12.697 -2.625 -10.925 1.00 32.03 10 ILE A C 12
ATOM 4265 O O . ILE A 1 10 ? 13.134 -3.775 -10.934 1.00 35.11 10 ILE A O 12
ATOM 4281 N N . GLY A 1 11 ? 13.483 -1.553 -10.899 1.00 10.03 11 GLY A N 12
ATOM 4282 C CA . GLY A 1 11 ? 14.927 -1.693 -10.880 1.00 3.54 11 GLY A CA 12
ATOM 4283 C C . GLY A 1 11 ? 15.617 -0.499 -10.248 1.00 72.41 11 GLY A C 12
ATOM 4284 O O . GLY A 1 11 ? 16.810 -0.280 -10.459 1.00 14.03 11 GLY A O 12
ATOM 4288 N N . SER A 1 12 ? 14.864 0.275 -9.473 1.00 25.34 12 SER A N 12
ATOM 4289 C CA . SER A 1 12 ? 15.409 1.456 -8.813 1.00 22.53 12 SER A CA 12
ATOM 4290 C C . SER A 1 12 ? 16.290 1.060 -7.631 1.00 73.12 12 SER A C 12
ATOM 4291 O O . SER A 1 12 ? 17.303 1.703 -7.354 1.00 71.52 12 SER A O 12
ATOM 4299 N N . CYS A 1 13 ? 15.895 -0.003 -6.937 1.00 45.44 13 CYS A N 12
ATOM 4300 C CA . CYS A 1 13 ? 16.646 -0.486 -5.785 1.00 45.30 13 CYS A CA 12
ATOM 4301 C C . CYS A 1 13 ? 18.106 -0.736 -6.153 1.00 61.11 13 CYS A C 12
ATOM 4302 O O . CYS A 1 13 ? 18.995 -0.650 -5.306 1.00 30.34 13 CYS A O 12
ATOM 4309 N N . VAL A 1 14 ? 18.346 -1.046 -7.423 1.00 54.14 14 VAL A N 12
ATOM 4310 C CA . VAL A 1 14 ? 19.697 -1.307 -7.905 1.00 33.41 14 VAL A CA 12
ATOM 4311 C C . VAL A 1 14 ? 20.416 -0.010 -8.255 1.00 41.31 14 VAL A C 12
ATOM 4312 O O . VAL A 1 14 ? 21.636 0.092 -8.118 1.00 14.22 14 VAL A O 12
ATOM 4325 N N . ILE A 1 15 ? 19.653 0.980 -8.707 1.00 62.44 15 ILE A N 12
ATOM 4326 C CA . ILE A 1 15 ? 20.218 2.272 -9.076 1.00 20.12 15 ILE A CA 12
ATOM 4327 C C . ILE A 1 15 ? 20.782 2.993 -7.856 1.00 63.04 15 ILE A C 12
ATOM 4328 O O . ILE A 1 15 ? 21.666 3.841 -7.978 1.00 11.31 15 ILE A O 12
ATOM 4344 N N . SER A 1 16 ? 20.267 2.648 -6.681 1.00 13.32 16 SER A N 12
ATOM 4345 C CA . SER A 1 16 ? 20.718 3.264 -5.438 1.00 54.02 16 SER A CA 12
ATOM 4346 C C . SER A 1 16 ? 21.791 2.412 -4.768 1.00 44.23 16 SER A C 12
ATOM 4347 O O . SER A 1 16 ? 22.009 2.506 -3.561 1.00 12.22 16 SER A O 12
ATOM 4355 N N . GLU A 1 17 ? 22.460 1.581 -5.562 1.00 55.22 17 GLU A N 12
ATOM 4356 C CA . GLU A 1 17 ? 23.510 0.712 -5.046 1.00 62.20 17 GLU A CA 12
ATOM 4357 C C . GLU A 1 17 ? 23.026 -0.059 -3.822 1.00 33.35 17 GLU A C 12
ATOM 4358 O O . GLU A 1 17 ? 23.803 -0.362 -2.917 1.00 41.33 17 GLU A O 12
ATOM 4370 N N . GLY A 1 18 ? 21.734 -0.374 -3.800 1.00 51.23 18 GLY A N 12
ATOM 43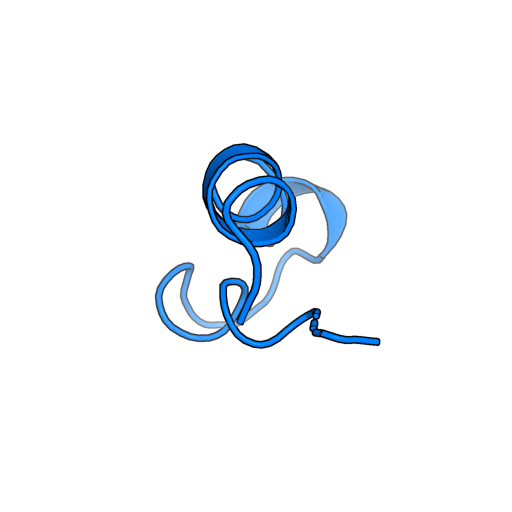71 C CA . GLY A 1 18 ? 21.167 -1.106 -2.683 1.00 10.22 18 GLY A CA 12
ATOM 4372 C C . GLY A 1 18 ? 21.087 -2.596 -2.947 1.00 21.32 18 GLY A C 12
ATOM 4373 O O . GLY A 1 18 ? 20.400 -3.034 -3.870 1.00 52.21 18 GLY A O 12
ATOM 4377 N N . ILE A 1 19 ? 21.792 -3.378 -2.136 1.00 4.30 19 ILE A N 12
ATOM 4378 C CA . ILE A 1 19 ? 21.798 -4.827 -2.287 1.00 65.44 19 ILE A CA 12
ATOM 4379 C C . ILE A 1 19 ? 20.439 -5.422 -1.938 1.00 33.43 19 ILE A C 12
ATOM 4380 O O . ILE A 1 19 ? 20.018 -6.421 -2.520 1.00 51.01 19 ILE A O 12
ATOM 4396 N N . GLY A 1 20 ? 19.754 -4.800 -0.983 1.00 2.13 20 GLY A N 12
ATOM 4397 C CA . GLY A 1 20 ? 18.448 -5.281 -0.573 1.00 12.23 20 GLY A CA 12
ATOM 4398 C C . GLY A 1 20 ? 17.320 -4.630 -1.350 1.00 24.25 20 GLY A C 12
ATOM 4399 O O . GLY A 1 20 ? 16.524 -3.878 -0.788 1.00 72.31 20 GLY A O 12
ATOM 4403 N N . SER A 1 21 ? 17.254 -4.918 -2.645 1.00 75.24 21 SER A N 12
ATOM 4404 C CA . SER A 1 21 ? 16.219 -4.351 -3.502 1.00 74.20 21 SER A CA 12
ATOM 4405 C C . SER A 1 21 ? 14.833 -4.584 -2.907 1.00 61.11 21 SER A C 12
ATOM 4406 O O . SER A 1 21 ? 13.915 -3.789 -3.111 1.00 40.34 21 SER A O 12
ATOM 4413 N N . LEU A 1 22 ? 14.689 -5.680 -2.170 1.00 5.20 22 LEU A N 12
ATOM 4414 C CA . LEU A 1 22 ? 13.416 -6.019 -1.544 1.00 63.40 22 LEU A CA 12
ATOM 4415 C C . LEU A 1 22 ? 12.907 -4.866 -0.685 1.00 60.22 22 LEU A C 12
ATOM 4416 O O . LEU A 1 22 ? 11.700 -4.668 -0.545 1.00 60.25 22 LEU A O 12
ATOM 4432 N N . VAL A 1 23 ? 13.836 -4.106 -0.113 1.00 75.21 23 VAL A N 12
ATOM 4433 C CA . VAL A 1 23 ? 13.481 -2.970 0.729 1.00 21.23 23 VAL A CA 12
ATOM 4434 C C . VAL A 1 23 ? 13.201 -1.729 -0.111 1.00 33.42 23 VAL A C 12
ATOM 4435 O O . VAL A 1 23 ? 12.469 -0.834 0.310 1.00 71.42 23 VAL A O 12
ATOM 4448 N N . GLY A 1 24 ? 13.788 -1.683 -1.303 1.00 2.02 24 GLY A N 12
ATOM 4449 C CA . GLY A 1 24 ? 13.589 -0.547 -2.184 1.00 61.42 24 GLY A CA 12
ATOM 4450 C C . GLY A 1 24 ? 12.130 -0.336 -2.537 1.00 1.13 24 GLY A C 12
ATOM 4451 O O . GLY A 1 24 ? 11.679 0.799 -2.694 1.00 42.31 24 GLY A O 12
ATOM 4455 N N . THR A 1 25 ? 11.388 -1.432 -2.663 1.00 43.01 25 THR A N 12
ATOM 4456 C CA . THR A 1 25 ? 9.973 -1.362 -3.002 1.00 54.11 25 THR A CA 12
ATOM 4457 C C . THR A 1 25 ? 9.206 -0.516 -1.991 1.00 64.44 25 THR A C 12
ATOM 4458 O O . THR A 1 25 ? 8.136 0.011 -2.293 1.00 61.34 25 THR A O 12
ATOM 4468 N N . ALA A 1 26 ? 9.761 -0.390 -0.790 1.00 65.44 26 ALA A N 12
ATOM 4469 C CA . ALA A 1 26 ? 9.131 0.394 0.264 1.00 20.21 26 ALA A CA 12
ATOM 4470 C C . ALA A 1 26 ? 9.123 1.878 -0.086 1.00 1.13 26 ALA A C 12
ATOM 4471 O O . ALA A 1 26 ? 8.329 2.649 0.454 1.00 4.12 26 ALA A O 12
ATOM 4478 N N . PHE A 1 27 ? 10.012 2.272 -0.992 1.00 14.43 27 PHE A N 12
ATOM 4479 C CA . PHE A 1 27 ? 10.108 3.665 -1.412 1.00 52.43 27 PHE A CA 12
ATOM 4480 C C . PHE A 1 27 ? 8.763 4.174 -1.923 1.00 33.41 27 PHE A C 12
ATOM 4481 O O . PHE A 1 27 ? 8.460 5.364 -1.832 1.00 72.21 27 PHE A O 12
ATOM 4511 N N . LEU A 1 29 ? 6.116 3.857 -0.633 1.00 3.14 29 LEU A N 12
ATOM 4512 C CA . LEU A 1 29 ? 5.325 4.276 0.519 1.00 33.31 29 LEU A CA 12
ATOM 4513 C C . LEU A 1 29 ? 5.779 5.641 1.025 1.00 42.00 29 LEU A C 12
ATOM 4514 O O . LEU A 1 29 ? 4.976 6.429 1.521 1.00 12.43 29 LEU A O 12
ATOM 4530 N N . GLY A 1 30 ? 7.074 5.915 0.893 1.00 32.54 30 GLY A N 12
ATOM 4531 C CA . GLY A 1 30 ? 7.613 7.186 1.340 1.00 75.03 30 GLY A CA 12
ATOM 4532 C C . GLY A 1 30 ? 8.943 7.035 2.050 1.00 31.42 30 GLY A C 12
ATOM 4533 O O . GLY A 1 30 ? 9.028 6.382 3.091 1.00 53.43 30 GLY A O 12
ATOM 4537 N N . GLY A 1 1 ? -0.800 -1.114 -0.950 1.00 62.22 1 GLY A N 13
ATOM 4538 C CA . GLY A 1 1 ? 0.244 -1.098 -1.958 1.00 2.10 1 GLY A CA 13
ATOM 4539 C C . GLY A 1 1 ? -0.148 -0.301 -3.186 1.00 71.14 1 GLY A C 13
ATOM 4540 O O . GLY A 1 1 ? -1.046 -0.695 -3.929 1.00 33.00 1 GLY A O 13
ATOM 4544 N N . ASN A 1 2 ? 0.526 0.824 -3.400 1.00 40.21 2 ASN A N 13
ATOM 4545 C CA . ASN A 1 2 ? 0.241 1.680 -4.546 1.00 61.01 2 ASN A CA 13
ATOM 4546 C C . ASN A 1 2 ? 0.910 1.141 -5.807 1.00 75.22 2 ASN A C 13
ATOM 4547 O O . ASN A 1 2 ? 1.968 0.517 -5.742 1.00 62.24 2 ASN A O 13
ATOM 4558 N N . ALA A 1 3 ? 0.284 1.387 -6.953 1.00 74.14 3 ALA A N 13
ATOM 4559 C CA . ALA A 1 3 ? 0.819 0.929 -8.230 1.00 33.14 3 ALA A CA 13
ATOM 4560 C C . ALA A 1 3 ? 2.132 1.630 -8.557 1.00 45.25 3 ALA A C 13
ATOM 4561 O O . ALA A 1 3 ? 3.016 1.051 -9.189 1.00 33.54 3 ALA A O 13
ATOM 4568 N N . ALA A 1 4 ? 2.254 2.881 -8.125 1.00 41.03 4 ALA A N 13
ATOM 4569 C CA . ALA A 1 4 ? 3.461 3.661 -8.372 1.00 72.41 4 ALA A CA 13
ATOM 4570 C C . ALA A 1 4 ? 4.650 3.087 -7.609 1.00 43.34 4 ALA A C 13
ATOM 4571 O O . ALA A 1 4 ? 5.763 3.022 -8.132 1.00 42.13 4 ALA A O 13
ATOM 4578 N N . CYS A 1 5 ? 4.409 2.673 -6.370 1.00 54.11 5 CYS A N 13
ATOM 4579 C CA . CYS A 1 5 ? 5.460 2.106 -5.534 1.00 52.21 5 CYS A CA 13
ATOM 4580 C C . CYS A 1 5 ? 6.024 0.833 -6.158 1.00 73.11 5 CYS A C 13
ATOM 4581 O O . CYS A 1 5 ? 7.199 0.510 -5.983 1.00 51.41 5 CYS A O 13
ATOM 4588 N N . VAL A 1 6 ? 5.177 0.113 -6.887 1.00 62.34 6 VAL A N 13
ATOM 4589 C CA . VAL A 1 6 ? 5.590 -1.124 -7.539 1.00 24.41 6 VAL A CA 13
ATOM 4590 C C . VAL A 1 6 ? 6.803 -0.896 -8.434 1.00 5.35 6 VAL A C 13
ATOM 4591 O O . VAL A 1 6 ? 7.676 -1.757 -8.545 1.00 24.12 6 VAL A O 13
ATOM 4604 N N . ILE A 1 7 ? 6.852 0.270 -9.069 1.00 13.21 7 ILE A N 13
ATOM 4605 C CA . ILE A 1 7 ? 7.959 0.613 -9.953 1.00 30.23 7 ILE A CA 13
ATOM 4606 C C . ILE A 1 7 ? 9.276 0.670 -9.187 1.00 2.54 7 ILE A C 13
ATOM 4607 O O . ILE A 1 7 ? 10.349 0.485 -9.760 1.00 73.41 7 ILE A O 13
ATOM 4623 N N . GLY A 1 8 ? 9.187 0.928 -7.885 1.00 61.01 8 GLY A N 13
ATOM 4624 C CA . GLY A 1 8 ? 10.379 1.004 -7.061 1.00 31.34 8 GLY A CA 13
ATOM 4625 C C . GLY A 1 8 ? 10.923 -0.365 -6.700 1.00 54.43 8 GLY A C 13
ATOM 4626 O O . GLY A 1 8 ? 12.030 -0.482 -6.176 1.00 23.44 8 GLY A O 13
ATOM 4630 N N . CYS A 1 9 ? 10.141 -1.402 -6.981 1.00 25.44 9 CYS A N 13
ATOM 4631 C CA . CYS A 1 9 ? 10.549 -2.770 -6.681 1.00 40.31 9 CYS A CA 13
ATOM 4632 C C . CYS A 1 9 ? 11.051 -3.475 -7.937 1.00 64.25 9 CYS A C 13
ATOM 4633 O O . CYS A 1 9 ? 11.738 -4.494 -7.857 1.00 32.41 9 CYS A O 13
ATOM 4640 N N . ILE A 1 10 ? 10.705 -2.926 -9.096 1.00 52.54 10 ILE A N 13
ATOM 4641 C CA . ILE A 1 10 ? 11.121 -3.501 -10.369 1.00 45.12 10 ILE A CA 13
ATOM 4642 C C . ILE A 1 10 ? 12.641 -3.526 -10.490 1.00 24.54 10 ILE A C 13
ATOM 4643 O O . ILE A 1 10 ? 13.247 -4.590 -10.614 1.00 71.15 10 ILE A O 13
ATOM 4659 N N . GLY A 1 11 ? 13.253 -2.346 -10.449 1.00 71.43 11 GLY A N 13
ATOM 4660 C CA . GLY A 1 11 ? 14.698 -2.256 -10.553 1.00 55.44 11 GLY A CA 13
ATOM 4661 C C . GLY A 1 11 ? 15.229 -0.915 -10.086 1.00 63.22 11 GLY A C 13
ATOM 4662 O O . GLY A 1 11 ? 16.309 -0.491 -10.497 1.00 41.35 11 GLY A O 13
ATOM 4666 N N . SER A 1 12 ? 14.469 -0.246 -9.226 1.00 10.14 12 SER A N 13
ATOM 4667 C CA . SER A 1 12 ? 14.867 1.057 -8.706 1.00 44.14 12 SER A CA 13
ATOM 4668 C C . SER A 1 12 ? 16.088 0.931 -7.800 1.00 20.41 12 SER A C 13
ATOM 4669 O O . SER A 1 12 ? 17.019 1.733 -7.877 1.00 63.52 12 SER A O 13
ATOM 4677 N N . CYS A 1 13 ? 16.076 -0.083 -6.940 1.00 42.33 13 CYS A N 13
ATOM 4678 C CA . CYS A 1 13 ? 17.180 -0.316 -6.018 1.00 24.25 13 CYS A CA 13
ATOM 4679 C C . CYS A 1 13 ? 18.504 -0.421 -6.769 1.00 64.20 13 CYS A C 13
ATOM 4680 O O . CYS A 1 13 ? 19.567 -0.128 -6.221 1.00 30.33 13 CYS A O 13
ATOM 4687 N N . VAL A 1 14 ? 18.432 -0.841 -8.028 1.00 41.13 14 VAL A N 13
ATOM 4688 C CA . VAL A 1 14 ? 19.624 -0.983 -8.856 1.00 73.42 14 VAL A CA 13
ATOM 4689 C C . VAL A 1 14 ? 20.121 0.373 -9.342 1.00 1.54 14 VAL A C 13
ATOM 4690 O O . VAL A 1 14 ? 21.294 0.711 -9.177 1.00 13.23 14 VAL A O 13
ATOM 4703 N N . ILE A 1 15 ? 19.222 1.147 -9.940 1.00 41.42 15 ILE A N 13
ATOM 4704 C CA . ILE A 1 15 ? 19.569 2.469 -10.448 1.00 65.32 15 ILE A CA 13
ATOM 4705 C C . ILE A 1 15 ? 19.898 3.427 -9.308 1.00 54.14 15 ILE A C 13
ATOM 4706 O O . ILE A 1 15 ? 20.610 4.413 -9.498 1.00 61.22 15 ILE A O 13
ATOM 4722 N N . SER A 1 16 ? 19.374 3.130 -8.123 1.00 63.33 16 SER A N 13
ATOM 4723 C CA . SER A 1 16 ? 19.610 3.966 -6.952 1.00 71.01 16 SER A CA 13
ATOM 4724 C C . SER A 1 16 ? 20.794 3.446 -6.143 1.00 44.50 16 SER A C 13
ATOM 4725 O O . SER A 1 16 ? 21.427 4.195 -5.400 1.00 3.34 16 SER A O 13
ATOM 4733 N N . GLU A 1 17 ? 21.087 2.159 -6.294 1.00 62.44 17 GLU A N 13
ATOM 4734 C CA . GLU A 1 17 ? 22.195 1.538 -5.577 1.00 50.32 17 GLU A CA 13
ATOM 4735 C C . GLU A 1 17 ? 22.119 1.849 -4.085 1.00 43.32 17 GLU A C 13
ATOM 4736 O O . GLU A 1 17 ? 23.076 2.349 -3.495 1.00 12.41 17 GLU A O 13
ATOM 4748 N N . GLY A 1 18 ? 20.973 1.549 -3.481 1.00 42.53 18 GLY A N 13
ATOM 4749 C CA . GLY A 1 18 ? 20.793 1.804 -2.064 1.00 54.31 18 GLY A CA 13
ATOM 4750 C C . GLY A 1 18 ? 20.980 0.558 -1.222 1.00 75.55 18 GLY A C 13
ATOM 4751 O O . GLY A 1 18 ? 22.075 -0.001 -1.164 1.00 5.14 18 GLY A O 13
ATOM 4755 N N . ILE A 1 19 ? 19.908 0.121 -0.569 1.00 25.05 19 ILE A N 13
ATOM 4756 C CA . ILE A 1 19 ? 19.960 -1.067 0.274 1.00 23.13 19 ILE A CA 13
ATOM 4757 C C . ILE A 1 19 ? 20.065 -2.334 -0.568 1.00 21.23 19 ILE A C 13
ATOM 4758 O O . ILE A 1 19 ? 21.009 -3.110 -0.426 1.00 22.01 19 ILE A O 13
ATOM 4774 N N . GLY A 1 20 ? 19.088 -2.537 -1.447 1.00 3.32 20 GLY A N 13
ATOM 4775 C CA . GLY A 1 20 ? 19.090 -3.710 -2.301 1.00 21.35 20 GLY A CA 13
ATOM 4776 C C . GLY A 1 20 ? 17.833 -3.818 -3.141 1.00 20.03 20 GLY A C 13
ATOM 4777 O O . GLY A 1 20 ? 16.794 -3.259 -2.790 1.00 31.44 20 GLY A O 13
ATOM 4781 N N . SER A 1 21 ? 17.927 -4.537 -4.255 1.00 4.03 21 SER A N 13
ATOM 4782 C CA . SER A 1 21 ? 16.790 -4.711 -5.151 1.00 22.55 21 SER A CA 13
ATOM 4783 C C . SER A 1 21 ? 15.573 -5.228 -4.389 1.00 62.32 21 SER A C 13
ATOM 4784 O O . SER A 1 21 ? 14.467 -4.707 -4.536 1.00 11.12 21 SER A O 13
ATOM 4791 N N . LEU A 1 22 ? 15.785 -6.257 -3.576 1.00 4.24 22 LEU A N 13
ATOM 4792 C CA . LEU A 1 22 ? 14.707 -6.846 -2.790 1.00 13.02 22 LEU A CA 13
ATOM 4793 C C . LEU A 1 22 ? 14.065 -5.804 -1.879 1.00 75.24 22 LEU A C 13
ATOM 4794 O O . LEU A 1 22 ? 12.926 -5.966 -1.439 1.00 63.22 22 LEU A O 13
ATOM 4810 N N . VAL A 1 23 ? 14.801 -4.733 -1.602 1.00 64.13 23 VAL A N 13
ATOM 4811 C CA . VAL A 1 23 ? 14.303 -3.663 -0.747 1.00 51.41 23 VAL A CA 13
ATOM 4812 C C . VAL A 1 23 ? 13.449 -2.679 -1.539 1.00 73.21 23 VAL A C 13
ATOM 4813 O O . VAL A 1 23 ? 12.667 -1.920 -0.968 1.00 73.23 23 VAL A O 13
ATOM 4826 N N . GLY A 1 24 ? 13.604 -2.699 -2.860 1.00 12.34 24 GLY A N 13
ATOM 4827 C CA . GLY A 1 24 ? 12.840 -1.804 -3.710 1.00 31.25 24 GLY A CA 13
ATOM 4828 C C . GLY A 1 24 ? 11.352 -1.868 -3.429 1.00 74.31 24 GLY A C 13
ATOM 4829 O O . GLY A 1 24 ? 10.701 -0.839 -3.248 1.00 53.52 24 GLY A O 13
ATOM 4833 N N . THR A 1 25 ? 10.809 -3.082 -3.394 1.00 40.51 25 THR A N 13
ATOM 4834 C CA . THR A 1 25 ? 9.388 -3.276 -3.137 1.00 32.12 25 THR A CA 13
ATOM 4835 C C . THR A 1 25 ? 8.948 -2.526 -1.884 1.00 61.45 25 THR A C 13
ATOM 4836 O O . THR A 1 25 ? 7.843 -1.987 -1.828 1.00 63.32 25 THR A O 13
ATOM 4846 N N . ALA A 1 26 ? 9.820 -2.496 -0.882 1.00 41.20 26 ALA A N 13
ATOM 4847 C CA . ALA A 1 26 ? 9.522 -1.809 0.369 1.00 62.41 26 ALA A CA 13
ATOM 4848 C C . ALA A 1 26 ? 9.772 -0.310 0.245 1.00 30.24 26 ALA A C 13
ATOM 4849 O O . ALA A 1 26 ? 9.136 0.494 0.928 1.00 62.52 26 ALA A O 13
ATOM 4856 N N . PHE A 1 27 ? 10.702 0.060 -0.629 1.00 20.04 27 PHE A N 13
ATOM 4857 C CA . PHE A 1 27 ? 11.037 1.463 -0.840 1.00 41.41 27 PHE A CA 13
ATOM 4858 C C . PHE A 1 27 ? 9.784 2.283 -1.134 1.00 2.41 27 PHE A C 13
ATOM 4859 O O . PHE A 1 27 ? 9.645 3.415 -0.669 1.00 12.14 27 PHE A O 13
ATOM 4889 N N . LEU A 1 29 ? 6.985 2.189 0.062 1.00 53.23 29 LEU A N 13
ATOM 4890 C CA . LEU A 1 29 ? 6.359 2.613 1.310 1.00 43.13 29 LEU A CA 13
ATOM 4891 C C . LEU A 1 29 ? 7.253 3.595 2.061 1.00 63.42 29 LEU A C 13
ATOM 4892 O O . LEU A 1 29 ? 7.823 3.262 3.099 1.00 35.24 29 LEU A O 13
ATOM 4908 N N . GLY A 1 30 ? 7.370 4.807 1.529 1.00 42.54 30 GLY A N 13
ATOM 4909 C CA . GLY A 1 30 ? 8.194 5.820 2.163 1.00 65.41 30 GLY A CA 13
ATOM 4910 C C . GLY A 1 30 ? 7.830 7.224 1.723 1.00 62.54 30 GLY A C 13
ATOM 4911 O O . GLY A 1 30 ? 6.778 7.744 2.093 1.00 20.11 30 GLY A O 13
ATOM 4915 N N . GLY A 1 1 ? -0.083 -2.873 -0.137 1.00 53.35 1 GLY A N 14
ATOM 4916 C CA . GLY A 1 1 ? 0.506 -3.343 -1.377 1.00 70.34 1 GLY A CA 14
ATOM 4917 C C . GLY A 1 1 ? 0.066 -2.526 -2.575 1.00 53.25 1 GLY A C 14
ATOM 4918 O O . GLY A 1 1 ? -0.832 -2.929 -3.314 1.00 42.21 1 GLY A O 14
ATOM 4922 N N . ASN A 1 2 ? 0.698 -1.373 -2.768 1.00 11.33 2 ASN A N 14
ATOM 4923 C CA . ASN A 1 2 ? 0.364 -0.495 -3.884 1.00 4.14 2 ASN A CA 14
ATOM 4924 C C . ASN A 1 2 ? 0.995 -0.998 -5.179 1.00 11.03 2 ASN A C 14
ATOM 4925 O O . ASN A 1 2 ? 2.182 -1.319 -5.219 1.00 42.42 2 ASN A O 14
ATOM 4936 N N . ALA A 1 3 ? 0.191 -1.064 -6.235 1.00 42.41 3 ALA A N 14
ATOM 4937 C CA . ALA A 1 3 ? 0.670 -1.525 -7.532 1.00 44.31 3 ALA A CA 14
ATOM 4938 C C . ALA A 1 3 ? 1.546 -0.470 -8.200 1.00 60.14 3 ALA A C 14
ATOM 4939 O O . ALA A 1 3 ? 2.440 -0.796 -8.981 1.00 0.12 3 ALA A O 14
ATOM 4946 N N . ALA A 1 4 ? 1.282 0.795 -7.890 1.00 23.25 4 ALA A N 14
ATOM 4947 C CA . ALA A 1 4 ? 2.047 1.897 -8.459 1.00 64.13 4 ALA A CA 14
ATOM 4948 C C . ALA A 1 4 ? 3.488 1.882 -7.958 1.00 54.13 4 ALA A C 14
ATOM 4949 O O . ALA A 1 4 ? 4.424 2.123 -8.721 1.00 73.02 4 ALA A O 14
ATOM 4956 N N . CYS A 1 5 ? 3.659 1.599 -6.671 1.00 74.34 5 CYS A N 14
ATOM 4957 C CA . CYS A 1 5 ? 4.985 1.554 -6.067 1.00 73.34 5 CYS A CA 14
ATOM 4958 C C . CYS A 1 5 ? 5.842 0.471 -6.717 1.00 50.44 5 CYS A C 14
ATOM 4959 O O . CYS A 1 5 ? 7.061 0.610 -6.824 1.00 34.22 5 CYS A O 14
ATOM 4966 N N . VAL A 1 6 ? 5.196 -0.606 -7.151 1.00 60.41 6 VAL A N 14
ATOM 4967 C CA . VAL A 1 6 ? 5.898 -1.712 -7.792 1.00 71.00 6 VAL A CA 14
ATOM 4968 C C . VAL A 1 6 ? 6.724 -1.225 -8.977 1.00 73.35 6 VAL A C 14
ATOM 4969 O O . VAL A 1 6 ? 7.893 -1.584 -9.121 1.00 40.41 6 VAL A O 14
ATOM 4982 N N . ILE A 1 7 ? 6.108 -0.407 -9.824 1.00 40.10 7 ILE A N 14
ATOM 4983 C CA . ILE A 1 7 ? 6.787 0.130 -10.997 1.00 1.55 7 ILE A CA 14
ATOM 4984 C C . ILE A 1 7 ? 7.969 1.006 -10.594 1.00 52.22 7 ILE A C 14
ATOM 4985 O O . ILE A 1 7 ? 8.912 1.186 -11.363 1.00 50.14 7 ILE A O 14
ATOM 5001 N N . GLY A 1 8 ? 7.911 1.548 -9.381 1.00 42.13 8 GLY A N 14
ATOM 5002 C CA . GLY A 1 8 ? 8.984 2.397 -8.897 1.00 14.25 8 GLY A CA 14
ATOM 5003 C C . GLY A 1 8 ? 10.077 1.611 -8.201 1.00 71.53 8 GLY A C 14
ATOM 5004 O O . GLY A 1 8 ? 11.196 2.098 -8.040 1.00 63.34 8 GLY A O 14
ATOM 5008 N N . CYS A 1 9 ? 9.753 0.390 -7.786 1.00 41.51 9 CYS A N 14
ATOM 5009 C CA . CYS A 1 9 ? 10.715 -0.465 -7.102 1.00 72.40 9 CYS A CA 14
ATOM 5010 C C . CYS A 1 9 ? 11.187 -1.592 -8.016 1.00 61.14 9 CYS A C 14
ATOM 5011 O O . CYS A 1 9 ? 11.619 -2.646 -7.548 1.00 3.43 9 CYS A O 14
ATOM 5018 N N . ILE A 1 10 ? 11.101 -1.362 -9.322 1.00 44.02 10 ILE A N 14
ATOM 5019 C CA . ILE A 1 10 ? 11.521 -2.356 -10.302 1.00 30.52 10 ILE A CA 14
ATOM 5020 C C . ILE A 1 10 ? 13.025 -2.599 -10.230 1.00 13.15 10 ILE A C 14
ATOM 5021 O O . ILE A 1 10 ? 13.478 -3.741 -10.165 1.00 53.13 10 ILE A O 14
ATOM 5037 N N . GLY A 1 11 ? 13.795 -1.515 -10.239 1.00 13.12 11 GLY A N 14
ATOM 5038 C CA . GLY A 1 11 ? 15.240 -1.631 -10.172 1.00 52.20 11 GLY A CA 14
ATOM 5039 C C . GLY A 1 11 ? 15.895 -0.392 -9.595 1.00 12.25 11 GLY A C 14
ATOM 5040 O O . GLY A 1 11 ? 17.004 -0.029 -9.985 1.00 2.41 11 GLY A O 14
ATOM 5044 N N . SER A 1 12 ? 15.206 0.260 -8.663 1.00 3.01 12 SER A N 14
ATOM 5045 C CA . SER A 1 12 ? 15.726 1.469 -8.034 1.00 54.04 12 SER A CA 14
ATOM 5046 C C . SER A 1 12 ? 16.836 1.132 -7.043 1.00 52.35 12 SER A C 14
ATOM 5047 O O . SER A 1 12 ? 17.708 1.956 -6.767 1.00 2.22 12 SER A O 14
ATOM 5055 N N . CYS A 1 13 ? 16.796 -0.085 -6.512 1.00 4.23 13 CYS A N 14
ATOM 5056 C CA . CYS A 1 13 ? 17.797 -0.533 -5.551 1.00 42.10 13 CYS A CA 14
ATOM 5057 C C . CYS A 1 13 ? 19.166 -0.664 -6.213 1.00 1.44 13 CYS A C 14
ATOM 5058 O O . CYS A 1 13 ? 20.132 -0.023 -5.798 1.00 51.41 13 CYS A O 14
ATOM 5065 N N . VAL A 1 14 ? 19.241 -1.499 -7.244 1.00 43.53 14 VAL A N 14
ATOM 5066 C CA . VAL A 1 14 ? 20.491 -1.713 -7.965 1.00 14.12 14 VAL A CA 14
ATOM 5067 C C . VAL A 1 14 ? 21.094 -0.390 -8.424 1.00 21.41 14 VAL A C 14
ATOM 5068 O O . VAL A 1 14 ? 22.310 -0.202 -8.378 1.00 22.41 14 VAL A O 14
ATOM 5081 N N . ILE A 1 15 ? 20.237 0.523 -8.866 1.00 15.22 15 ILE A N 14
ATOM 5082 C CA . ILE A 1 15 ? 20.685 1.829 -9.332 1.00 3.41 15 ILE A CA 14
ATOM 5083 C C . ILE A 1 15 ? 21.224 2.669 -8.179 1.00 14.34 15 ILE A C 14
ATOM 5084 O O . ILE A 1 15 ? 22.108 3.504 -8.365 1.00 45.45 15 ILE A O 14
ATOM 5100 N N . SER A 1 16 ? 20.685 2.441 -6.985 1.00 75.13 16 SER A N 14
ATOM 5101 C CA . SER A 1 16 ? 21.109 3.178 -5.801 1.00 21.01 16 SER A CA 14
ATOM 5102 C C . SER A 1 16 ? 22.166 2.397 -5.025 1.00 52.41 16 SER A C 14
ATOM 5103 O O . SER A 1 16 ? 22.343 2.599 -3.824 1.00 65.43 16 SER A O 14
ATOM 5111 N N . GLU A 1 17 ? 22.864 1.506 -5.722 1.00 21.14 17 GLU A N 14
ATOM 5112 C CA . GLU A 1 17 ? 23.903 0.694 -5.098 1.00 53.22 17 GLU A CA 14
ATOM 5113 C C . GLU A 1 17 ? 23.384 0.031 -3.825 1.00 42.13 17 GLU A C 14
ATOM 5114 O O . GLU A 1 17 ? 24.124 -0.146 -2.859 1.00 4.12 17 GLU A O 14
ATOM 5126 N N . GLY A 1 18 ? 22.105 -0.333 -3.833 1.00 64.23 18 GLY A N 14
ATOM 5127 C CA . GLY A 1 18 ? 21.509 -0.972 -2.675 1.00 13.22 18 GLY A CA 14
ATOM 5128 C C . GLY A 1 18 ? 21.693 -2.476 -2.683 1.00 21.32 18 GLY A C 14
ATOM 5129 O O . GLY A 1 18 ? 22.141 -3.048 -3.677 1.00 43.12 18 GLY A O 14
ATOM 5133 N N . ILE A 1 19 ? 21.349 -3.119 -1.572 1.00 54.11 19 ILE A N 14
ATOM 5134 C CA . ILE A 1 19 ? 21.479 -4.566 -1.456 1.00 4.05 19 ILE A CA 14
ATOM 5135 C C . ILE A 1 19 ? 20.427 -5.282 -2.295 1.00 31.43 19 ILE A C 14
ATOM 5136 O O . ILE A 1 19 ? 20.752 -6.129 -3.126 1.00 75.20 19 ILE A O 14
ATOM 5152 N N . GLY A 1 20 ? 19.163 -4.935 -2.072 1.00 12.11 20 GLY A N 14
ATOM 5153 C CA . GLY A 1 20 ? 18.081 -5.553 -2.816 1.00 63.05 20 GLY A CA 14
ATOM 5154 C C . GLY A 1 20 ? 16.870 -4.649 -2.938 1.00 24.42 20 GLY A C 14
ATOM 5155 O O . GLY A 1 20 ? 16.509 -3.953 -1.989 1.00 65.10 20 GLY A O 14
ATOM 5159 N N . SER A 1 21 ? 16.242 -4.659 -4.109 1.00 40.40 21 SER A N 14
ATOM 5160 C CA . SER A 1 21 ? 15.068 -3.829 -4.353 1.00 33.20 21 SER A CA 14
ATOM 5161 C C . SER A 1 21 ? 13.981 -4.109 -3.320 1.00 34.32 21 SER A C 14
ATOM 5162 O O . SER A 1 21 ? 13.144 -3.252 -3.033 1.00 42.30 21 SER A O 14
ATOM 5169 N N . LEU A 1 22 ? 13.999 -5.316 -2.764 1.00 13.32 22 LEU A N 14
ATOM 5170 C CA . LEU A 1 22 ? 13.015 -5.711 -1.762 1.00 21.13 22 LEU A CA 14
ATOM 5171 C C . LEU A 1 22 ? 12.984 -4.715 -0.607 1.00 30.44 22 LEU A C 14
ATOM 5172 O O . LEU A 1 22 ? 11.916 -4.354 -0.114 1.00 14.45 22 LEU A O 14
ATOM 5188 N N . VAL A 1 23 ? 14.163 -4.274 -0.181 1.00 23.14 23 VAL A N 14
ATOM 5189 C CA . VAL A 1 23 ? 14.271 -3.317 0.914 1.00 24.32 23 VAL A CA 14
ATOM 5190 C C . VAL A 1 23 ? 14.257 -1.884 0.395 1.00 41.01 23 VAL A C 14
ATOM 5191 O O . VAL A 1 23 ? 14.575 -0.945 1.124 1.00 63.33 23 VAL A O 14
ATOM 5204 N N . GLY A 1 24 ? 13.885 -1.723 -0.871 1.00 53.43 24 GLY A N 14
ATOM 5205 C CA . GLY A 1 24 ? 13.835 -0.400 -1.467 1.00 61.32 24 GLY A CA 14
ATOM 5206 C C . GLY A 1 24 ? 12.440 -0.023 -1.925 1.00 44.41 24 GLY A C 14
ATOM 5207 O O . GLY A 1 24 ? 12.147 1.153 -2.143 1.00 14.43 24 GLY A O 14
ATOM 5211 N N . THR A 1 25 ? 11.577 -1.023 -2.074 1.00 51.50 25 THR A N 14
ATOM 5212 C CA . THR A 1 25 ? 10.206 -0.790 -2.512 1.00 4.01 25 THR A CA 14
ATOM 5213 C C . THR A 1 25 ? 9.488 0.179 -1.580 1.00 22.14 25 THR A C 14
ATOM 5214 O O . THR A 1 25 ? 8.514 0.823 -1.969 1.00 25.11 25 THR A O 14
ATOM 5224 N N . ALA A 1 26 ? 9.975 0.278 -0.347 1.00 65.12 26 ALA A N 14
ATOM 5225 C CA . ALA A 1 26 ? 9.381 1.171 0.640 1.00 62.12 26 ALA A CA 14
ATOM 5226 C C . ALA A 1 26 ? 9.317 2.602 0.117 1.00 30.01 26 ALA A C 14
ATOM 5227 O O . ALA A 1 26 ? 8.473 3.391 0.541 1.00 13.24 26 ALA A O 14
ATOM 5234 N N . PHE A 1 27 ? 10.215 2.931 -0.806 1.00 32.31 27 PHE A N 14
ATOM 5235 C CA . PHE A 1 27 ? 10.261 4.268 -1.385 1.00 50.04 27 PHE A CA 14
ATOM 5236 C C . PHE A 1 27 ? 8.909 4.649 -1.982 1.00 43.20 27 PHE A C 14
ATOM 5237 O O . PHE A 1 27 ? 8.462 5.790 -1.858 1.00 34.21 27 PHE A O 14
ATOM 5267 N N . LEU A 1 29 ? 6.225 3.959 -0.938 1.00 41.30 29 LEU A N 14
ATOM 5268 C CA . LEU A 1 29 ? 5.302 4.219 0.162 1.00 44.44 29 LEU A CA 14
ATOM 5269 C C . LEU A 1 29 ? 5.645 5.531 0.861 1.00 55.22 29 LEU A C 14
ATOM 5270 O O . LEU A 1 29 ? 5.855 5.564 2.073 1.00 54.25 29 LEU A O 14
ATOM 5286 N N . GLY A 1 30 ? 5.697 6.612 0.088 1.00 74.10 30 GLY A N 14
ATOM 5287 C CA . GLY A 1 30 ? 6.011 7.912 0.651 1.00 63.01 30 GLY A CA 14
ATOM 5288 C C . GLY A 1 30 ? 7.403 7.963 1.250 1.00 72.10 30 GLY A C 14
ATOM 5289 O O . GLY A 1 30 ? 8.354 7.437 0.672 1.00 1.41 30 GLY A O 14
ATOM 5293 N N . GLY A 1 1 ? 3.153 -1.353 -1.614 1.00 62.35 1 GLY A N 15
ATOM 5294 C CA . GLY A 1 1 ? 1.842 -0.771 -1.397 1.00 32.35 1 GLY A CA 15
ATOM 5295 C C . GLY A 1 1 ? 1.051 -0.627 -2.681 1.00 53.14 1 GLY A C 15
ATOM 5296 O O . GLY A 1 1 ? 0.292 -1.521 -3.055 1.00 2.43 1 GLY A O 15
ATOM 5300 N N . ASN A 1 2 ? 1.227 0.503 -3.359 1.00 74.21 2 ASN A N 15
ATOM 5301 C CA . ASN A 1 2 ? 0.521 0.762 -4.609 1.00 0.22 2 ASN A CA 15
ATOM 5302 C C . ASN A 1 2 ? 1.194 0.041 -5.773 1.00 14.20 2 ASN A C 15
ATOM 5303 O O . ASN A 1 2 ? 2.353 -0.361 -5.681 1.00 10.02 2 ASN A O 15
ATOM 5314 N N . ALA A 1 3 ? 0.457 -0.118 -6.868 1.00 45.10 3 ALA A N 15
ATOM 5315 C CA . ALA A 1 3 ? 0.983 -0.788 -8.051 1.00 41.42 3 ALA A CA 15
ATOM 5316 C C . ALA A 1 3 ? 2.071 0.048 -8.717 1.00 52.13 3 ALA A C 15
ATOM 5317 O O . ALA A 1 3 ? 2.932 -0.482 -9.418 1.00 61.14 3 ALA A O 15
ATOM 5324 N N . ALA A 1 4 ? 2.025 1.357 -8.494 1.00 53.41 4 ALA A N 15
ATOM 5325 C CA . ALA A 1 4 ? 3.007 2.266 -9.072 1.00 22.10 4 ALA A CA 15
ATOM 5326 C C . ALA A 1 4 ? 4.391 2.029 -8.476 1.00 51.14 4 ALA A C 15
ATOM 5327 O O . ALA A 1 4 ? 5.374 1.885 -9.203 1.00 64.51 4 ALA A O 15
ATOM 5334 N N . CYS A 1 5 ? 4.460 1.991 -7.150 1.00 4.10 5 CYS A N 15
ATOM 5335 C CA . CYS A 1 5 ? 5.724 1.773 -6.456 1.00 13.01 5 CYS A CA 15
ATOM 5336 C C . CYS A 1 5 ? 6.277 0.383 -6.757 1.00 43.35 5 CYS A C 15
ATOM 5337 O O . CYS A 1 5 ? 7.483 0.208 -6.931 1.00 63.24 5 CYS A O 15
ATOM 5344 N N . VAL A 1 6 ? 5.387 -0.602 -6.818 1.00 51.12 6 VAL A N 15
ATOM 5345 C CA . VAL A 1 6 ? 5.785 -1.976 -7.100 1.00 41.10 6 VAL A CA 15
ATOM 5346 C C . VAL A 1 6 ? 6.508 -2.075 -8.439 1.00 1.14 6 VAL A C 15
ATOM 5347 O O . VAL A 1 6 ? 7.595 -2.647 -8.527 1.00 40.35 6 VAL A O 15
ATOM 5360 N N . ILE A 1 7 ? 5.898 -1.514 -9.477 1.00 72.22 7 ILE A N 15
ATOM 5361 C CA . ILE A 1 7 ? 6.484 -1.538 -10.811 1.00 64.03 7 ILE A CA 15
ATOM 5362 C C . ILE A 1 7 ? 7.753 -0.694 -10.869 1.00 63.31 7 ILE A C 15
ATOM 5363 O O . ILE A 1 7 ? 8.649 -0.955 -11.672 1.00 15.33 7 ILE A O 15
ATOM 5379 N N . GLY A 1 8 ? 7.824 0.318 -10.010 1.00 40.31 8 GLY A N 15
ATOM 5380 C CA . GLY A 1 8 ? 8.988 1.184 -9.978 1.00 41.25 8 GLY A CA 15
ATOM 5381 C C . GLY A 1 8 ? 10.123 0.600 -9.161 1.00 64.15 8 GLY A C 15
ATOM 5382 O O . GLY A 1 8 ? 11.276 1.008 -9.305 1.00 41.42 8 GLY A O 15
ATOM 5386 N N . CYS A 1 9 ? 9.798 -0.358 -8.300 1.00 1.01 9 CYS A N 15
ATOM 5387 C CA . CYS A 1 9 ? 10.798 -0.999 -7.454 1.00 42.44 9 CYS A CA 15
ATOM 5388 C C . CYS A 1 9 ? 11.839 -1.728 -8.300 1.00 14.12 9 CYS A C 15
ATOM 5389 O O . CYS A 1 9 ? 12.996 -1.859 -7.901 1.00 20.35 9 CYS A O 15
ATOM 5396 N N . ILE A 1 10 ? 11.418 -2.199 -9.469 1.00 31.34 10 ILE A N 15
ATOM 5397 C CA . ILE A 1 10 ? 12.313 -2.914 -10.370 1.00 50.44 10 ILE A CA 15
ATOM 5398 C C . ILE A 1 10 ? 13.424 -2.001 -10.879 1.00 22.34 10 ILE A C 15
ATOM 5399 O O . ILE A 1 10 ? 14.500 -2.466 -11.254 1.00 11.50 10 ILE A O 15
ATOM 5415 N N . GLY A 1 11 ? 13.156 -0.699 -10.886 1.00 44.10 11 GLY A N 15
ATOM 5416 C CA . GLY A 1 11 ? 14.144 0.259 -11.348 1.00 71.23 11 GLY A CA 15
ATOM 5417 C C . GLY A 1 11 ? 14.641 1.162 -10.237 1.00 35.13 11 GLY A C 15
ATOM 5418 O O . GLY A 1 11 ? 15.574 1.941 -10.431 1.00 30.53 11 GLY A O 15
ATOM 5422 N N . SER A 1 12 ? 14.014 1.059 -9.069 1.00 3.42 12 SER A N 15
ATOM 5423 C CA . SER A 1 12 ? 14.395 1.878 -7.923 1.00 74.52 12 SER A CA 15
ATOM 5424 C C . SER A 1 12 ? 15.556 1.243 -7.164 1.00 34.22 12 SER A C 15
ATOM 5425 O O . SER A 1 12 ? 16.362 1.938 -6.545 1.00 31.34 12 SER A O 15
ATOM 5433 N N . CYS A 1 13 ? 15.634 -0.083 -7.216 1.00 3.31 13 CYS A N 15
ATOM 5434 C CA . CYS A 1 13 ? 16.695 -0.814 -6.534 1.00 1.33 13 CYS A CA 15
ATOM 5435 C C . CYS A 1 13 ? 18.068 -0.374 -7.035 1.00 12.15 13 CYS A C 15
ATOM 5436 O O . CYS A 1 13 ? 18.964 -0.079 -6.244 1.00 23.42 13 CYS A O 15
ATOM 5443 N N . VAL A 1 14 ? 18.225 -0.332 -8.354 1.00 13.41 14 VAL A N 15
ATOM 5444 C CA . VAL A 1 14 ? 19.487 0.073 -8.961 1.00 52.31 14 VAL A CA 15
ATOM 5445 C C . VAL A 1 14 ? 19.848 1.503 -8.575 1.00 44.24 14 VAL A C 15
ATOM 5446 O O . VAL A 1 14 ? 21.015 1.816 -8.337 1.00 43.20 14 VAL A O 15
ATOM 5459 N N . ILE A 1 15 ? 18.840 2.367 -8.515 1.00 65.14 15 ILE A N 15
ATOM 5460 C CA . ILE A 1 15 ? 19.052 3.764 -8.157 1.00 23.33 15 ILE A CA 15
ATOM 5461 C C . ILE A 1 15 ? 19.455 3.900 -6.692 1.00 44.24 15 ILE A C 15
ATOM 5462 O O . ILE A 1 15 ? 20.064 4.894 -6.295 1.00 61.35 15 ILE A O 15
ATOM 5478 N N . SER A 1 16 ? 19.113 2.894 -5.894 1.00 10.32 16 SER A N 15
ATOM 5479 C CA . SER A 1 16 ? 19.437 2.903 -4.472 1.00 63.51 16 SER A CA 15
ATOM 5480 C C . SER A 1 16 ? 20.753 2.175 -4.211 1.00 13.12 16 SER A C 15
ATOM 5481 O O . SER A 1 16 ? 21.449 2.461 -3.237 1.00 73.50 16 SER A O 15
ATOM 5489 N N . GLU A 1 17 ? 21.086 1.234 -5.088 1.00 73.35 17 GLU A N 15
ATOM 5490 C CA . GLU A 1 17 ? 22.317 0.464 -4.952 1.00 51.53 17 GLU A CA 15
ATOM 5491 C C . GLU A 1 17 ? 22.445 -0.112 -3.545 1.00 65.13 17 GLU A C 15
ATOM 5492 O O . GLU A 1 17 ? 23.549 -0.270 -3.026 1.00 4.23 17 GLU A O 15
ATOM 5504 N N . GLY A 1 18 ? 21.307 -0.424 -2.934 1.00 31.54 18 GLY A N 15
ATOM 5505 C CA . GLY A 1 18 ? 21.313 -0.979 -1.593 1.00 22.24 18 GLY A CA 15
ATOM 5506 C C . GLY A 1 18 ? 21.432 -2.490 -1.591 1.00 31.32 18 GLY A C 15
ATOM 5507 O O . GLY A 1 18 ? 22.183 -3.061 -2.382 1.00 22.31 18 GLY A O 15
ATOM 5511 N N . ILE A 1 19 ? 20.691 -3.139 -0.699 1.00 74.34 19 ILE A N 15
ATOM 5512 C CA . ILE A 1 19 ? 20.717 -4.593 -0.598 1.00 61.20 19 ILE A CA 15
ATOM 5513 C C . ILE A 1 19 ? 20.101 -5.242 -1.833 1.00 51.40 19 ILE A C 15
ATOM 5514 O O . ILE A 1 19 ? 20.457 -6.359 -2.203 1.00 63.44 19 ILE A O 15
ATOM 5530 N N . GLY A 1 20 ? 19.174 -4.531 -2.468 1.00 41.43 20 GLY A N 15
ATOM 5531 C CA . GLY A 1 20 ? 18.524 -5.052 -3.656 1.00 61.04 20 GLY A CA 15
ATOM 5532 C C . GLY A 1 20 ? 17.110 -4.532 -3.819 1.00 34.12 20 GLY A C 15
ATOM 5533 O O . GLY A 1 20 ? 16.721 -3.559 -3.173 1.00 53.22 20 GLY A O 15
ATOM 5537 N N . SER A 1 21 ? 16.338 -5.181 -4.685 1.00 30.00 21 SER A N 15
ATOM 5538 C CA . SER A 1 21 ? 14.960 -4.775 -4.935 1.00 11.03 21 SER A CA 15
ATOM 5539 C C . SER A 1 21 ? 14.121 -4.890 -3.665 1.00 43.53 21 SER A C 15
ATOM 5540 O O . SER A 1 21 ? 13.117 -4.194 -3.506 1.00 20.44 21 SER A O 15
ATOM 5547 N N . LEU A 1 22 ? 14.540 -5.772 -2.765 1.00 5.43 22 LEU A N 15
ATOM 5548 C CA . LEU A 1 22 ? 13.829 -5.979 -1.508 1.00 42.21 22 LEU A CA 15
ATOM 5549 C C . LEU A 1 22 ? 13.645 -4.661 -0.763 1.00 4.24 22 LEU A C 15
ATOM 5550 O O . LEU A 1 22 ? 12.539 -4.322 -0.342 1.00 70.21 22 LEU A O 15
ATOM 5566 N N . VAL A 1 23 ? 14.737 -3.919 -0.604 1.00 62.30 23 VAL A N 15
ATOM 5567 C CA . VAL A 1 23 ? 14.696 -2.636 0.088 1.00 62.44 23 VAL A CA 15
ATOM 5568 C C . VAL A 1 23 ? 14.245 -1.521 -0.849 1.00 64.32 23 VAL A C 15
ATOM 5569 O O . VAL A 1 23 ? 13.999 -0.396 -0.418 1.00 52.30 23 VAL A O 15
ATOM 5582 N N . GLY A 1 24 ? 14.139 -1.843 -2.135 1.00 42.51 24 GLY A N 15
ATOM 5583 C CA . GLY A 1 24 ? 13.718 -0.857 -3.114 1.00 34.25 24 GLY A CA 15
ATOM 5584 C C . GLY A 1 24 ? 12.209 -0.730 -3.196 1.00 23.51 24 GLY A C 15
ATOM 5585 O O . GLY A 1 24 ? 11.679 0.367 -3.369 1.00 12.43 24 GLY A O 15
ATOM 5589 N N . THR A 1 25 ? 11.515 -1.857 -3.074 1.00 34.42 25 THR A N 15
ATOM 5590 C CA . THR A 1 25 ? 10.059 -1.869 -3.138 1.00 53.42 25 THR A CA 15
ATOM 5591 C C . THR A 1 25 ? 9.455 -0.948 -2.084 1.00 74.10 25 THR A C 15
ATOM 5592 O O . THR A 1 25 ? 8.321 -0.490 -2.223 1.00 32.13 25 THR A O 15
ATOM 5602 N N . ALA A 1 26 ? 10.219 -0.680 -1.031 1.00 23.54 26 ALA A N 15
ATOM 5603 C CA . ALA A 1 26 ? 9.760 0.188 0.046 1.00 12.10 26 ALA A CA 15
ATOM 5604 C C . ALA A 1 26 ? 9.968 1.657 -0.307 1.00 24.13 26 ALA A C 15
ATOM 5605 O O . ALA A 1 26 ? 9.202 2.522 0.117 1.00 4.55 26 ALA A O 15
ATOM 5612 N N . PHE A 1 27 ? 11.010 1.932 -1.085 1.00 21.42 27 PHE A N 15
ATOM 5613 C CA . PHE A 1 27 ? 11.320 3.297 -1.493 1.00 64.31 27 PHE A CA 15
ATOM 5614 C C . PHE A 1 27 ? 10.157 3.911 -2.266 1.00 13.13 27 PHE A C 15
ATOM 5615 O O . PHE A 1 27 ? 9.972 5.129 -2.269 1.00 72.32 27 PHE A O 15
ATOM 5645 N N . LEU A 1 29 ? 7.297 3.926 -1.496 1.00 61.12 29 LEU A N 15
ATOM 5646 C CA . LEU A 1 29 ? 6.355 4.480 -0.530 1.00 2.21 29 LEU A CA 15
ATOM 5647 C C . LEU A 1 29 ? 6.701 5.929 -0.202 1.00 54.43 29 LEU A C 15
ATOM 5648 O O . LEU A 1 29 ? 5.978 6.851 -0.579 1.00 62.05 29 LEU A O 15
ATOM 5664 N N . GLY A 1 30 ? 7.812 6.123 0.501 1.00 2.11 30 GLY A N 15
ATOM 5665 C CA . GLY A 1 30 ? 8.235 7.462 0.866 1.00 44.52 30 GLY A CA 15
ATOM 5666 C C . GLY A 1 30 ? 9.456 7.460 1.764 1.00 2.42 30 GLY A C 15
ATOM 5667 O O . GLY A 1 30 ? 10.544 7.066 1.344 1.00 51.33 30 GLY A O 15
ATOM 5671 N N . GLY A 1 1 ? 2.095 -3.220 -2.239 1.00 23.14 1 GLY A N 16
ATOM 5672 C CA . GLY A 1 1 ? 0.701 -3.555 -2.464 1.00 23.03 1 GLY A CA 16
ATOM 5673 C C . GLY A 1 1 ? 0.075 -2.721 -3.564 1.00 62.41 1 GLY A C 16
ATOM 5674 O O . GLY A 1 1 ? -0.739 -3.218 -4.341 1.00 61.21 1 GLY A O 16
ATOM 5678 N N . ASN A 1 2 ? 0.455 -1.449 -3.629 1.00 74.34 2 ASN A N 16
ATOM 5679 C CA . ASN A 1 2 ? -0.077 -0.544 -4.642 1.00 33.14 2 ASN A CA 16
ATOM 5680 C C . ASN A 1 2 ? 0.632 -0.745 -5.978 1.00 13.25 2 ASN A C 16
ATOM 5681 O O . ASN A 1 2 ? 1.856 -0.652 -6.062 1.00 52.42 2 ASN A O 16
ATOM 5692 N N . ALA A 1 3 ? -0.147 -1.020 -7.019 1.00 22.22 3 ALA A N 16
ATOM 5693 C CA . ALA A 1 3 ? 0.406 -1.231 -8.351 1.00 73.30 3 ALA A CA 16
ATOM 5694 C C . ALA A 1 3 ? 1.204 -0.017 -8.813 1.00 52.12 3 ALA A C 16
ATOM 5695 O O . ALA A 1 3 ? 2.191 -0.149 -9.536 1.00 31.51 3 ALA A O 16
ATOM 5702 N N . ALA A 1 4 ? 0.769 1.166 -8.392 1.00 0.30 4 ALA A N 16
ATOM 5703 C CA . ALA A 1 4 ? 1.444 2.404 -8.762 1.00 1.01 4 ALA A CA 16
ATOM 5704 C C . ALA A 1 4 ? 2.801 2.516 -8.075 1.00 61.44 4 ALA A C 16
ATOM 5705 O O . ALA A 1 4 ? 3.774 2.980 -8.671 1.00 73.55 4 ALA A O 16
ATOM 5712 N N . CYS A 1 5 ? 2.860 2.088 -6.819 1.00 1.34 5 CYS A N 16
ATOM 5713 C CA . CYS A 1 5 ? 4.098 2.141 -6.050 1.00 14.13 5 CYS A CA 16
ATOM 5714 C C . CYS A 1 5 ? 5.159 1.234 -6.665 1.00 23.00 5 CYS A C 16
ATOM 5715 O O . CYS A 1 5 ? 6.326 1.611 -6.774 1.00 41.25 5 CYS A O 16
ATOM 5722 N N . VAL A 1 6 ? 4.746 0.036 -7.065 1.00 62.35 6 VAL A N 16
ATOM 5723 C CA . VAL A 1 6 ? 5.660 -0.925 -7.671 1.00 63.21 6 VAL A CA 16
ATOM 5724 C C . VAL A 1 6 ? 6.382 -0.318 -8.868 1.00 45.53 6 VAL A C 16
ATOM 5725 O O . VAL A 1 6 ? 7.588 -0.503 -9.038 1.00 51.14 6 VAL A O 16
ATOM 5738 N N . ILE A 1 7 ? 5.638 0.409 -9.695 1.00 31.01 7 ILE A N 16
ATOM 5739 C CA . ILE A 1 7 ? 6.208 1.046 -10.876 1.00 32.41 7 ILE A CA 16
ATOM 5740 C C . ILE A 1 7 ? 7.183 2.152 -10.487 1.00 62.45 7 ILE A C 16
ATOM 5741 O O . ILE A 1 7 ? 8.083 2.497 -11.252 1.00 53.23 7 ILE A O 16
ATOM 5757 N N . GLY A 1 8 ? 6.999 2.702 -9.291 1.00 42.53 8 GLY A N 16
ATOM 5758 C CA . GLY A 1 8 ? 7.871 3.763 -8.821 1.00 24.42 8 GLY A CA 16
ATOM 5759 C C . GLY A 1 8 ? 9.334 3.367 -8.853 1.00 44.14 8 GLY A C 16
ATOM 5760 O O . GLY A 1 8 ? 10.182 4.133 -9.313 1.00 23.12 8 GLY A O 16
ATOM 5764 N N . CYS A 1 9 ? 9.633 2.169 -8.363 1.00 74.43 9 CYS A N 16
ATOM 5765 C CA . CYS A 1 9 ? 11.003 1.673 -8.336 1.00 23.44 9 CYS A CA 16
ATOM 5766 C C . CYS A 1 9 ? 11.124 0.365 -9.113 1.00 4.01 9 CYS A C 16
ATOM 5767 O O . CYS A 1 9 ? 11.147 -0.718 -8.526 1.00 42.55 9 CYS A O 16
ATOM 5774 N N . ILE A 1 10 ? 11.202 0.474 -10.435 1.00 11.12 10 ILE A N 16
ATOM 5775 C CA . ILE A 1 10 ? 11.322 -0.699 -11.292 1.00 0.31 10 ILE A CA 16
ATOM 5776 C C . ILE A 1 10 ? 12.620 -1.450 -11.017 1.00 4.20 10 ILE A C 16
ATOM 5777 O O . ILE A 1 10 ? 12.607 -2.638 -10.698 1.00 10.20 10 ILE A O 16
ATOM 5793 N N . GLY A 1 11 ? 13.742 -0.747 -11.141 1.00 42.14 11 GLY A N 16
ATOM 5794 C CA . GLY A 1 11 ? 15.034 -1.363 -10.901 1.00 41.12 11 GLY A CA 16
ATOM 5795 C C . GLY A 1 11 ? 16.027 -0.403 -10.276 1.00 33.12 11 GLY A C 16
ATOM 5796 O O . GLY A 1 11 ? 17.237 -0.562 -10.433 1.00 43.52 11 GLY A O 16
ATOM 5800 N N . SER A 1 12 ? 15.514 0.597 -9.565 1.00 70.45 12 SER A N 16
ATOM 5801 C CA . SER A 1 12 ? 16.364 1.589 -8.919 1.00 10.33 12 SER A CA 16
ATOM 5802 C C . SER A 1 12 ? 17.398 0.917 -8.021 1.00 31.14 12 SER A C 16
ATOM 5803 O O . SER A 1 12 ? 18.528 1.388 -7.894 1.00 44.53 12 SER A O 16
ATOM 5811 N N . CYS A 1 13 ? 17.002 -0.188 -7.398 1.00 62.42 13 CYS A N 16
ATOM 5812 C CA . CYS A 1 13 ? 17.892 -0.927 -6.511 1.00 62.40 13 CYS A CA 16
ATOM 5813 C C . CYS A 1 13 ? 19.019 -1.589 -7.299 1.00 20.31 13 CYS A C 16
ATOM 5814 O O . CYS A 1 13 ? 20.109 -1.816 -6.773 1.00 71.12 13 CYS A O 16
ATOM 5821 N N . VAL A 1 14 ? 18.748 -1.897 -8.563 1.00 42.35 14 VAL A N 16
ATOM 5822 C CA . VAL A 1 14 ? 19.739 -2.531 -9.425 1.00 33.10 14 VAL A CA 16
ATOM 5823 C C . VAL A 1 14 ? 21.045 -1.745 -9.432 1.00 22.44 14 VAL A C 16
ATOM 5824 O O . VAL A 1 14 ? 22.130 -2.326 -9.385 1.00 43.44 14 VAL A O 16
ATOM 5837 N N . ILE A 1 15 ? 20.933 -0.423 -9.489 1.00 2.41 15 ILE A N 16
ATOM 5838 C CA . ILE A 1 15 ? 22.106 0.443 -9.500 1.00 31.02 15 ILE A CA 16
ATOM 5839 C C . ILE A 1 15 ? 22.889 0.324 -8.197 1.00 10.23 15 ILE A C 16
ATOM 5840 O O . ILE A 1 15 ? 24.099 0.551 -8.165 1.00 35.55 15 ILE A O 16
ATOM 5856 N N . SER A 1 16 ? 22.191 -0.034 -7.124 1.00 11.13 16 SER A N 16
ATOM 5857 C CA . SER A 1 16 ? 22.820 -0.181 -5.817 1.00 22.34 16 SER A CA 16
ATOM 5858 C C . SER A 1 16 ? 23.085 -1.651 -5.504 1.00 1.13 16 SER A C 16
ATOM 5859 O O . SER A 1 16 ? 23.077 -2.060 -4.343 1.00 61.13 16 SER A O 16
ATOM 5867 N N . GLU A 1 17 ? 23.319 -2.439 -6.548 1.00 44.14 17 GLU A N 16
ATOM 5868 C CA . GLU A 1 17 ? 23.586 -3.863 -6.385 1.00 71.34 17 GLU A CA 16
ATOM 5869 C C . GLU A 1 17 ? 22.523 -4.519 -5.509 1.00 14.22 17 GLU A C 16
ATOM 5870 O O . GLU A 1 17 ? 22.802 -5.474 -4.785 1.00 14.30 17 GLU A O 16
ATOM 5882 N N . GLY A 1 18 ? 21.301 -3.998 -5.580 1.00 4.51 18 GLY A N 16
ATOM 5883 C CA . GLY A 1 18 ? 20.215 -4.543 -4.788 1.00 33.30 18 GLY A CA 16
ATOM 5884 C C . GLY A 1 18 ? 20.554 -4.619 -3.313 1.00 33.25 18 GLY A C 16
ATOM 5885 O O . GLY A 1 18 ? 20.008 -5.450 -2.586 1.00 1.04 18 GLY A O 16
ATOM 5889 N N . ILE A 1 19 ? 21.457 -3.752 -2.869 1.00 43.34 19 ILE A N 16
ATOM 5890 C CA . ILE A 1 19 ? 21.868 -3.725 -1.471 1.00 43.22 19 ILE A CA 16
ATOM 5891 C C . ILE A 1 19 ? 20.766 -3.154 -0.585 1.00 63.11 19 ILE A C 16
ATOM 5892 O O . ILE A 1 19 ? 20.703 -3.444 0.609 1.00 74.12 19 ILE A O 16
ATOM 5908 N N . GLY A 1 20 ? 19.898 -2.341 -1.179 1.00 71.23 20 GLY A N 16
ATOM 5909 C CA . GLY A 1 20 ? 18.808 -1.744 -0.430 1.00 4.33 20 GLY A CA 16
ATOM 5910 C C . GLY A 1 20 ? 17.555 -1.573 -1.265 1.00 42.50 20 GLY A C 16
ATOM 5911 O O . GLY A 1 20 ? 16.983 -0.484 -1.322 1.00 60.12 20 GLY A O 16
ATOM 5915 N N . SER A 1 21 ? 17.128 -2.650 -1.916 1.00 42.32 21 SER A N 16
ATOM 5916 C CA . SER A 1 21 ? 15.938 -2.613 -2.757 1.00 53.54 21 SER A CA 16
ATOM 5917 C C . SER A 1 21 ? 14.686 -2.381 -1.917 1.00 34.22 21 SER A C 16
ATOM 5918 O O . SER A 1 21 ? 13.817 -1.588 -2.281 1.00 53.32 21 SER A O 16
ATOM 5925 N N . LEU A 1 22 ? 14.600 -3.080 -0.790 1.00 40.51 22 LEU A N 16
ATOM 5926 C CA . LEU A 1 22 ? 13.455 -2.952 0.104 1.00 14.53 22 LEU A CA 16
ATOM 5927 C C . LEU A 1 22 ? 13.298 -1.513 0.586 1.00 52.32 22 LEU A C 16
ATOM 5928 O O . LEU A 1 22 ? 12.222 -1.108 1.026 1.00 32.02 22 LEU A O 16
ATOM 5944 N N . VAL A 1 23 ? 14.378 -0.743 0.497 1.00 61.21 23 VAL A N 16
ATOM 5945 C CA . VAL A 1 23 ? 14.360 0.652 0.920 1.00 20.22 23 VAL A CA 16
ATOM 5946 C C . VAL A 1 23 ? 13.802 1.552 -0.177 1.00 23.23 23 VAL A C 16
ATOM 5947 O O . VAL A 1 23 ? 13.497 2.720 0.059 1.00 4.04 23 VAL A O 16
ATOM 5960 N N . GLY A 1 24 ? 13.671 0.999 -1.379 1.00 32.32 24 GLY A N 16
ATOM 5961 C CA . GLY A 1 24 ? 13.149 1.765 -2.495 1.00 43.51 24 GLY A CA 16
ATOM 5962 C C . GLY A 1 24 ? 11.885 1.161 -3.073 1.00 12.40 24 GLY A C 16
ATOM 5963 O O . GLY A 1 24 ? 10.795 1.713 -2.915 1.00 30.33 24 GLY A O 16
ATOM 5967 N N . THR A 1 25 ? 12.028 0.025 -3.747 1.00 64.34 25 THR A N 16
ATOM 5968 C CA . THR A 1 25 ? 10.890 -0.653 -4.354 1.00 34.44 25 THR A CA 16
ATOM 5969 C C . THR A 1 25 ? 9.768 -0.856 -3.342 1.00 31.15 25 THR A C 16
ATOM 5970 O O . THR A 1 25 ? 8.589 -0.777 -3.684 1.00 35.11 25 THR A O 16
ATOM 5980 N N . ALA A 1 26 ? 10.143 -1.117 -2.094 1.00 21.14 26 ALA A N 16
ATOM 5981 C CA . ALA A 1 26 ? 9.168 -1.328 -1.031 1.00 70.30 26 ALA A CA 16
ATOM 5982 C C . ALA A 1 26 ? 8.725 -0.003 -0.421 1.00 54.34 26 ALA A C 16
ATOM 5983 O O . ALA A 1 26 ? 7.644 0.094 0.161 1.00 71.25 26 ALA A O 16
ATOM 5990 N N . PHE A 1 27 ? 9.566 1.017 -0.558 1.00 30.23 27 PHE A N 16
ATOM 5991 C CA . PHE A 1 27 ? 9.261 2.337 -0.019 1.00 22.05 27 PHE A CA 16
ATOM 5992 C C . PHE A 1 27 ? 7.883 2.806 -0.476 1.00 1.32 27 PHE A C 16
ATOM 5993 O O . PHE A 1 27 ? 7.203 3.554 0.228 1.00 45.42 27 PHE A O 16
ATOM 6023 N N . LEU A 1 29 ? 5.238 1.511 -0.345 1.00 14.14 29 LEU A N 16
ATOM 6024 C CA . LEU A 1 29 ? 4.245 1.196 0.677 1.00 70.41 29 LEU A CA 16
ATOM 6025 C C . LEU A 1 29 ? 4.396 2.115 1.885 1.00 73.31 29 LEU A C 16
ATOM 6026 O O . LEU A 1 29 ? 4.792 1.678 2.965 1.00 74.34 29 LEU A O 16
ATOM 6042 N N . GLY A 1 30 ? 4.075 3.391 1.695 1.00 51.01 30 GLY A N 16
ATOM 6043 C CA . GLY A 1 30 ? 4.179 4.351 2.778 1.00 43.30 30 GLY A CA 16
ATOM 6044 C C . GLY A 1 30 ? 3.382 5.613 2.513 1.00 31.12 30 GLY A C 16
ATOM 6045 O O . GLY A 1 30 ?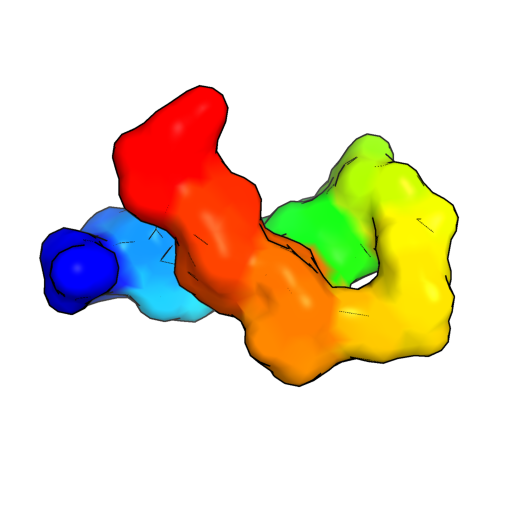 3.088 6.374 3.435 1.00 43.44 30 GLY A O 16
ATOM 6049 N N . GLY A 1 1 ? 1.620 -0.114 -0.427 1.00 61.33 1 GLY A N 17
ATOM 6050 C CA . GLY A 1 1 ? 1.125 -1.174 -1.286 1.00 64.15 1 GLY A CA 17
ATOM 6051 C C . GLY A 1 1 ? 0.426 -0.641 -2.521 1.00 43.32 1 GLY A C 17
ATOM 6052 O O . GLY A 1 1 ? -0.481 -1.279 -3.053 1.00 40.11 1 GLY A O 17
ATOM 6056 N N . ASN A 1 2 ? 0.848 0.534 -2.977 1.00 44.12 2 ASN A N 17
ATOM 6057 C CA . ASN A 1 2 ? 0.255 1.154 -4.156 1.00 53.51 2 ASN A CA 17
ATOM 6058 C C . ASN A 1 2 ? 0.773 0.501 -5.434 1.00 10.42 2 ASN A C 17
ATOM 6059 O O . ASN A 1 2 ? 1.957 0.185 -5.545 1.00 40.10 2 ASN A O 17
ATOM 6070 N N . ALA A 1 3 ? -0.122 0.303 -6.396 1.00 14.14 3 ALA A N 17
ATOM 6071 C CA . ALA A 1 3 ? 0.245 -0.309 -7.666 1.00 75.54 3 ALA A CA 17
ATOM 6072 C C . ALA A 1 3 ? 1.238 0.561 -8.429 1.00 22.44 3 ALA A C 17
ATOM 6073 O O . ALA A 1 3 ? 2.026 0.062 -9.231 1.00 61.44 3 ALA A O 17
ATOM 6080 N N . ALA A 1 4 ? 1.195 1.864 -8.172 1.00 74.13 4 ALA A N 17
ATOM 6081 C CA . ALA A 1 4 ? 2.092 2.803 -8.834 1.00 21.14 4 ALA A CA 17
ATOM 6082 C C . ALA A 1 4 ? 3.531 2.606 -8.369 1.00 43.35 4 ALA A C 17
ATOM 6083 O O . ALA A 1 4 ? 4.464 2.645 -9.172 1.00 43.53 4 ALA A O 17
ATOM 6090 N N . CYS A 1 5 ? 3.705 2.395 -7.069 1.00 41.41 5 CYS A N 17
ATOM 6091 C CA . CYS A 1 5 ? 5.031 2.194 -6.497 1.00 72.21 5 CYS A CA 17
ATOM 6092 C C . CYS A 1 5 ? 5.688 0.944 -7.075 1.00 63.11 5 CYS A C 17
ATOM 6093 O O . CYS A 1 5 ? 6.903 0.902 -7.270 1.00 61.20 5 CYS A O 17
ATOM 6100 N N . VAL A 1 6 ? 4.877 -0.073 -7.347 1.00 54.04 6 VAL A N 17
ATOM 6101 C CA . VAL A 1 6 ? 5.378 -1.324 -7.904 1.00 41.44 6 VAL A CA 17
ATOM 6102 C C . VAL A 1 6 ? 6.139 -1.081 -9.203 1.00 53.12 6 VAL A C 17
ATOM 6103 O O . VAL A 1 6 ? 7.020 -1.858 -9.573 1.00 15.12 6 VAL A O 17
ATOM 6116 N N . ILE A 1 7 ? 5.793 0.002 -9.891 1.00 70.02 7 ILE A N 17
ATOM 6117 C CA . ILE A 1 7 ? 6.445 0.348 -11.148 1.00 74.13 7 ILE A CA 17
ATOM 6118 C C . ILE A 1 7 ? 7.929 0.629 -10.939 1.00 73.22 7 ILE A C 17
ATOM 6119 O O . ILE A 1 7 ? 8.727 0.533 -11.871 1.00 14.33 7 ILE A O 17
ATOM 6135 N N . GLY A 1 8 ? 8.292 0.975 -9.708 1.00 24.42 8 GLY A N 17
ATOM 6136 C CA . GLY A 1 8 ? 9.681 1.262 -9.398 1.00 14.34 8 GLY A CA 17
ATOM 6137 C C . GLY A 1 8 ? 10.337 0.156 -8.596 1.00 71.20 8 GLY A C 17
ATOM 6138 O O . GLY A 1 8 ? 11.561 0.113 -8.469 1.00 10.43 8 GLY A O 17
ATOM 6142 N N . CYS A 1 9 ? 9.522 -0.742 -8.052 1.00 41.02 9 CYS A N 17
ATOM 6143 C CA . CYS A 1 9 ? 10.030 -1.853 -7.257 1.00 34.24 9 CYS A CA 17
ATOM 6144 C C . CYS A 1 9 ? 10.790 -2.846 -8.131 1.00 53.04 9 CYS A C 17
ATOM 6145 O O . CYS A 1 9 ? 11.572 -3.656 -7.633 1.00 33.12 9 CYS A O 17
ATOM 6152 N N . ILE A 1 10 ? 10.554 -2.776 -9.437 1.00 64.32 10 ILE A N 17
ATOM 6153 C CA . ILE A 1 10 ? 11.218 -3.667 -10.381 1.00 75.50 10 ILE A CA 17
ATOM 6154 C C . ILE A 1 10 ? 12.731 -3.487 -10.337 1.00 21.55 10 ILE A C 17
ATOM 6155 O O . ILE A 1 10 ? 13.485 -4.386 -10.707 1.00 71.32 10 ILE A O 17
ATOM 6171 N N . GLY A 1 11 ? 13.170 -2.319 -9.878 1.00 54.10 11 GLY A N 17
ATOM 6172 C CA . GLY A 1 11 ? 14.592 -2.042 -9.791 1.00 74.34 11 GLY A CA 17
ATOM 6173 C C . GLY A 1 11 ? 14.883 -0.577 -9.537 1.00 52.42 11 GLY A C 17
ATOM 6174 O O . GLY A 1 11 ? 15.511 0.090 -10.360 1.00 14.24 11 GLY A O 17
ATOM 6178 N N . SER A 1 12 ? 14.424 -0.073 -8.396 1.00 22.13 12 SER A N 17
ATOM 6179 C CA . SER A 1 12 ? 14.634 1.325 -8.038 1.00 22.21 12 SER A CA 17
ATOM 6180 C C . SER A 1 12 ? 15.967 1.507 -7.318 1.00 40.01 12 SER A C 17
ATOM 6181 O O . SER A 1 12 ? 16.854 2.214 -7.798 1.00 14.42 12 SER A O 17
ATOM 6189 N N . CYS A 1 13 ? 16.101 0.864 -6.163 1.00 63.43 13 CYS A N 17
ATOM 6190 C CA . CYS A 1 13 ? 17.324 0.953 -5.375 1.00 44.30 13 CYS A CA 17
ATOM 6191 C C . CYS A 1 13 ? 18.538 0.548 -6.206 1.00 62.13 13 CYS A C 17
ATOM 6192 O O . CYS A 1 13 ? 19.603 1.158 -6.109 1.00 51.41 13 CYS A O 17
ATOM 6199 N N . VAL A 1 14 ? 18.370 -0.486 -7.024 1.00 72.41 14 VAL A N 17
ATOM 6200 C CA . VAL A 1 14 ? 19.450 -0.973 -7.874 1.00 21.13 14 VAL A CA 17
ATOM 6201 C C . VAL A 1 14 ? 20.083 0.166 -8.665 1.00 0.23 14 VAL A C 17
ATOM 6202 O O . VAL A 1 14 ? 21.290 0.171 -8.908 1.00 21.31 14 VAL A O 17
ATOM 6215 N N . ILE A 1 15 ? 19.261 1.131 -9.063 1.00 74.21 15 ILE A N 17
ATOM 6216 C CA . ILE A 1 15 ? 19.740 2.277 -9.825 1.00 65.34 15 ILE A CA 17
ATOM 6217 C C . ILE A 1 15 ? 20.619 3.179 -8.966 1.00 43.43 15 ILE A C 17
ATOM 6218 O O . ILE A 1 15 ? 21.601 3.747 -9.446 1.00 74.32 15 ILE A O 17
ATOM 6234 N N . SER A 1 16 ? 20.261 3.307 -7.693 1.00 30.54 16 SER A N 17
ATOM 6235 C CA . SER A 1 16 ? 21.016 4.142 -6.766 1.00 32.11 16 SER A CA 17
ATOM 6236 C C . SER A 1 16 ? 21.983 3.300 -5.939 1.00 72.34 16 SER A C 17
ATOM 6237 O O . SER A 1 16 ? 22.377 3.688 -4.841 1.00 1.25 16 SER A O 17
ATOM 6245 N N . GLU A 1 17 ? 22.360 2.144 -6.478 1.00 1.14 17 GLU A N 17
ATOM 6246 C CA . GLU A 1 17 ? 23.280 1.246 -5.790 1.00 2.14 17 GLU A CA 17
ATOM 6247 C C . GLU A 1 17 ? 22.823 0.993 -4.356 1.00 22.31 17 GLU A C 17
ATOM 6248 O O . GLU A 1 17 ? 23.625 1.017 -3.424 1.00 4.45 17 GLU A O 17
ATOM 6260 N N . GLY A 1 18 ? 21.527 0.750 -4.188 1.00 73.43 18 GLY A N 17
ATOM 6261 C CA . GLY A 1 18 ? 20.984 0.496 -2.866 1.00 63.04 18 GLY A CA 17
ATOM 6262 C C . GLY A 1 18 ? 21.029 -0.973 -2.493 1.00 54.44 18 GLY A C 17
ATOM 6263 O O . GLY A 1 18 ? 20.675 -1.835 -3.298 1.00 42.13 18 GLY A O 17
ATOM 6267 N N . ILE A 1 19 ? 21.465 -1.258 -1.271 1.00 60.14 19 ILE A N 17
ATOM 6268 C CA . ILE A 1 19 ? 21.555 -2.633 -0.795 1.00 13.45 19 ILE A CA 17
ATOM 6269 C C . ILE A 1 19 ? 20.170 -3.213 -0.526 1.00 43.22 19 ILE A C 17
ATOM 6270 O O . ILE A 1 19 ? 19.999 -4.429 -0.455 1.00 15.15 19 ILE A O 17
ATOM 6286 N N . GLY A 1 20 ? 19.184 -2.333 -0.380 1.00 72.12 20 GLY A N 17
ATOM 6287 C CA . GLY A 1 20 ? 17.826 -2.777 -0.123 1.00 42.12 20 GLY A CA 17
ATOM 6288 C C . GLY A 1 20 ? 17.013 -2.920 -1.394 1.00 53.12 20 GLY A C 17
ATOM 6289 O O . GLY A 1 20 ? 15.807 -2.670 -1.399 1.00 45.33 20 GLY A O 17
ATOM 6293 N N . SER A 1 21 ? 17.673 -3.322 -2.475 1.00 71.15 21 SER A N 17
ATOM 6294 C CA . SER A 1 21 ? 17.004 -3.493 -3.760 1.00 41.40 21 SER A CA 17
ATOM 6295 C C . SER A 1 21 ? 15.817 -4.442 -3.632 1.00 54.14 21 SER A C 17
ATOM 6296 O O . SER A 1 21 ? 14.710 -4.134 -4.078 1.00 20.24 21 SER A O 17
ATOM 6303 N N . LEU A 1 22 ? 16.054 -5.597 -3.022 1.00 21.35 22 LEU A N 17
ATOM 6304 C CA . LEU A 1 22 ? 15.005 -6.594 -2.834 1.00 40.42 22 LEU A CA 17
ATOM 6305 C C . LEU A 1 22 ? 13.835 -6.011 -2.049 1.00 15.32 22 LEU A C 17
ATOM 6306 O O . LEU A 1 22 ? 12.673 -6.298 -2.340 1.00 24.34 22 LEU A O 17
ATOM 6322 N N . VAL A 1 23 ? 14.148 -5.188 -1.053 1.00 10.11 23 VAL A N 17
ATOM 6323 C CA . VAL A 1 23 ? 13.122 -4.561 -0.227 1.00 64.34 23 VAL A CA 17
ATOM 6324 C C . VAL A 1 23 ? 12.688 -3.222 -0.812 1.00 64.14 23 VAL A C 17
ATOM 6325 O O . VAL A 1 23 ? 11.980 -2.451 -0.166 1.00 44.25 23 VAL A O 17
ATOM 6338 N N . GLY A 1 24 ? 13.118 -2.952 -2.041 1.00 62.04 24 GLY A N 17
ATOM 6339 C CA . GLY A 1 24 ? 12.764 -1.705 -2.694 1.00 32.21 24 GLY A CA 17
ATOM 6340 C C . GLY A 1 24 ? 11.267 -1.554 -2.882 1.00 3.15 24 GLY A C 17
ATOM 6341 O O . GLY A 1 24 ? 10.773 -0.455 -3.138 1.00 23.24 24 GLY A O 17
ATOM 6345 N N . THR A 1 25 ? 10.542 -2.661 -2.756 1.00 14.33 25 THR A N 17
ATOM 6346 C CA . THR A 1 25 ? 9.093 -2.647 -2.916 1.00 21.32 25 THR A CA 17
ATOM 6347 C C . THR A 1 25 ? 8.442 -1.670 -1.944 1.00 54.23 25 THR A C 17
ATOM 6348 O O . THR A 1 25 ? 7.331 -1.195 -2.178 1.00 53.04 25 THR A O 17
ATOM 6358 N N . ALA A 1 26 ? 9.140 -1.373 -0.854 1.00 2.45 26 ALA A N 17
ATOM 6359 C CA . ALA A 1 26 ? 8.630 -0.449 0.152 1.00 23.02 26 ALA A CA 17
ATOM 6360 C C . ALA A 1 26 ? 8.947 0.996 -0.218 1.00 62.23 26 ALA A C 17
ATOM 6361 O O . ALA A 1 26 ? 8.150 1.900 0.030 1.00 14.33 26 ALA A O 17
ATOM 6368 N N . PHE A 1 27 ? 10.117 1.206 -0.813 1.00 54.34 27 PHE A N 17
ATOM 6369 C CA . PHE A 1 27 ? 10.540 2.542 -1.217 1.00 13.33 27 PHE A CA 17
ATOM 6370 C C . PHE A 1 27 ? 9.463 3.224 -2.056 1.00 32.31 27 PHE A C 17
ATOM 6371 O O . PHE A 1 27 ? 9.310 4.445 -2.019 1.00 11.10 27 PHE A O 17
ATOM 6401 N N . LEU A 1 29 ? 6.576 3.602 -1.591 1.00 73.25 29 LEU A N 17
ATOM 6402 C CA . LEU A 1 29 ? 5.723 4.416 -0.733 1.00 12.23 29 LEU A CA 17
ATOM 6403 C C . LEU A 1 29 ? 6.542 5.101 0.357 1.00 70.41 29 LEU A C 17
ATOM 6404 O O . LEU A 1 29 ? 6.203 5.033 1.538 1.00 63.54 29 LEU A O 17
ATOM 6420 N N . GLY A 1 30 ? 7.622 5.762 -0.049 1.00 15.51 30 GLY A N 17
ATOM 6421 C CA . GLY A 1 30 ? 8.471 6.452 0.905 1.00 60.24 30 GLY A CA 17
ATOM 6422 C C . GLY A 1 30 ? 9.940 6.134 0.708 1.00 60.10 30 GLY A C 17
ATOM 6423 O O . GLY A 1 30 ? 10.786 7.027 0.749 1.00 41.01 30 GLY A O 17
ATOM 6427 N N . GLY A 1 1 ? -1.088 -1.991 -2.611 1.00 42.33 1 GLY A N 18
ATOM 6428 C CA . GLY A 1 1 ? -1.197 -0.565 -2.364 1.00 12.02 1 GLY A CA 18
ATOM 6429 C C . GLY A 1 1 ? -1.190 0.248 -3.643 1.00 71.23 1 GLY A C 18
ATOM 6430 O O . GLY A 1 1 ? -2.009 0.024 -4.533 1.00 72.43 1 GLY A O 18
ATOM 6434 N N . ASN A 1 2 ? -0.263 1.196 -3.735 1.00 73.00 2 ASN A N 18
ATOM 6435 C CA . ASN A 1 2 ? -0.155 2.047 -4.914 1.00 65.15 2 ASN A CA 18
ATOM 6436 C C . ASN A 1 2 ? 0.523 1.303 -6.061 1.00 41.03 2 ASN A C 18
ATOM 6437 O O . ASN A 1 2 ? 1.485 0.565 -5.853 1.00 23.30 2 ASN A O 18
ATOM 6448 N N . ALA A 1 3 ? 0.014 1.504 -7.272 1.00 61.04 3 ALA A N 18
ATOM 6449 C CA . ALA A 1 3 ? 0.571 0.855 -8.453 1.00 23.15 3 ALA A CA 18
ATOM 6450 C C . ALA A 1 3 ? 1.915 1.468 -8.834 1.00 14.14 3 ALA A C 18
ATOM 6451 O O . ALA A 1 3 ? 2.802 0.779 -9.334 1.00 64.34 3 ALA A O 18
ATOM 6458 N N . ALA A 1 4 ? 2.056 2.768 -8.594 1.00 30.44 4 ALA A N 18
ATOM 6459 C CA . ALA A 1 4 ? 3.292 3.473 -8.911 1.00 35.14 4 ALA A CA 18
ATOM 6460 C C . ALA A 1 4 ? 4.437 2.999 -8.023 1.00 65.22 4 ALA A C 18
ATOM 6461 O O . ALA A 1 4 ? 5.573 2.861 -8.479 1.00 1.12 4 ALA A O 18
ATOM 6468 N N . CYS A 1 5 ? 4.133 2.751 -6.754 1.00 0.03 5 CYS A N 18
ATOM 6469 C CA . CYS A 1 5 ? 5.137 2.293 -5.801 1.00 44.42 5 CYS A CA 18
ATOM 6470 C C . CYS A 1 5 ? 5.710 0.943 -6.221 1.00 73.41 5 CYS A C 18
ATOM 6471 O O . CYS A 1 5 ? 6.865 0.629 -5.933 1.00 72.22 5 CYS A O 18
ATOM 6478 N N . VAL A 1 6 ? 4.893 0.147 -6.904 1.00 70.41 6 VAL A N 18
ATOM 6479 C CA . VAL A 1 6 ? 5.317 -1.170 -7.365 1.00 43.23 6 VAL A CA 18
ATOM 6480 C C . VAL A 1 6 ? 6.552 -1.069 -8.254 1.00 30.11 6 VAL A C 18
ATOM 6481 O O . VAL A 1 6 ? 7.398 -1.964 -8.262 1.00 1.34 6 VAL A O 18
ATOM 6494 N N . ILE A 1 7 ? 6.649 0.025 -9.001 1.00 53.40 7 ILE A N 18
ATOM 6495 C CA . ILE A 1 7 ? 7.781 0.244 -9.892 1.00 61.33 7 ILE A CA 18
ATOM 6496 C C . ILE A 1 7 ? 9.086 0.345 -9.109 1.00 73.31 7 ILE A C 18
ATOM 6497 O O . ILE A 1 7 ? 10.151 -0.013 -9.609 1.00 23.42 7 ILE A O 18
ATOM 6513 N N . GLY A 1 8 ? 8.993 0.834 -7.876 1.00 62.21 8 GLY A N 18
ATOM 6514 C CA . GLY A 1 8 ? 10.173 0.972 -7.042 1.00 71.43 8 GLY A CA 18
ATOM 6515 C C . GLY A 1 8 ? 10.699 -0.365 -6.557 1.00 42.51 8 GLY A C 18
ATOM 6516 O O . GLY A 1 8 ? 11.848 -0.468 -6.125 1.00 72.23 8 GLY A O 18
ATOM 6520 N N . CYS A 1 9 ? 9.858 -1.391 -6.626 1.00 54.50 9 CYS A N 18
ATOM 6521 C CA . CYS A 1 9 ? 10.243 -2.727 -6.188 1.00 54.24 9 CYS A CA 18
ATOM 6522 C C . CYS A 1 9 ? 10.852 -3.522 -7.340 1.00 0.43 9 CYS A C 18
ATOM 6523 O O . CYS A 1 9 ? 11.560 -4.505 -7.122 1.00 31.41 9 CYS A O 18
ATOM 6530 N N . ILE A 1 10 ? 10.572 -3.088 -8.564 1.00 41.11 10 ILE A N 18
ATOM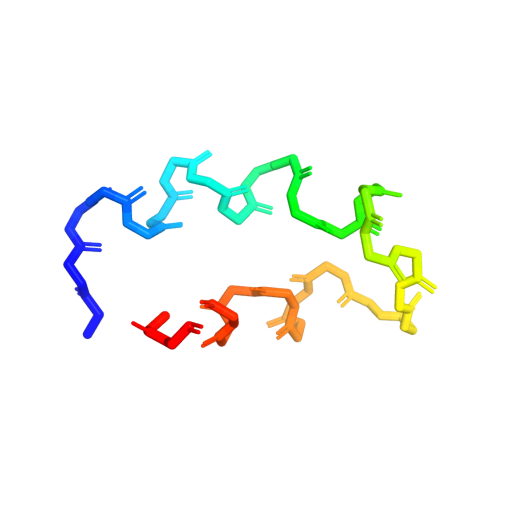 6531 C CA . ILE A 1 10 ? 11.094 -3.758 -9.749 1.00 54.30 10 ILE A CA 18
ATOM 6532 C C . ILE A 1 10 ? 12.618 -3.741 -9.764 1.00 3.41 10 ILE A C 18
ATOM 6533 O O . ILE A 1 10 ? 13.261 -4.789 -9.753 1.00 25.30 10 ILE A O 18
ATOM 6549 N N . GLY A 1 11 ? 13.191 -2.541 -9.787 1.00 42.13 11 GLY A N 18
ATOM 6550 C CA . GLY A 1 11 ? 14.636 -2.409 -9.801 1.00 64.24 11 GLY A CA 18
ATOM 6551 C C . GLY A 1 11 ? 15.087 -0.963 -9.752 1.00 2.21 11 GLY A C 18
ATOM 6552 O O . GLY A 1 11 ? 15.806 -0.499 -10.637 1.00 24.02 11 GLY A O 18
ATOM 6556 N N . SER A 1 12 ? 14.663 -0.247 -8.715 1.00 75.33 12 SER A N 18
ATOM 6557 C CA . SER A 1 12 ? 15.023 1.157 -8.557 1.00 34.12 12 SER A CA 18
ATOM 6558 C C . SER A 1 12 ? 16.358 1.297 -7.833 1.00 23.20 12 SER A C 18
ATOM 6559 O O . SER A 1 12 ? 17.325 1.825 -8.385 1.00 35.45 12 SER A O 18
ATOM 6567 N N . CYS A 1 13 ? 16.405 0.820 -6.594 1.00 1.15 13 CYS A N 18
ATOM 6568 C CA . CYS A 1 13 ? 17.621 0.891 -5.792 1.00 15.23 13 CYS A CA 18
ATOM 6569 C C . CYS A 1 13 ? 18.806 0.295 -6.546 1.00 54.21 13 CYS A C 18
ATOM 6570 O O . CYS A 1 13 ? 19.908 0.842 -6.523 1.00 65.32 13 CYS A O 18
ATOM 6577 N N . VAL A 1 14 ? 18.569 -0.829 -7.215 1.00 24.24 14 VAL A N 18
ATOM 6578 C CA . VAL A 1 14 ? 19.616 -1.499 -7.977 1.00 72.33 14 VAL A CA 18
ATOM 6579 C C . VAL A 1 14 ? 20.305 -0.531 -8.932 1.00 63.43 14 VAL A C 18
ATOM 6580 O O . VAL A 1 14 ? 21.513 -0.620 -9.157 1.00 73.12 14 VAL A O 18
ATOM 6593 N N . ILE A 1 15 ? 19.531 0.392 -9.491 1.00 13.41 15 ILE A N 18
ATOM 6594 C CA . ILE A 1 15 ? 20.067 1.378 -10.421 1.00 5.44 15 ILE A CA 18
ATOM 6595 C C . ILE A 1 15 ? 20.991 2.360 -9.708 1.00 2.31 15 ILE A C 18
ATOM 6596 O O . ILE A 1 15 ? 21.999 2.797 -10.265 1.00 34.43 15 ILE A O 18
ATOM 6612 N N . SER A 1 16 ? 20.642 2.703 -8.472 1.00 33.40 16 SER A N 18
ATOM 6613 C CA . SER A 1 16 ? 21.438 3.635 -7.683 1.00 23.32 16 SER A CA 18
ATOM 6614 C C . SER A 1 16 ? 22.313 2.888 -6.681 1.00 4.15 16 SER A C 18
ATOM 6615 O O . SER A 1 16 ? 22.770 3.461 -5.692 1.00 44.43 16 SER A O 18
ATOM 6623 N N . GLU A 1 17 ? 22.542 1.605 -6.944 1.00 54.20 17 GLU A N 18
ATOM 6624 C CA . GLU A 1 17 ? 23.361 0.779 -6.065 1.00 10.52 17 GLU A CA 18
ATOM 6625 C C . GLU A 1 17 ? 22.911 0.917 -4.613 1.00 54.23 17 GLU A C 18
ATOM 6626 O O . GLU A 1 17 ? 23.712 1.215 -3.729 1.00 21.22 17 GLU A O 18
ATOM 6638 N N . GLY A 1 18 ? 21.620 0.699 -4.377 1.00 24.22 18 GLY A N 18
ATOM 6639 C CA . GLY A 1 18 ? 21.085 0.804 -3.032 1.00 73.21 18 GLY A CA 18
ATOM 6640 C C . GLY A 1 18 ? 21.517 -0.346 -2.144 1.00 71.34 18 GLY A C 18
ATOM 6641 O O . GLY A 1 18 ? 22.280 -1.214 -2.570 1.00 32.34 18 GLY A O 18
ATOM 6645 N N . ILE A 1 19 ? 21.030 -0.352 -0.908 1.00 24.50 19 ILE A N 18
ATOM 6646 C CA . ILE A 1 19 ? 21.372 -1.404 0.042 1.00 71.35 19 ILE A CA 18
ATOM 6647 C C . ILE A 1 19 ? 20.687 -2.717 -0.323 1.00 31.14 19 ILE A C 18
ATOM 6648 O O . ILE A 1 19 ? 21.305 -3.781 -0.294 1.00 53.42 19 ILE A O 18
ATOM 6664 N N . GLY A 1 20 ? 19.405 -2.634 -0.667 1.00 22.33 20 GLY A N 18
ATOM 6665 C CA . GLY A 1 20 ? 18.657 -3.823 -1.034 1.00 2.45 20 GLY A CA 18
ATOM 6666 C C . GLY A 1 20 ? 17.581 -3.536 -2.061 1.00 54.33 20 GLY A C 18
ATOM 6667 O O . GLY A 1 20 ? 16.469 -3.140 -1.712 1.00 11.44 20 GLY A O 18
ATOM 6671 N N . SER A 1 21 ? 17.911 -3.734 -3.333 1.00 60.44 21 SER A N 18
ATOM 6672 C CA . SER A 1 21 ? 16.965 -3.489 -4.416 1.00 64.10 21 SER A CA 18
ATOM 6673 C C . SER A 1 21 ? 15.668 -4.259 -4.189 1.00 11.32 21 SER A C 18
ATOM 6674 O O . SER A 1 21 ? 14.575 -3.741 -4.424 1.00 45.45 21 SER A O 18
ATOM 6681 N N . LEU A 1 22 ? 15.796 -5.499 -3.729 1.00 53.54 22 LEU A N 18
ATOM 6682 C CA . LEU A 1 22 ? 14.634 -6.342 -3.469 1.00 50.25 22 LEU A CA 18
ATOM 6683 C C . LEU A 1 22 ? 13.711 -5.695 -2.442 1.00 31.24 22 LEU A C 18
ATOM 6684 O O . LEU A 1 22 ? 12.525 -6.018 -2.367 1.00 2.24 22 LEU A O 18
ATOM 6700 N N . VAL A 1 23 ? 14.262 -4.779 -1.652 1.00 43.22 23 VAL A N 18
ATOM 6701 C CA . VAL A 1 23 ? 13.488 -4.084 -0.631 1.00 0.12 23 VAL A CA 18
ATOM 6702 C C . VAL A 1 23 ? 12.724 -2.906 -1.226 1.00 63.53 23 VAL A C 18
ATOM 6703 O O . VAL A 1 23 ? 11.932 -2.258 -0.544 1.00 70.12 23 VAL A O 18
ATOM 6716 N N . GLY A 1 24 ? 12.968 -2.636 -2.505 1.00 42.41 24 GLY A N 18
ATOM 6717 C CA . GLY A 1 24 ? 12.295 -1.536 -3.172 1.00 23.31 24 GLY A CA 18
ATOM 6718 C C . GLY A 1 24 ? 10.791 -1.584 -2.994 1.00 12.45 24 GLY A C 18
ATOM 6719 O O . GLY A 1 24 ? 10.131 -0.545 -2.940 1.00 33.30 24 GLY A O 18
ATOM 6723 N N . THR A 1 25 ? 10.245 -2.792 -2.903 1.00 32.43 25 THR A N 18
ATOM 6724 C CA . THR A 1 25 ? 8.809 -2.972 -2.732 1.00 55.54 25 THR A CA 18
ATOM 6725 C C . THR A 1 25 ? 8.282 -2.126 -1.578 1.00 61.41 25 THR A C 18
ATOM 6726 O O . THR A 1 25 ? 7.178 -1.588 -1.644 1.00 54.21 25 THR A O 18
ATOM 6736 N N . ALA A 1 26 ? 9.080 -2.014 -0.521 1.00 50.13 26 ALA A N 18
ATOM 6737 C CA . ALA A 1 26 ? 8.695 -1.231 0.647 1.00 70.53 26 ALA A CA 18
ATOM 6738 C C . ALA A 1 26 ? 8.988 0.250 0.436 1.00 54.22 26 ALA A C 18
ATOM 6739 O O . ALA A 1 26 ? 8.320 1.113 1.008 1.00 63.55 26 ALA A O 18
ATOM 6746 N N . PHE A 1 27 ? 9.990 0.539 -0.388 1.00 14.22 27 PHE A N 18
ATOM 6747 C CA . PHE A 1 27 ? 10.372 1.917 -0.673 1.00 13.43 27 PHE A CA 18
ATOM 6748 C C . PHE A 1 27 ? 9.166 2.732 -1.134 1.00 25.31 27 PHE A C 18
ATOM 6749 O O . PHE A 1 27 ? 9.022 3.903 -0.783 1.00 2.23 27 PHE A O 18
ATOM 6779 N N . LEU A 1 29 ? 6.331 2.827 -0.139 1.00 2.12 29 LEU A N 18
ATOM 6780 C CA . LEU A 1 29 ? 5.630 3.377 1.017 1.00 64.15 29 LEU A CA 18
ATOM 6781 C C . LEU A 1 29 ? 6.575 3.531 2.204 1.00 43.11 29 LEU A C 18
ATOM 6782 O O . LEU A 1 29 ? 6.154 3.469 3.358 1.00 53.30 29 LEU A O 18
ATOM 6798 N N . GLY A 1 30 ? 7.856 3.735 1.912 1.00 65.42 30 GLY A N 18
ATOM 6799 C CA . GLY A 1 30 ? 8.841 3.897 2.966 1.00 71.23 30 GLY A CA 18
ATOM 6800 C C . GLY A 1 30 ? 10.263 3.860 2.442 1.00 53.25 30 GLY A C 18
ATOM 6801 O O . GLY A 1 30 ? 11.046 4.777 2.689 1.00 63.30 30 GLY A O 18
ATOM 6805 N N . GLY A 1 1 ? 3.150 -5.611 0.109 1.00 43.44 1 GLY A N 19
ATOM 6806 C CA . GLY A 1 1 ? 3.653 -4.835 -1.010 1.00 41.01 1 GLY A CA 19
ATOM 6807 C C . GLY A 1 1 ? 2.622 -4.667 -2.109 1.00 3.43 1 GLY A C 19
ATOM 6808 O O . GLY A 1 1 ? 2.159 -5.647 -2.690 1.00 11.04 1 GLY A O 19
ATOM 6812 N N . ASN A 1 2 ? 2.261 -3.419 -2.393 1.00 63.52 2 ASN A N 19
ATOM 6813 C CA . ASN A 1 2 ? 1.277 -3.126 -3.428 1.00 75.11 2 ASN A CA 19
ATOM 6814 C C . ASN A 1 2 ? 1.919 -3.146 -4.812 1.00 21.03 2 ASN A C 19
ATOM 6815 O O . ASN A 1 2 ? 3.011 -2.613 -5.008 1.00 31.41 2 ASN A O 19
ATOM 6826 N N . ALA A 1 3 ? 1.233 -3.764 -5.768 1.00 1.32 3 ALA A N 19
ATOM 6827 C CA . ALA A 1 3 ? 1.735 -3.851 -7.133 1.00 40.15 3 ALA A CA 19
ATOM 6828 C C . ALA A 1 3 ? 1.821 -2.471 -7.776 1.00 2.41 3 ALA A C 19
ATOM 6829 O O . ALA A 1 3 ? 2.660 -2.231 -8.643 1.00 43.35 3 ALA A O 19
ATOM 6836 N N . ALA A 1 4 ? 0.948 -1.567 -7.344 1.00 53.34 4 ALA A N 19
ATOM 6837 C CA . ALA A 1 4 ? 0.926 -0.210 -7.877 1.00 5.11 4 ALA A CA 19
ATOM 6838 C C . ALA A 1 4 ? 2.175 0.562 -7.463 1.00 33.13 4 ALA A C 19
ATOM 6839 O O . ALA A 1 4 ? 2.710 1.357 -8.235 1.00 41.43 4 ALA A O 19
ATOM 6846 N N . CYS A 1 5 ? 2.634 0.323 -6.239 1.00 34.22 5 CYS A N 19
ATOM 6847 C CA . CYS A 1 5 ? 3.818 0.996 -5.721 1.00 4.13 5 CYS A CA 19
ATOM 6848 C C . CYS A 1 5 ? 5.057 0.615 -6.526 1.00 71.54 5 CYS A C 19
ATOM 6849 O O . CYS A 1 5 ? 5.965 1.425 -6.711 1.00 51.10 5 CYS A O 19
ATOM 6856 N N . VAL A 1 6 ? 5.086 -0.626 -7.004 1.00 43.44 6 VAL A N 19
ATOM 6857 C CA . VAL A 1 6 ? 6.212 -1.115 -7.791 1.00 73.05 6 VAL A CA 19
ATOM 6858 C C . VAL A 1 6 ? 6.482 -0.208 -8.987 1.00 20.31 6 VAL A C 19
ATOM 6859 O O . VAL A 1 6 ? 7.608 -0.135 -9.481 1.00 14.31 6 VAL A O 19
ATOM 6872 N N . ILE A 1 7 ? 5.443 0.481 -9.447 1.00 20.43 7 ILE A N 19
ATOM 6873 C CA . ILE A 1 7 ? 5.569 1.384 -10.584 1.00 10.15 7 ILE A CA 19
ATOM 6874 C C . ILE A 1 7 ? 6.446 2.583 -10.238 1.00 54.23 7 ILE A C 19
ATOM 6875 O O . ILE A 1 7 ? 7.072 3.180 -11.113 1.00 21.21 7 ILE A O 19
ATOM 6891 N N . GLY A 1 8 ? 6.486 2.930 -8.955 1.00 61.02 8 GLY A N 19
ATOM 6892 C CA . GLY A 1 8 ? 7.290 4.055 -8.516 1.00 43.31 8 GLY A CA 19
ATOM 6893 C C . GLY A 1 8 ? 8.765 3.716 -8.433 1.00 4.42 8 GLY A C 19
ATOM 6894 O O . GLY A 1 8 ? 9.620 4.561 -8.700 1.00 44.25 8 GLY A O 19
ATOM 6898 N N . CYS A 1 9 ? 9.066 2.477 -8.059 1.00 51.12 9 CYS A N 19
ATOM 6899 C CA . CYS A 1 9 ? 10.448 2.028 -7.939 1.00 34.03 9 CYS A CA 19
ATOM 6900 C C . CYS A 1 9 ? 10.731 0.876 -8.899 1.00 33.15 9 CYS A C 19
ATOM 6901 O O . CYS A 1 9 ? 10.895 -0.270 -8.478 1.00 2.33 9 CYS A O 19
ATOM 6908 N N . ILE A 1 10 ? 10.786 1.188 -10.189 1.00 1.22 10 ILE A N 19
ATOM 6909 C CA . ILE A 1 10 ? 11.051 0.180 -11.208 1.00 35.14 10 ILE A CA 19
ATOM 6910 C C . ILE A 1 10 ? 12.439 -0.427 -11.033 1.00 54.13 10 ILE A C 19
ATOM 6911 O O . ILE A 1 10 ? 12.662 -1.594 -11.351 1.00 33.30 10 ILE A O 19
ATOM 6927 N N . GLY A 1 11 ? 13.369 0.375 -10.524 1.00 64.41 11 GLY A N 19
ATOM 6928 C CA . GLY A 1 11 ? 14.724 -0.101 -10.314 1.00 62.43 11 GLY A CA 19
ATOM 6929 C C . GLY A 1 11 ? 15.716 1.031 -10.138 1.00 12.44 11 GLY A C 19
ATOM 6930 O O . GLY A 1 11 ? 16.697 1.127 -10.874 1.00 65.41 11 GLY A O 19
ATOM 6934 N N . SER A 1 12 ? 15.459 1.894 -9.159 1.00 72.32 12 SER A N 19
ATOM 6935 C CA . SER A 1 12 ? 16.334 3.029 -8.892 1.00 14.24 12 SER A CA 19
ATOM 6936 C C . SER A 1 12 ? 17.467 2.632 -7.950 1.00 72.25 12 SER A C 19
ATOM 6937 O O . SER A 1 12 ? 18.628 2.974 -8.178 1.00 54.20 12 SER A O 19
ATOM 6945 N N . CYS A 1 13 ? 17.121 1.907 -6.892 1.00 24.12 13 CYS A N 19
ATOM 6946 C CA . CYS A 1 13 ? 18.107 1.462 -5.914 1.00 44.03 13 CYS A CA 19
ATOM 6947 C C . CYS A 1 13 ? 18.803 0.188 -6.384 1.00 74.53 13 CYS A C 19
ATOM 6948 O O . CYS A 1 13 ? 19.949 -0.078 -6.021 1.00 14.30 13 CYS A O 19
ATOM 6955 N N . VAL A 1 14 ? 18.101 -0.598 -7.195 1.00 32.32 14 VAL A N 19
ATOM 6956 C CA . VAL A 1 14 ? 18.650 -1.844 -7.716 1.00 60.32 14 VAL A CA 19
ATOM 6957 C C . VAL A 1 14 ? 19.961 -1.600 -8.455 1.00 22.32 14 VAL A C 19
ATOM 6958 O O . VAL A 1 14 ? 20.855 -2.448 -8.450 1.00 53.41 14 VAL A O 19
ATOM 6971 N N . ILE A 1 15 ? 20.070 -0.437 -9.088 1.00 75.31 15 ILE A N 19
ATOM 6972 C CA . ILE A 1 15 ? 21.273 -0.081 -9.830 1.00 34.20 15 ILE A CA 19
ATOM 6973 C C . ILE A 1 15 ? 22.447 0.164 -8.888 1.00 72.34 15 ILE A C 19
ATOM 6974 O O . ILE A 1 15 ? 23.603 0.170 -9.310 1.00 62.12 15 ILE A O 19
ATOM 6990 N N . SER A 1 16 ? 22.142 0.364 -7.610 1.00 74.42 16 SER A N 19
ATOM 6991 C CA . SER A 1 16 ? 23.172 0.611 -6.608 1.00 75.00 16 SER A CA 19
ATOM 6992 C C . SER A 1 16 ? 23.595 -0.689 -5.931 1.00 74.44 16 SER A C 19
ATOM 6993 O O . SER A 1 16 ? 24.490 -0.699 -5.088 1.00 1.14 16 SER A O 19
ATOM 7001 N N . GLU A 1 17 ? 22.943 -1.785 -6.309 1.00 11.20 17 GLU A N 19
ATOM 7002 C CA . GLU A 1 17 ? 23.251 -3.091 -5.738 1.00 52.12 17 GLU A CA 19
ATOM 7003 C C . GLU A 1 17 ? 23.259 -3.030 -4.213 1.00 42.14 17 GLU A C 19
ATOM 7004 O O . GLU A 1 17 ? 24.179 -3.528 -3.566 1.00 44.14 17 GLU A O 19
ATOM 7016 N N . GLY A 1 18 ? 22.226 -2.414 -3.646 1.00 22.52 18 GLY A N 19
ATOM 7017 C CA . GLY A 1 18 ? 22.134 -2.298 -2.202 1.00 73.51 18 GLY A CA 19
ATOM 7018 C C . GLY A 1 18 ? 20.831 -2.851 -1.658 1.00 63.33 18 GLY A C 19
ATOM 7019 O O . GLY A 1 18 ? 19.912 -3.155 -2.420 1.00 3.34 18 GLY A O 19
ATOM 7023 N N . ILE A 1 19 ? 20.752 -2.984 -0.339 1.00 20.14 19 ILE A N 19
ATOM 7024 C CA . ILE A 1 19 ? 19.553 -3.505 0.306 1.00 53.15 19 ILE A CA 19
ATOM 7025 C C . ILE A 1 19 ? 18.386 -2.533 0.163 1.00 70.44 19 ILE A C 19
ATOM 7026 O O . ILE A 1 19 ? 17.223 -2.928 0.236 1.00 21.24 19 ILE A O 19
ATOM 7042 N N . GLY A 1 20 ? 18.706 -1.259 -0.044 1.00 75.43 20 GLY A N 19
ATOM 7043 C CA . GLY A 1 20 ? 17.673 -0.251 -0.196 1.00 41.14 20 GLY A CA 19
ATOM 7044 C C . GLY A 1 20 ? 16.798 -0.496 -1.410 1.00 11.55 20 GLY A C 19
ATOM 7045 O O . GLY A 1 20 ? 15.717 0.081 -1.530 1.00 42.32 20 GLY A O 19
ATOM 7049 N N . SER A 1 21 ? 17.266 -1.352 -2.312 1.00 33.12 21 SER A N 19
ATOM 7050 C CA . SER A 1 21 ? 16.520 -1.668 -3.525 1.00 3.42 21 SER A CA 19
ATOM 7051 C C . SER A 1 21 ? 15.308 -2.538 -3.207 1.00 3.12 21 SER A C 19
ATOM 7052 O O . SER A 1 21 ? 14.177 -2.201 -3.561 1.00 24.24 21 SER A O 19
ATOM 7059 N N . LEU A 1 22 ? 15.552 -3.659 -2.537 1.00 3.21 22 LEU A N 19
ATOM 7060 C CA . LEU A 1 22 ? 14.482 -4.579 -2.170 1.00 33.30 22 LEU A CA 19
ATOM 7061 C C . LEU A 1 22 ? 13.384 -3.857 -1.395 1.00 24.11 22 LEU A C 19
ATOM 7062 O O . LEU A 1 22 ? 12.199 -4.139 -1.569 1.00 14.32 22 LEU A O 19
ATOM 7078 N N . VAL A 1 23 ? 13.788 -2.923 -0.540 1.00 12.41 23 VAL A N 19
ATOM 7079 C CA . VAL A 1 23 ? 12.839 -2.157 0.260 1.00 51.04 23 VAL A CA 19
ATOM 7080 C C . VAL A 1 23 ? 12.290 -0.971 -0.525 1.00 72.15 23 VAL A C 19
ATOM 7081 O O . VAL A 1 23 ? 11.209 -0.464 -0.229 1.00 74.35 23 VAL A O 19
ATOM 7094 N N . GLY A 1 24 ? 13.043 -0.533 -1.530 1.00 23.03 24 GLY A N 19
ATOM 7095 C CA . GLY A 1 24 ? 12.615 0.590 -2.343 1.00 4.31 24 GLY A CA 19
ATOM 7096 C C . GLY A 1 24 ? 11.308 0.321 -3.061 1.00 41.33 24 GLY A C 19
ATOM 7097 O O . GLY A 1 24 ? 10.332 1.051 -2.885 1.00 35.44 24 GLY A O 19
ATOM 7101 N N . THR A 1 25 ? 11.288 -0.729 -3.877 1.00 14.43 25 THR A N 19
ATOM 7102 C CA . THR A 1 25 ? 10.092 -1.091 -4.627 1.00 13.41 25 THR A CA 19
ATOM 7103 C C . THR A 1 25 ? 8.948 -1.464 -3.691 1.00 72.11 25 THR A C 19
ATOM 7104 O O . THR A 1 25 ? 7.778 -1.392 -4.066 1.00 51.11 25 THR A O 19
ATOM 7114 N N . ALA A 1 26 ? 9.293 -1.863 -2.471 1.00 43.24 26 ALA A N 19
ATOM 7115 C CA . ALA A 1 26 ? 8.294 -2.245 -1.481 1.00 25.00 26 ALA A CA 19
ATOM 7116 C C . ALA A 1 26 ? 7.772 -1.025 -0.729 1.00 70.44 26 ALA A C 19
ATOM 7117 O O . ALA A 1 26 ? 6.682 -1.056 -0.158 1.00 52.21 26 ALA A O 19
ATOM 7124 N N . PHE A 1 27 ? 8.557 0.047 -0.733 1.00 13.00 27 PHE A N 19
ATOM 7125 C CA . PHE A 1 27 ? 8.174 1.277 -0.050 1.00 14.03 27 PHE A CA 19
ATOM 7126 C C . PHE A 1 27 ? 7.208 2.095 -0.903 1.00 22.15 27 PHE A C 19
ATOM 7127 O O . PHE A 1 27 ? 6.221 2.633 -0.401 1.00 14.20 27 PHE A O 19
ATOM 7157 N N . LEU A 1 29 ? 7.469 4.859 -1.885 1.00 52.33 29 LEU A N 19
ATOM 7158 C CA . LEU A 1 29 ? 7.442 6.230 -1.386 1.00 74.14 29 LEU A CA 19
ATOM 7159 C C . LEU A 1 29 ? 6.126 6.524 -0.673 1.00 73.31 29 LEU A C 19
ATOM 7160 O O . LEU A 1 29 ? 5.560 7.607 -0.813 1.00 44.42 29 LEU A O 19
ATOM 7176 N N . GLY A 1 30 ? 5.644 5.551 0.095 1.00 62.34 30 GLY A N 19
ATOM 7177 C CA . GLY A 1 30 ? 4.400 5.725 0.820 1.00 13.33 30 GLY A CA 19
ATOM 7178 C C . GLY A 1 30 ? 3.936 4.448 1.491 1.00 33.24 30 GLY A C 19
ATOM 7179 O O . GLY A 1 30 ? 4.581 3.956 2.417 1.00 35.42 30 GLY A O 19
ATOM 7183 N N . GLY A 1 1 ? 0.784 -4.626 -1.632 1.00 54.51 1 GLY A N 20
ATOM 7184 C CA . GLY A 1 1 ? 1.495 -4.260 -2.843 1.00 24.31 1 GLY A CA 20
ATOM 7185 C C . GLY A 1 1 ? 0.636 -3.459 -3.801 1.00 64.21 1 GLY A C 20
ATOM 7186 O O . GLY A 1 1 ? -0.188 -4.019 -4.523 1.00 24.12 1 GLY A O 20
ATOM 7190 N N . ASN A 1 2 ? 0.828 -2.144 -3.807 1.00 1.00 2 ASN A N 20
ATOM 7191 C CA . ASN A 1 2 ? 0.062 -1.264 -4.682 1.00 43.13 2 ASN A CA 20
ATOM 7192 C C . ASN A 1 2 ? 0.652 -1.249 -6.089 1.00 41.33 2 ASN A C 20
ATOM 7193 O O . ASN A 1 2 ? 1.870 -1.229 -6.262 1.00 63.14 2 ASN A O 20
ATOM 7204 N N . ALA A 1 3 ? -0.221 -1.257 -7.091 1.00 71.21 3 ALA A N 20
ATOM 7205 C CA . ALA A 1 3 ? 0.213 -1.242 -8.483 1.00 15.44 3 ALA A CA 20
ATOM 7206 C C . ALA A 1 3 ? 1.044 0.001 -8.785 1.00 34.23 3 ALA A C 20
ATOM 7207 O O . ALA A 1 3 ? 1.896 -0.012 -9.672 1.00 53.25 3 ALA A O 20
ATOM 7214 N N . ALA A 1 4 ? 0.789 1.072 -8.041 1.00 3.40 4 ALA A N 20
ATOM 7215 C CA . ALA A 1 4 ? 1.515 2.322 -8.229 1.00 1.42 4 ALA A CA 20
ATOM 7216 C C . ALA A 1 4 ? 2.971 2.182 -7.797 1.00 11.10 4 ALA A C 20
ATOM 7217 O O . ALA A 1 4 ? 3.886 2.553 -8.533 1.00 10.13 4 ALA A O 20
ATOM 7224 N N . CYS A 1 5 ? 3.179 1.645 -6.599 1.00 52.24 5 CYS A N 20
ATOM 7225 C CA . CYS A 1 5 ? 4.523 1.457 -6.068 1.00 63.23 5 CYS A CA 20
ATOM 7226 C C . CYS A 1 5 ? 5.305 0.453 -6.911 1.00 3.03 5 CYS A C 20
ATOM 7227 O O . CYS A 1 5 ? 6.520 0.572 -7.069 1.00 3.00 5 CYS A O 20
ATOM 7234 N N . VAL A 1 6 ? 4.599 -0.536 -7.450 1.00 2.03 6 VAL A N 20
ATOM 7235 C CA . VAL A 1 6 ? 5.226 -1.560 -8.277 1.00 52.12 6 VAL A CA 20
ATOM 7236 C C . VAL A 1 6 ? 6.004 -0.935 -9.430 1.00 1.15 6 VAL A C 20
ATOM 7237 O O . VAL A 1 6 ? 7.109 -1.370 -9.753 1.00 65.24 6 VAL A O 20
ATOM 7250 N N . ILE A 1 7 ? 5.420 0.088 -10.045 1.00 21.15 7 ILE A N 20
ATOM 7251 C CA . ILE A 1 7 ? 6.060 0.774 -11.160 1.00 52.02 7 ILE A CA 20
ATOM 7252 C C . ILE A 1 7 ? 7.365 1.432 -10.725 1.00 52.32 7 ILE A C 20
ATOM 7253 O O . ILE A 1 7 ? 8.244 1.693 -11.545 1.00 40.32 7 ILE A O 20
ATOM 7269 N N . GLY A 1 8 ? 7.484 1.697 -9.428 1.00 22.04 8 GLY A N 20
ATOM 7270 C CA . GLY A 1 8 ? 8.686 2.321 -8.905 1.00 52.04 8 GLY A CA 20
ATOM 7271 C C . GLY A 1 8 ? 9.616 1.324 -8.243 1.00 12.12 8 GLY A C 20
ATOM 7272 O O . GLY A 1 8 ? 10.789 1.618 -8.009 1.00 75.11 8 GLY A O 20
ATOM 7276 N N . CYS A 1 9 ? 9.092 0.142 -7.937 1.00 63.54 9 CYS A N 20
ATOM 7277 C CA . CYS A 1 9 ? 9.882 -0.902 -7.296 1.00 23.24 9 CYS A CA 20
ATOM 7278 C C . CYS A 1 9 ? 10.464 -1.859 -8.332 1.00 72.31 9 CYS A C 20
ATOM 7279 O O . CYS A 1 9 ? 10.829 -2.991 -8.011 1.00 52.32 9 CYS A O 20
ATOM 7286 N N . ILE A 1 10 ? 10.547 -1.397 -9.575 1.00 74.11 10 ILE A N 20
ATOM 7287 C CA . ILE A 1 10 ? 11.085 -2.211 -10.658 1.00 33.11 10 ILE A CA 20
ATOM 7288 C C . ILE A 1 10 ? 12.567 -2.500 -10.444 1.00 53.03 10 ILE A C 20
ATOM 7289 O O . ILE A 1 10 ? 13.097 -3.487 -10.952 1.00 41.25 10 ILE A O 20
ATOM 7305 N N . GLY A 1 11 ? 13.230 -1.632 -9.687 1.00 2.15 11 GLY A N 20
ATOM 7306 C CA . GLY A 1 11 ? 14.645 -1.812 -9.417 1.00 72.10 11 GLY A CA 20
ATOM 7307 C C . GLY A 1 11 ? 15.429 -0.522 -9.551 1.00 65.11 11 GLY A C 20
ATOM 7308 O O . GLY A 1 11 ? 16.296 -0.402 -10.417 1.00 1.11 11 GLY A O 20
ATOM 7312 N N . SER A 1 12 ? 15.125 0.446 -8.693 1.00 14.11 12 SER A N 20
ATOM 7313 C CA . SER A 1 12 ? 15.804 1.736 -8.723 1.00 20.01 12 SER A CA 20
ATOM 7314 C C . SER A 1 12 ? 17.091 1.691 -7.905 1.00 42.11 12 SER A C 20
ATOM 7315 O O . SER A 1 12 ? 18.174 1.983 -8.413 1.00 62.34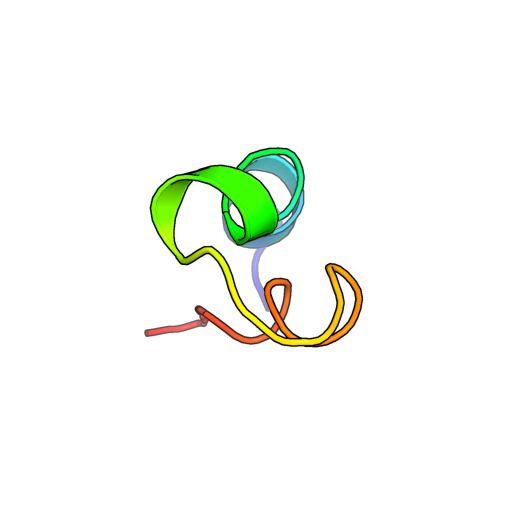 12 SER A O 20
ATOM 7323 N N . CYS A 1 13 ? 16.965 1.324 -6.634 1.00 72.33 13 CYS A N 20
ATOM 7324 C CA . CYS A 1 13 ? 18.116 1.240 -5.744 1.00 10.32 13 CYS A CA 20
ATOM 7325 C C . CYS A 1 13 ? 19.197 0.340 -6.335 1.00 41.31 13 CYS A C 20
ATOM 7326 O O . CYS A 1 13 ? 20.382 0.501 -6.043 1.00 22.20 13 CYS A O 20
ATOM 7333 N N . VAL A 1 14 ? 18.780 -0.607 -7.169 1.00 32.32 14 VAL A N 20
ATOM 7334 C CA . VAL A 1 14 ? 19.712 -1.532 -7.803 1.00 35.32 14 VAL A CA 20
ATOM 7335 C C . VAL A 1 14 ? 20.841 -0.783 -8.501 1.00 13.31 14 VAL A C 20
ATOM 7336 O O . VAL A 1 14 ? 22.018 -1.075 -8.288 1.00 12.33 14 VAL A O 20
ATOM 7349 N N . ILE A 1 15 ? 20.474 0.185 -9.335 1.00 22.42 15 ILE A N 20
ATOM 7350 C CA . ILE A 1 15 ? 21.457 0.978 -10.063 1.00 72.52 15 ILE A CA 20
ATOM 7351 C C . ILE A 1 15 ? 22.314 1.802 -9.109 1.00 41.10 15 ILE A C 20
ATOM 7352 O O . ILE A 1 15 ? 23.432 2.194 -9.444 1.00 22.55 15 ILE A O 20
ATOM 7368 N N . SER A 1 16 ? 21.783 2.061 -7.918 1.00 51.14 16 SER A N 20
ATOM 7369 C CA . SER A 1 16 ? 22.499 2.841 -6.915 1.00 55.04 16 SER A CA 20
ATOM 7370 C C . SER A 1 16 ? 23.265 1.928 -5.963 1.00 15.45 16 SER A C 20
ATOM 7371 O O . SER A 1 16 ? 23.729 2.364 -4.910 1.00 25.43 16 SER A O 20
ATOM 7379 N N . GLU A 1 17 ? 23.391 0.660 -6.341 1.00 51.31 17 GLU A N 20
ATOM 7380 C CA . GLU A 1 17 ? 24.100 -0.314 -5.520 1.00 34.30 17 GLU A CA 20
ATOM 7381 C C . GLU A 1 17 ? 23.608 -0.269 -4.076 1.00 72.51 17 GLU A C 20
ATOM 7382 O O . GLU A 1 17 ? 24.371 -0.507 -3.141 1.00 43.21 17 GLU A O 20
ATOM 7394 N N . GLY A 1 18 ? 22.326 0.038 -3.903 1.00 34.41 18 GLY A N 20
ATOM 7395 C CA . GLY A 1 18 ? 21.753 0.109 -2.571 1.00 63.03 18 GLY A CA 20
ATOM 7396 C C . GLY A 1 18 ? 21.335 -1.250 -2.047 1.00 34.15 18 GLY A C 20
ATOM 7397 O O . GLY A 1 18 ? 20.752 -2.052 -2.777 1.00 64.31 18 GLY A O 20
ATOM 7401 N N . ILE A 1 19 ? 21.633 -1.510 -0.778 1.00 74.21 19 ILE A N 20
ATOM 7402 C CA . ILE A 1 19 ? 21.283 -2.782 -0.157 1.00 45.12 19 ILE A CA 20
ATOM 7403 C C . ILE A 1 19 ? 19.772 -2.925 -0.010 1.00 65.40 19 ILE A C 20
ATOM 7404 O O . ILE A 1 19 ? 19.257 -4.029 0.163 1.00 1.15 19 ILE A O 20
ATOM 7420 N N . GLY A 1 20 ? 19.067 -1.801 -0.082 1.00 53.23 20 GLY A N 20
ATOM 7421 C CA . GLY A 1 20 ? 17.621 -1.823 0.043 1.00 1.11 20 GLY A CA 20
ATOM 7422 C C . GLY A 1 20 ? 16.924 -1.909 -1.300 1.00 71.51 20 GLY A C 20
ATOM 7423 O O . GLY A 1 20 ? 15.788 -1.459 -1.448 1.00 32.14 20 GLY A O 20
ATOM 7427 N N . SER A 1 21 ? 17.606 -2.489 -2.283 1.00 0.50 21 SER A N 20
ATOM 7428 C CA . SER A 1 21 ? 17.047 -2.628 -3.623 1.00 1.44 21 SER A CA 20
ATOM 7429 C C . SER A 1 21 ? 15.836 -3.556 -3.612 1.00 42.34 21 SER A C 20
ATOM 7430 O O . SER A 1 21 ? 14.738 -3.167 -4.012 1.00 13.35 21 SER A O 20
ATOM 7437 N N . LEU A 1 22 ? 16.045 -4.785 -3.154 1.00 12.35 22 LEU A N 20
ATOM 7438 C CA . LEU A 1 22 ? 14.971 -5.770 -3.090 1.00 62.34 22 LEU A CA 20
ATOM 7439 C C . LEU A 1 22 ? 13.818 -5.265 -2.230 1.00 13.31 22 LEU A C 20
ATOM 7440 O O . LEU A 1 22 ? 12.649 -5.488 -2.546 1.00 40.33 22 LEU A O 20
ATOM 7456 N N . VAL A 1 23 ? 14.154 -4.581 -1.141 1.00 1.41 23 VAL A N 20
ATOM 7457 C CA . VAL A 1 23 ? 13.147 -4.040 -0.236 1.00 53.12 23 VAL A CA 20
ATOM 7458 C C . VAL A 1 23 ? 12.739 -2.630 -0.647 1.00 51.34 23 VAL A C 20
ATOM 7459 O O . VAL A 1 23 ? 12.045 -1.933 0.091 1.00 13.42 23 VAL A O 20
ATOM 7472 N N . GLY A 1 24 ? 13.175 -2.215 -1.833 1.00 63.21 24 GLY A N 20
ATOM 7473 C CA . GLY A 1 24 ? 12.845 -0.890 -2.323 1.00 44.40 24 GLY A CA 20
ATOM 7474 C C . GLY A 1 24 ? 11.361 -0.719 -2.581 1.00 24.43 24 GLY A C 20
ATOM 7475 O O . GLY A 1 24 ? 10.867 0.403 -2.695 1.00 64.11 24 GLY A O 20
ATOM 7479 N N . THR A 1 25 ? 10.646 -1.836 -2.674 1.00 65.42 25 THR A N 20
ATOM 7480 C CA . THR A 1 25 ? 9.211 -1.806 -2.923 1.00 72.40 25 THR A CA 20
ATOM 7481 C C . THR A 1 25 ? 8.475 -1.069 -1.810 1.00 42.43 25 THR A C 20
ATOM 7482 O O . THR A 1 25 ? 7.364 -0.579 -2.007 1.00 13.51 25 THR A O 20
ATOM 7492 N N . ALA A 1 26 ? 9.103 -0.993 -0.641 1.00 40.44 26 ALA A N 20
ATOM 7493 C CA . ALA A 1 26 ? 8.509 -0.312 0.502 1.00 14.32 26 ALA A CA 20
ATOM 7494 C C . ALA A 1 26 ? 8.618 1.202 0.357 1.00 4.34 26 ALA A C 20
ATOM 7495 O O . ALA A 1 26 ? 7.858 1.951 0.971 1.00 3.54 26 ALA A O 20
ATOM 7502 N N . PHE A 1 27 ? 9.569 1.647 -0.458 1.00 24.25 27 PHE A N 20
ATOM 7503 C CA . PHE A 1 27 ? 9.780 3.072 -0.681 1.00 54.34 27 PHE A CA 20
ATOM 7504 C C . PHE A 1 27 ? 8.636 3.669 -1.496 1.00 12.40 27 PHE A C 20
ATOM 7505 O O . PHE A 1 27 ? 8.376 4.872 -1.436 1.00 24.10 27 PHE A O 20
ATOM 7535 N N . LEU A 1 29 ? 5.735 3.467 -0.936 1.00 23.42 29 LEU A N 20
ATOM 7536 C CA . LEU A 1 29 ? 4.696 3.897 -0.007 1.00 73.12 29 LEU A CA 20
ATOM 7537 C C . LEU A 1 29 ? 4.456 5.399 -0.116 1.00 5.41 29 LEU A C 20
ATOM 7538 O O . LEU A 1 29 ? 3.342 5.877 0.089 1.00 14.32 29 LEU A O 20
ATOM 7554 N N . GLY A 1 30 ? 5.512 6.140 -0.442 1.00 72.33 30 GLY A N 20
ATOM 7555 C CA . GLY A 1 30 ? 5.395 7.580 -0.575 1.00 1.11 30 GLY A CA 20
ATOM 7556 C C . GLY A 1 30 ? 4.733 7.991 -1.875 1.00 60.12 30 GLY A C 20
ATOM 7557 O O . GLY A 1 30 ? 4.351 9.148 -2.046 1.00 52.41 30 GLY A O 20
#

B-factor: mean 38.06, std 22.79, range [0.03, 75.53]

Solvent-accessible surface area: 2428 Å² total

Foldseek 3Di:
DDPVLCVVLVFDCVVVVDPCNNVCSVVVD

Sequence (29 aa):
GNAACVIGCIGSCVISEGIGSLVGTAFLGGNAACVIGCIGSCVISEGIGSLVGTAFLGGNAACVIGCIGSCVISEGIGSLVGTAFLGGNAACVIGCIGSCVISEGIGSLVGTAFLGGNAACVIGCIGSCVISEGIGSLVGTAFLGGNAACVIGCIGSCVISEGIGSLVGTAFLGGNAACVIGCIGSCVISEGIGSLVGTAFLGGNAACVIGCIGSCVISEGIGSLVGTAFLGGNAACVIGCIGSCVISEGIGSLVGTAFLGGNAACVIGCIGSCVISEGIGSLVGTAFLGGNAACVIGCIGSCVISEGIGSLVGTAFLGGNAACVIGCIGSCVISEGIGSLVGTAFLGGNAACVIGCIGSCVISEGIGSLVGTAFLGGNAACVIGCIGSCVISEGIGSLVGTAFLGGNAACVIGCIGSCVISEGIGSLVGTAFLGGNAACVIGCIGSCVISEGIGSLVGTAFLGGNAACVIGCIGSCVISEGIGSLVGTAFLGGNAACVIGCIGSCVISEGIGSLVGTAFLGGNAACVIGCIGSCVISEGIGSLVGTAFLGGNAACVIGCIGSCVISEGIGSLVGTAFLG

=== Feature glossary ===
The record interleaves many kinds of information about one protein. Here is each kind framed as the question it answers.

Q: Are the domains correctly placed relative to each other?
A: Predicted aligned error is AlphaFold's pairwise confidence. Unlike pLDDT (per-residue), PAE is per-residue-pair and captures whether two parts of the structure are correctly placed relative to each other. Units are ångströms of expected positional error.

Q: Which residues are in helices, strands, or loops?
A: Eight-state secondary structure (DSSP): H is the canonical α-helix, G the tighter 3₁₀-helix, I the wider π-helix; E/B are β-structure, T and S are turns and bends, and '-' is everything else. DSSP derives these from the pattern of main-chain N–H···O=C hydrogen bonds, not from the sequence.

Q: What if only a Cα trace is available?
A: P-SEA three-state annotation labels each residue as helix, strand, or coil based purely on the geometry of the Cα trace. It serves as a fallback when the full backbone (and thus DSSP) is unavailable.

Q: What are the backbone torsion angles?
A: φ (phi) and ψ (psi) are the two rotatable backbone dihedrals per residue: φ is the C(i-1)–N–Cα–C torsion, ψ is the N–Cα–C–N(i+1) torsion, both in degrees on (−180°, 180°]. α-helical residues cluster near (−60°, −45°); β-strand residues near (−120°, +130°). A Ramachandran plot is simply a scatter of (φ, ψ) for every residue.

Q: What known structures does this most resemble?
A: Structural nearest neighbors (via Foldseek easy-search vs the PDB). Reported per hit: target PDB id, E-value, and alignment TM-score. A TM-score above ~0.5 is the conventional threshold for 'same fold'.

Q: What family and function is it annotated with?
A: Database cross-references. InterPro integrates a dozen domain/family signature databases into unified entries with residue-range hits. GO terms attach function/process/location labels with evidence codes. CATH codes position the fold in a four-level structural taxonomy. Organism is the NCBI-taxonomy species name.

Q: Which residues are buried vs exposed?
A: Solvent accessibility: the surface area of each residue that a 1.4 Å water probe can touch, in Å². When only backbone atoms are present the absolute values are lower than full-atom SASA (side chains contribute most of the area) and are flagged as backbone-only.

Q: What do the diagnostic plots show?
A: Three diagnostic plots accompany the record. The Cα contact map visualizes the tertiary structure as a 2D adjacency matrix (8 Å cutoff, sequence-local contacts suppressed). The Ramachandran plot shows the distribution of backbone (φ, ψ) torsions, with points in the α and β basins reflecting secondary structure content. The PAE plot shows AlphaFold's inter-residue confidence as a color matrix.

Q: What is the amino-acid chain?
A: The amino-acid sequence is the protein's primary structure: the linear order of residues from the N-terminus to the C-terminus, written in one-letter code. Everything else here — the 3D coordinates, the secondary structure, the domain annotations — is ultimately a consequence of this string.

Q: What do the rendered images show?
A: The six renders are orthographic views along the three Cartesian axes in both directions. Representation (cartoon, sticks, or surface) and color scheme (sequence-rainbow or by-chain) vary across proteins so the training set covers all the common visualization conventions.

Q: Where is each backbone atom in 3D?
A: The mmCIF table is the protein's shape written out atom by atom. For each backbone N, Cα, C, and carbonyl O, it records an (x, y, z) coordinate triple in Å plus the residue type, chain letter, and residue number.

Q: How mobile is each atom in the crystal?
A: For experimental (PDB) structures, the B-factor (temperature factor) quantifies the positional spread of each atom in the crystal — a combination of thermal vibration and static disorder — in units of Å². High B-factors mark flexible loops or poorly resolved regions; low B-factors mark the rigid, well-ordered core.

Q: How big and how compact is the whole molecule?
A: Three whole-structure scalars: the radius of gyration (RMS distance of Cα from centroid, in Å), the count of Cα–Cα contacts (pairs closer than 8 Å and separated by more than four residues in sequence — i.e. tertiary, not local, contacts), and the bounding-box dimensions. Together they distinguish compact globular folds from extended fibres or disordered chains.

Q: What does the local fold look like, residue by residue?
A: A 3Di character summarizes, for each residue, the relative orientation of the Cα frame of its nearest spatial neighbor. Because it encodes fold topology rather than chemistry, 3Di alignments detect remote structural similarity that sequence alignment misses.

Q: How confident is the AlphaFold model at each residue?
A: For AlphaFold models, the B-factor field carries pLDDT — the model's own estimate of local accuracy on a 0–100 scale. Regions with pLDDT<50 should be treated as essentially unmodeled; they often correspond to intrinsically disordered segments.